Protein AF-A0A503Q8H8-F1 (afdb_monomer_lite)

Sequence (375 aa):
MSSHSFEAFAVFIFFILISICPGPARADYTTPHAEVVCQPGRNVALIRFTLTMDEDPVGYRRLPTSVDQGLSATPATGRSNCTMVNGWTIRLRDGQDQAFGYGQGGADPPAFFSLWIAKRKIFSRKEWKPGYATDQKRWLIGMVIRPDRLSYCHVVGDEAPDKGPIVCLDEPFQLNRYKIDRVEYAPPGRRPPIGTILLAHGTTEPRLCRKFLRLRQEGFENVSTSTNDNANVFPMDTAQQNLNIKVATIEVSPGVRRKLVRWSGTNHYFDGDVMLLAPLAADPSTVLKESMLDDGDTFSDELPSGWSVISGQLPRLYPNVSRRYVHFDTQRIDGRLYLLAQPSNRDQRPTAVLVRPLADGFKAICVFQRVEPHF

Structure (mmCIF, N/CA/C/O backbone):
data_AF-A0A503Q8H8-F1
#
_entry.id   AF-A0A503Q8H8-F1
#
loop_
_atom_site.group_PDB
_atom_site.id
_atom_site.type_symbol
_atom_site.label_atom_id
_atom_site.label_alt_id
_atom_site.label_comp_id
_atom_site.label_asym_id
_atom_site.label_entity_id
_atom_site.label_seq_id
_atom_site.pdbx_PDB_ins_code
_atom_site.Cartn_x
_atom_site.Cartn_y
_atom_site.Cartn_z
_atom_site.occupancy
_atom_site.B_iso_or_equiv
_atom_site.auth_seq_id
_atom_site.auth_comp_id
_atom_site.auth_asym_id
_atom_site.auth_atom_id
_atom_site.pdbx_PDB_model_num
ATOM 1 N N . MET A 1 1 ? -15.728 61.924 -40.304 1.00 53.19 1 MET A N 1
ATOM 2 C CA . MET A 1 1 ? -14.946 60.703 -40.008 1.00 53.19 1 MET A CA 1
ATOM 3 C C . MET A 1 1 ? -15.837 59.518 -40.325 1.00 53.19 1 MET A C 1
ATOM 5 O O . MET A 1 1 ? -16.942 59.470 -39.804 1.00 53.19 1 MET A O 1
ATOM 9 N N . SER A 1 2 ? -15.443 58.682 -41.286 1.00 51.25 2 SER A N 1
ATOM 10 C CA . SER A 1 2 ? -16.299 57.633 -41.852 1.00 51.25 2 SER A CA 1
ATOM 11 C C . SER A 1 2 ? -16.393 56.420 -40.921 1.00 51.25 2 SER A C 1
ATOM 13 O O . SER A 1 2 ? -15.402 56.016 -40.312 1.00 51.25 2 SER A O 1
ATOM 15 N N . SER A 1 3 ? -17.585 55.826 -40.831 1.00 60.34 3 SER A N 1
ATOM 16 C CA . SER A 1 3 ? -17.877 54.632 -40.019 1.00 60.34 3 SER A CA 1
ATOM 17 C C . SER A 1 3 ? -16.972 53.436 -40.345 1.00 60.34 3 SER A C 1
ATOM 19 O O . SER A 1 3 ? -16.660 52.644 -39.461 1.00 60.34 3 SER A O 1
ATOM 21 N N . HIS A 1 4 ? -16.455 53.358 -41.574 1.00 64.81 4 HIS A N 1
ATOM 22 C CA . HIS A 1 4 ? -15.548 52.297 -42.020 1.00 64.81 4 HIS A CA 1
ATOM 23 C C . HIS A 1 4 ? -14.198 52.255 -41.286 1.00 64.81 4 HIS A C 1
ATOM 25 O O . HIS A 1 4 ? -13.576 51.198 -41.220 1.00 64.81 4 HIS A O 1
ATOM 31 N N . SER A 1 5 ? -13.736 53.365 -40.698 1.00 68.75 5 SER A N 1
ATOM 32 C CA . SER A 1 5 ? -12.457 53.376 -39.973 1.00 68.75 5 SER A CA 1
ATOM 33 C C . SER A 1 5 ? -12.553 52.763 -38.570 1.00 68.75 5 SER A C 1
ATOM 35 O O . SER A 1 5 ? -11.528 52.382 -38.008 1.00 68.75 5 SER A O 1
ATOM 37 N N . PHE A 1 6 ? -13.757 52.678 -37.995 1.00 74.88 6 PHE A N 1
ATOM 38 C CA . PHE A 1 6 ? -13.966 52.177 -36.634 1.00 74.88 6 PHE A CA 1
ATOM 39 C C . PHE A 1 6 ? -14.093 50.646 -36.605 1.00 74.88 6 PHE A C 1
ATOM 41 O O . PHE A 1 6 ? -13.547 49.997 -35.715 1.00 74.88 6 PHE A O 1
ATOM 48 N N . GLU A 1 7 ? -14.732 50.057 -37.622 1.00 77.31 7 GLU A N 1
ATOM 49 C CA . GLU A 1 7 ? -14.859 48.599 -37.761 1.00 77.31 7 GLU A CA 1
ATOM 50 C C . GLU A 1 7 ? -13.500 47.923 -37.978 1.00 77.31 7 GLU A C 1
ATOM 52 O O . GLU A 1 7 ? -13.189 46.935 -37.316 1.00 77.31 7 GLU A O 1
ATOM 57 N N . ALA A 1 8 ? -12.640 48.497 -38.827 1.00 79.50 8 ALA A N 1
ATOM 58 C CA . ALA A 1 8 ? -11.295 47.968 -39.061 1.00 79.50 8 ALA A CA 1
ATOM 59 C C . ALA A 1 8 ? -10.429 47.97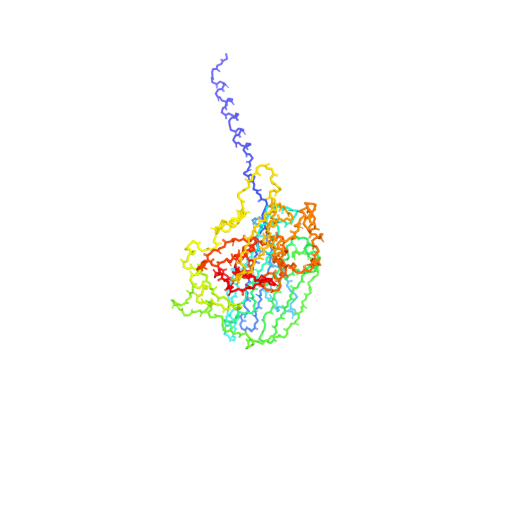8 -37.786 1.00 79.50 8 ALA A C 1
ATOM 61 O O . ALA A 1 8 ? -9.679 47.036 -37.531 1.00 79.50 8 ALA A O 1
ATOM 62 N N . PHE A 1 9 ? -10.569 49.014 -36.953 1.00 80.38 9 PHE A N 1
ATOM 63 C CA . PHE A 1 9 ? -9.843 49.124 -35.688 1.00 80.38 9 PHE A CA 1
ATOM 64 C C . PHE A 1 9 ? -10.350 48.123 -34.639 1.00 80.38 9 PHE A C 1
ATOM 66 O O . PHE A 1 9 ? -9.547 47.486 -33.958 1.00 80.38 9 PHE A O 1
ATOM 73 N N . ALA A 1 10 ? -11.668 47.917 -34.549 1.00 80.69 10 ALA A N 1
ATOM 74 C CA . ALA A 1 10 ? -12.263 46.933 -33.646 1.00 80.69 10 ALA A CA 1
ATOM 75 C C . ALA A 1 10 ? -11.861 45.492 -34.007 1.00 80.69 10 ALA A C 1
ATOM 77 O O . ALA A 1 10 ? -11.500 44.715 -33.122 1.00 80.69 10 ALA A O 1
ATOM 78 N N . VAL A 1 11 ? -11.849 45.148 -35.300 1.00 83.06 11 VAL A N 1
ATOM 79 C CA . VAL A 1 11 ? -11.385 43.835 -35.782 1.00 83.06 11 VAL A CA 1
ATOM 80 C C . VAL A 1 11 ? -9.901 43.630 -35.467 1.00 83.06 11 VAL A C 1
ATOM 82 O O . VAL A 1 11 ? -9.518 42.561 -34.995 1.00 83.06 11 VAL A O 1
ATOM 85 N N . PHE A 1 12 ? -9.068 44.656 -35.651 1.00 84.50 12 PHE A N 1
ATOM 86 C CA . PHE A 1 12 ? -7.642 44.582 -35.331 1.00 84.50 12 PHE A CA 1
ATOM 87 C C . PHE A 1 12 ? -7.383 44.384 -33.828 1.00 84.50 12 PHE A C 1
ATOM 89 O O . PHE A 1 12 ? -6.590 43.522 -33.454 1.00 84.50 12 PHE A O 1
ATOM 96 N N . ILE A 1 13 ? -8.103 45.100 -32.955 1.00 83.94 13 ILE A N 1
ATOM 97 C CA . ILE A 1 13 ? -8.019 44.897 -31.498 1.00 83.94 13 ILE A CA 1
ATOM 98 C C . ILE A 1 13 ? -8.498 43.498 -31.100 1.00 83.94 13 ILE A C 1
ATOM 100 O O . ILE A 1 13 ? -7.871 42.862 -30.256 1.00 83.94 13 ILE A O 1
ATOM 104 N N . PHE A 1 14 ? -9.563 42.982 -31.716 1.00 81.81 14 PHE A N 1
ATOM 105 C CA . PHE A 1 14 ? -10.051 41.631 -31.441 1.00 81.81 14 PHE A CA 1
ATOM 106 C C . PHE A 1 14 ? -9.033 40.553 -31.851 1.00 81.81 14 PHE A C 1
ATOM 108 O O . PHE A 1 14 ? -8.790 39.618 -31.090 1.00 81.81 14 PHE A O 1
ATOM 115 N N . PHE A 1 15 ? -8.358 40.718 -32.994 1.00 81.31 15 PHE A N 1
ATOM 116 C CA . PHE A 1 15 ? -7.263 39.832 -33.406 1.00 81.31 15 PHE A CA 1
ATOM 117 C C . PHE A 1 15 ? -6.052 39.916 -32.472 1.00 81.31 15 PHE A C 1
ATOM 119 O O . PHE A 1 15 ? -5.452 38.884 -32.171 1.00 81.31 15 PHE A O 1
ATOM 126 N N . ILE A 1 16 ? -5.715 41.107 -31.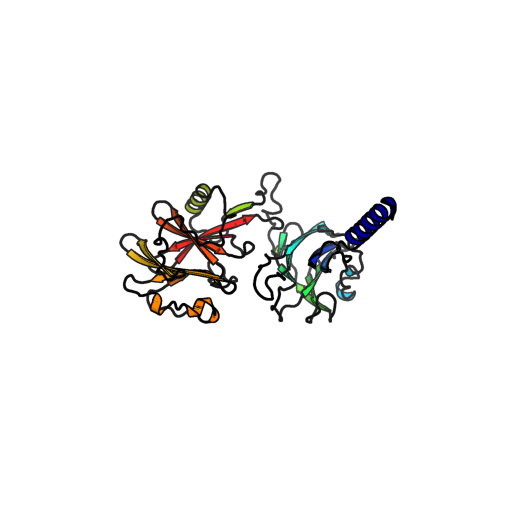967 1.00 81.06 16 ILE A N 1
ATOM 127 C CA . ILE A 1 16 ? -4.668 41.272 -30.950 1.00 81.06 16 ILE A CA 1
ATOM 128 C C . ILE A 1 16 ? -5.073 40.571 -29.646 1.00 81.06 16 ILE A C 1
ATOM 130 O O . ILE A 1 16 ? -4.271 39.831 -29.090 1.00 81.06 16 ILE A O 1
ATOM 134 N N . LEU A 1 17 ? -6.319 40.719 -29.190 1.00 78.06 17 LEU A N 1
ATOM 135 C CA . LEU A 1 17 ? -6.807 40.082 -27.962 1.00 78.06 17 LEU A CA 1
ATOM 136 C C . LEU A 1 17 ? -6.858 38.549 -28.058 1.00 78.06 17 LEU A C 1
ATOM 138 O O . LEU A 1 17 ? -6.496 37.884 -27.093 1.00 78.06 17 LEU A O 1
ATOM 142 N N . ILE A 1 18 ? -7.231 37.980 -29.212 1.00 77.31 18 ILE A N 1
ATOM 143 C CA . ILE A 1 18 ? -7.182 36.522 -29.439 1.00 77.31 18 ILE A CA 1
ATOM 144 C C . ILE A 1 18 ? -5.733 36.023 -29.538 1.00 77.31 18 ILE A C 1
ATOM 146 O O . ILE A 1 18 ? -5.417 34.938 -29.056 1.00 77.31 18 ILE A O 1
ATOM 150 N N . SER A 1 19 ? -4.832 36.817 -30.122 1.00 74.38 19 SER A N 1
ATOM 151 C CA . SER A 1 19 ? -3.408 36.461 -30.232 1.00 74.38 19 SER A CA 1
ATOM 152 C C . SER A 1 19 ? -2.658 36.575 -28.897 1.00 74.38 19 SER A C 1
ATOM 154 O O . SER A 1 19 ? -1.598 35.974 -28.746 1.00 74.38 19 SER A O 1
ATOM 156 N N . ILE A 1 20 ? -3.209 37.318 -27.927 1.00 77.06 20 ILE A N 1
ATOM 157 C CA . ILE A 1 20 ? -2.724 37.405 -26.539 1.00 77.06 20 ILE A CA 1
ATOM 158 C C . ILE A 1 20 ? -3.558 36.499 -25.617 1.00 77.06 20 ILE A C 1
ATOM 160 O O . ILE A 1 20 ? -3.532 36.667 -24.402 1.00 77.06 20 ILE A O 1
ATOM 164 N N . CYS A 1 21 ? -4.288 35.504 -26.133 1.00 68.81 21 CYS A N 1
ATOM 165 C CA . CYS A 1 21 ? -4.727 34.419 -25.262 1.00 68.81 21 CYS A CA 1
ATOM 166 C C . CYS A 1 21 ? -3.458 33.724 -24.747 1.00 68.81 21 CYS A C 1
ATOM 168 O O . CYS A 1 21 ? -2.774 33.084 -25.554 1.00 68.81 21 CYS A O 1
ATOM 170 N N . PRO A 1 22 ? -3.094 33.862 -23.452 1.00 67.06 22 PRO A N 1
ATOM 171 C CA . PRO A 1 22 ? -1.983 33.100 -22.918 1.00 67.06 22 PRO A CA 1
ATOM 172 C C . PRO A 1 22 ? -2.279 31.640 -23.238 1.00 67.06 22 PRO A C 1
ATOM 174 O O . PRO A 1 22 ? -3.413 31.180 -23.055 1.00 67.06 22 PRO A O 1
ATOM 177 N N . GLY A 1 23 ? -1.282 30.937 -23.784 1.00 70.50 23 GLY A N 1
ATOM 178 C CA . GLY A 1 23 ? -1.396 29.497 -23.969 1.00 70.50 23 GLY A CA 1
ATOM 179 C C . GLY A 1 23 ? -1.930 28.885 -22.671 1.00 70.50 23 GLY A C 1
ATOM 180 O O . GLY A 1 23 ? -1.634 29.420 -21.597 1.00 70.50 23 GLY A O 1
ATOM 181 N N . PRO A 1 24 ? -2.767 27.836 -22.747 1.00 70.38 24 PRO A N 1
ATOM 182 C CA . PRO A 1 24 ? -3.347 27.240 -21.554 1.00 70.38 24 PRO A CA 1
ATOM 183 C C . PRO A 1 24 ? -2.226 26.998 -20.549 1.00 70.38 24 PRO A C 1
ATOM 185 O O . PRO A 1 24 ? -1.254 26.320 -20.882 1.00 70.38 24 PRO A O 1
ATOM 188 N N . ALA A 1 25 ? -2.333 27.608 -19.366 1.00 71.56 25 ALA A N 1
ATOM 189 C CA . ALA A 1 25 ? -1.390 27.364 -18.291 1.00 71.56 25 ALA A CA 1
ATOM 190 C C . ALA A 1 25 ? -1.430 25.860 -18.011 1.00 71.56 25 ALA A C 1
ATOM 192 O O . ALA A 1 25 ? -2.458 25.327 -17.586 1.00 71.56 25 ALA A O 1
ATOM 193 N N . ARG A 1 26 ? -0.347 25.168 -18.355 1.00 75.56 26 ARG A N 1
ATOM 194 C CA . ARG A 1 26 ? -0.169 23.759 -18.033 1.00 75.56 26 ARG A CA 1
ATOM 195 C C . ARG A 1 26 ? 0.585 23.714 -16.720 1.00 75.56 26 ARG A C 1
ATOM 197 O O . ARG A 1 26 ? 1.531 24.471 -16.533 1.00 75.56 26 ARG A O 1
ATOM 204 N N . ALA A 1 27 ? 0.103 22.892 -15.801 1.00 78.00 27 ALA A N 1
ATOM 205 C CA . ALA A 1 27 ? 0.887 22.574 -14.627 1.00 78.00 27 ALA A CA 1
ATOM 206 C C . ALA A 1 27 ? 2.032 21.668 -15.079 1.00 78.00 27 ALA A C 1
ATOM 208 O O . ALA A 1 27 ? 1.771 20.716 -15.822 1.00 78.00 27 ALA A O 1
ATOM 209 N N . ASP A 1 28 ? 3.248 21.972 -14.634 1.00 80.50 28 ASP A N 1
ATOM 210 C CA . ASP A 1 28 ? 4.378 21.069 -14.815 1.00 80.50 28 ASP A CA 1
ATOM 211 C C . ASP A 1 28 ? 4.019 19.720 -14.181 1.00 80.50 28 ASP A C 1
ATOM 213 O O . ASP A 1 28 ? 3.434 19.663 -13.090 1.00 80.50 28 ASP A O 1
ATOM 217 N N . TYR A 1 29 ? 4.335 18.625 -14.861 1.00 83.62 29 TYR A N 1
ATOM 218 C CA . TYR A 1 29 ? 4.055 17.289 -14.350 1.00 83.62 29 TYR A CA 1
ATOM 219 C C . TYR A 1 29 ? 5.240 16.354 -14.550 1.00 83.62 29 TYR A C 1
ATOM 221 O O . TYR A 1 29 ? 6.055 16.519 -15.450 1.00 83.62 29 TYR A O 1
ATOM 229 N N . THR A 1 30 ? 5.348 15.343 -13.688 1.00 88.00 30 THR A N 1
ATOM 230 C CA . THR A 1 30 ? 6.360 14.296 -13.834 1.00 88.00 30 THR A CA 1
ATOM 231 C C . THR A 1 30 ? 5.690 12.965 -14.108 1.00 88.00 30 THR A C 1
ATOM 233 O O . THR A 1 30 ? 4.714 12.601 -13.450 1.00 88.00 30 THR A O 1
ATOM 236 N N . THR A 1 31 ? 6.216 12.226 -15.082 1.00 91.31 31 THR A N 1
ATOM 237 C CA . THR A 1 31 ? 5.694 10.905 -15.438 1.00 91.31 31 THR A CA 1
ATOM 238 C C . THR A 1 31 ? 6.720 9.826 -15.097 1.00 91.31 31 THR A C 1
ATOM 240 O O . THR A 1 31 ? 7.842 9.870 -15.610 1.00 91.31 31 THR A O 1
ATOM 243 N N . PRO A 1 32 ? 6.376 8.848 -14.240 1.00 93.00 32 PRO A N 1
ATOM 244 C CA . PRO A 1 32 ? 7.197 7.671 -13.992 1.00 93.00 32 PRO A CA 1
ATOM 245 C C . PRO A 1 32 ? 7.162 6.737 -15.196 1.00 93.00 32 PRO A C 1
ATOM 247 O O . PRO A 1 32 ? 6.101 6.455 -15.746 1.00 93.00 32 PRO A O 1
ATOM 250 N N . HIS A 1 33 ? 8.322 6.201 -15.562 1.00 95.06 33 HIS A N 1
ATOM 251 C CA . HIS A 1 33 ? 8.420 5.185 -16.602 1.00 95.06 33 HIS A CA 1
ATOM 252 C C . HIS A 1 33 ? 9.223 3.999 -16.102 1.00 95.06 33 HIS A C 1
ATOM 254 O O . HIS A 1 33 ? 10.377 4.149 -15.692 1.00 95.06 33 HIS A O 1
ATOM 260 N N . ALA A 1 34 ? 8.656 2.803 -16.232 1.00 96.62 34 ALA A N 1
ATOM 261 C CA . ALA A 1 34 ? 9.375 1.556 -16.039 1.00 96.62 34 ALA A CA 1
ATOM 262 C C . ALA A 1 34 ? 9.276 0.667 -17.285 1.00 96.62 34 ALA A C 1
ATOM 264 O O . ALA A 1 34 ? 8.212 0.480 -17.872 1.00 96.62 34 ALA A O 1
ATOM 265 N N . GLU A 1 35 ? 10.397 0.075 -17.684 1.00 97.00 35 GLU A N 1
ATOM 266 C CA . GLU A 1 35 ? 10.450 -0.803 -18.852 1.00 97.00 35 GLU A CA 1
ATOM 267 C C . GLU A 1 35 ? 11.283 -2.050 -18.577 1.00 97.00 35 GLU A C 1
ATOM 269 O O . GLU A 1 35 ? 12.264 -2.005 -17.834 1.00 97.00 35 GLU A O 1
ATOM 274 N N . VAL A 1 36 ? 10.920 -3.158 -19.231 1.00 98.06 36 VAL A N 1
ATOM 275 C CA . VAL A 1 36 ? 11.726 -4.375 -19.293 1.00 98.06 36 VAL A CA 1
ATOM 276 C C . VAL A 1 36 ? 12.247 -4.661 -20.707 1.00 98.06 36 VAL A C 1
ATOM 278 O O . VAL A 1 36 ? 11.500 -4.678 -21.686 1.00 98.06 36 VAL A O 1
ATOM 281 N N . VAL A 1 37 ? 13.538 -4.980 -20.799 1.00 97.88 37 VAL A N 1
ATOM 282 C CA . VAL A 1 37 ? 14.236 -5.392 -22.022 1.00 97.88 37 VAL A CA 1
ATOM 283 C C . VAL A 1 37 ? 14.890 -6.753 -21.789 1.00 97.88 37 VAL A C 1
ATOM 285 O O . VAL A 1 37 ? 15.649 -6.921 -20.842 1.00 97.88 37 VAL A O 1
ATOM 288 N N . CYS A 1 38 ? 14.628 -7.733 -22.652 1.00 97.69 38 CYS A N 1
ATOM 289 C CA . CYS A 1 38 ? 15.328 -9.023 -22.639 1.00 97.69 38 CYS A CA 1
ATOM 290 C C . CYS A 1 38 ? 16.378 -9.042 -23.751 1.00 97.69 38 CYS A C 1
ATOM 292 O O . CYS A 1 38 ? 16.085 -8.643 -24.879 1.00 97.69 38 CYS A O 1
ATOM 294 N N . GLN A 1 39 ? 17.574 -9.552 -23.463 1.00 96.12 39 GLN A N 1
ATOM 295 C CA . GLN A 1 39 ? 18.619 -9.683 -24.473 1.00 96.12 39 GLN A CA 1
ATOM 296 C C . GLN A 1 39 ? 18.366 -10.894 -25.377 1.00 96.12 39 GLN A C 1
ATOM 298 O O . GLN A 1 39 ? 18.267 -12.018 -24.875 1.00 96.12 39 GLN A O 1
ATOM 303 N N . PRO A 1 40 ? 18.324 -10.715 -26.707 1.00 94.19 40 PRO A N 1
ATOM 304 C CA . PRO A 1 40 ? 18.240 -11.838 -27.630 1.00 94.19 40 PRO A CA 1
ATOM 305 C C . PRO A 1 40 ? 19.415 -12.805 -27.438 1.00 94.19 40 PRO A C 1
ATOM 307 O O . PRO A 1 40 ? 20.561 -12.387 -27.280 1.00 94.19 40 PRO A O 1
ATOM 310 N N . GLY A 1 41 ? 19.138 -14.110 -27.440 1.00 95.50 41 GLY A N 1
ATOM 311 C CA . GLY A 1 41 ? 20.180 -15.136 -27.335 1.00 95.50 41 GLY A CA 1
ATOM 312 C C . GLY A 1 41 ? 20.812 -15.295 -25.943 1.00 95.50 41 GLY A C 1
ATOM 313 O O . GLY A 1 41 ? 21.678 -16.152 -25.785 1.00 95.50 41 GLY A O 1
ATOM 314 N N . ARG A 1 42 ? 20.392 -14.527 -24.923 1.00 96.62 42 ARG A N 1
ATOM 315 C CA . ARG A 1 42 ? 20.955 -14.609 -23.565 1.00 96.62 42 ARG A CA 1
ATOM 316 C C . ARG A 1 42 ? 19.887 -14.687 -22.472 1.00 96.62 42 ARG A C 1
ATOM 318 O O . ARG A 1 42 ? 18.736 -14.301 -22.646 1.00 96.62 42 ARG A O 1
ATOM 325 N N . ASN A 1 43 ? 20.302 -15.178 -21.305 1.00 97.50 43 ASN A N 1
ATOM 326 C CA . ASN A 1 43 ? 19.485 -15.226 -20.088 1.00 97.50 43 ASN A CA 1
ATOM 327 C C . ASN A 1 43 ? 19.704 -13.968 -19.243 1.00 97.50 43 ASN A C 1
ATOM 329 O O . ASN A 1 43 ? 20.099 -14.054 -18.083 1.00 97.50 43 ASN A O 1
ATOM 333 N N . VAL A 1 44 ? 19.530 -12.804 -19.866 1.00 98.06 44 VAL A N 1
ATOM 334 C CA . VAL A 1 44 ? 19.693 -11.503 -19.217 1.00 98.06 44 VAL A CA 1
ATOM 335 C C . VAL A 1 44 ? 18.488 -10.645 -19.568 1.00 98.06 44 VAL A C 1
ATOM 337 O O . VAL A 1 44 ? 18.138 -10.508 -20.744 1.00 98.06 44 VAL A O 1
ATOM 340 N N . ALA A 1 45 ? 17.871 -10.060 -18.550 1.00 98.38 45 ALA A N 1
ATOM 341 C CA . ALA A 1 45 ? 16.884 -9.006 -18.715 1.00 98.38 45 ALA A CA 1
ATOM 342 C C . ALA A 1 45 ? 17.296 -7.777 -17.907 1.00 98.38 45 ALA A C 1
ATOM 344 O O . ALA A 1 45 ? 17.943 -7.896 -16.870 1.00 98.38 45 ALA A O 1
ATOM 345 N N . LEU A 1 46 ? 16.918 -6.601 -18.383 1.00 98.62 46 LEU A N 1
ATOM 346 C CA . LEU A 1 46 ? 17.095 -5.327 -17.711 1.00 98.62 46 LEU A CA 1
ATOM 347 C C . LEU A 1 46 ? 15.718 -4.736 -17.448 1.00 98.62 46 LEU A C 1
ATOM 349 O O . LEU A 1 46 ? 14.926 -4.590 -18.374 1.00 98.62 46 LEU A O 1
ATOM 353 N N . ILE A 1 47 ? 15.463 -4.369 -16.200 1.00 98.50 47 ILE A N 1
ATOM 354 C CA . ILE A 1 47 ? 14.413 -3.422 -15.843 1.00 98.50 47 ILE A CA 1
ATOM 355 C C . ILE A 1 47 ? 15.070 -2.065 -15.665 1.00 98.50 47 ILE A C 1
ATOM 357 O O . ILE A 1 47 ? 16.125 -1.984 -15.043 1.00 98.50 47 ILE A O 1
ATOM 361 N N . ARG A 1 48 ? 14.475 -1.012 -16.206 1.00 97.56 48 ARG A N 1
ATOM 362 C CA . ARG A 1 48 ? 15.003 0.349 -16.119 1.00 97.56 48 ARG A CA 1
ATOM 363 C C . ARG A 1 48 ? 13.897 1.324 -15.771 1.00 97.56 48 ARG A C 1
ATOM 365 O O . ARG A 1 48 ? 12.756 1.129 -16.187 1.00 97.56 48 ARG A O 1
ATOM 372 N N . PHE A 1 49 ? 14.269 2.340 -15.009 1.00 96.88 49 PHE A N 1
ATOM 373 C CA . PHE A 1 49 ? 13.353 3.328 -14.464 1.00 96.88 49 PHE A CA 1
ATOM 374 C C . PHE A 1 49 ? 13.837 4.730 -14.813 1.00 96.88 49 PHE A C 1
ATOM 376 O O . PHE A 1 49 ? 15.045 4.970 -14.877 1.00 96.88 49 PHE A O 1
ATOM 383 N N . THR A 1 50 ? 12.904 5.640 -15.060 1.00 95.00 50 THR A N 1
ATOM 384 C CA . THR A 1 50 ? 13.196 7.059 -15.268 1.00 95.00 50 THR A CA 1
ATOM 385 C C . THR A 1 50 ? 11.972 7.912 -14.939 1.00 95.00 50 THR A C 1
ATOM 387 O O . THR A 1 50 ? 10.866 7.386 -14.792 1.00 95.00 50 THR A O 1
ATOM 390 N N . LEU A 1 51 ? 12.176 9.220 -14.831 1.00 93.12 51 LEU A N 1
ATOM 391 C CA . LEU A 1 51 ? 11.114 10.217 -14.841 1.00 93.12 51 LEU A CA 1
ATOM 392 C 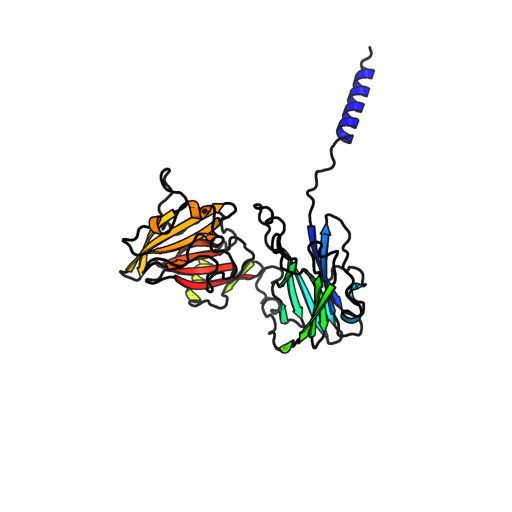C . LEU A 1 51 ? 11.261 11.081 -16.087 1.00 93.12 51 LEU A C 1
ATOM 394 O O . LEU A 1 51 ? 12.377 11.398 -16.484 1.00 93.12 51 LEU A O 1
ATOM 398 N N . THR A 1 52 ? 10.144 11.490 -16.671 1.00 92.38 52 THR A N 1
ATOM 399 C CA . THR A 1 52 ? 10.128 12.595 -17.637 1.00 92.38 52 THR A CA 1
ATOM 400 C C . THR A 1 52 ? 9.407 13.783 -17.028 1.00 92.38 52 THR A C 1
ATOM 402 O O . THR A 1 52 ? 8.456 13.594 -16.265 1.00 92.38 52 THR A O 1
ATOM 405 N N . MET A 1 53 ? 9.868 14.990 -17.349 1.00 90.06 53 MET A N 1
ATOM 406 C CA . MET A 1 53 ? 9.137 16.224 -17.081 1.00 90.06 53 MET A CA 1
ATOM 407 C C . MET A 1 53 ? 8.279 16.541 -18.301 1.00 90.06 53 MET A C 1
ATOM 409 O O . MET A 1 53 ? 8.747 16.448 -19.434 1.00 90.06 53 MET A O 1
ATOM 413 N N . ASP A 1 54 ? 7.014 16.858 -18.065 1.00 88.44 54 ASP A N 1
ATOM 414 C CA . ASP A 1 54 ? 6.046 17.222 -19.091 1.00 88.44 54 ASP A CA 1
ATOM 415 C C . ASP A 1 54 ? 6.027 16.219 -20.262 1.00 88.44 54 ASP A C 1
ATOM 417 O O . ASP A 1 54 ? 5.864 15.011 -20.069 1.00 88.44 54 ASP A O 1
ATOM 421 N N . GLU A 1 55 ? 6.225 16.721 -21.480 1.00 87.81 55 GLU A N 1
ATOM 422 C CA . GLU A 1 55 ? 6.218 15.959 -22.731 1.00 87.81 55 GLU A CA 1
ATOM 423 C C . GLU A 1 55 ? 7.633 15.535 -23.179 1.00 87.81 55 GLU A C 1
ATOM 425 O O . GLU A 1 55 ? 7.834 15.193 -24.351 1.00 87.81 55 GLU A O 1
ATOM 430 N N . ASP A 1 56 ? 8.634 15.584 -22.291 1.00 91.38 56 ASP A N 1
ATOM 431 C CA . ASP A 1 56 ? 10.004 15.208 -22.642 1.00 91.38 56 ASP A CA 1
ATOM 432 C C . ASP A 1 56 ? 10.097 13.735 -23.082 1.00 91.38 56 ASP A C 1
ATOM 434 O O . ASP A 1 56 ? 9.428 12.850 -22.531 1.00 91.38 56 ASP A O 1
ATOM 438 N N . PRO A 1 57 ? 10.960 13.419 -24.067 1.00 92.38 57 PRO A N 1
ATOM 439 C CA . PRO A 1 57 ? 11.131 12.052 -24.526 1.00 92.38 57 PRO A CA 1
ATOM 440 C C . PRO A 1 57 ? 11.718 11.163 -23.424 1.00 92.38 57 PRO A C 1
ATOM 442 O O . PRO A 1 57 ? 12.660 11.533 -22.724 1.00 92.38 57 PRO A O 1
ATOM 445 N N . VAL A 1 58 ? 11.217 9.929 -23.333 1.00 94.19 58 VAL A N 1
ATOM 446 C CA . VAL A 1 58 ? 11.680 8.948 -22.343 1.00 94.19 58 VAL A CA 1
ATOM 447 C C . VAL A 1 58 ? 13.150 8.587 -22.578 1.00 94.19 58 VAL A C 1
ATOM 449 O O . VAL A 1 58 ? 13.496 7.884 -23.533 1.00 94.19 58 VAL A O 1
ATOM 452 N N . GLY A 1 59 ? 14.014 9.037 -21.669 1.00 93.75 59 GLY A N 1
ATOM 453 C CA . GLY A 1 59 ? 15.441 8.734 -21.642 1.00 93.75 59 GLY A CA 1
ATOM 454 C C . GLY A 1 59 ? 15.812 7.891 -20.425 1.00 93.75 59 GLY A C 1
ATOM 455 O O . GLY A 1 59 ? 15.559 8.280 -19.289 1.00 93.75 59 GLY A O 1
ATOM 456 N N . TYR A 1 60 ? 16.448 6.739 -20.649 1.00 95.19 60 TYR A N 1
ATOM 457 C CA . TYR A 1 60 ? 16.983 5.908 -19.568 1.00 95.19 60 TYR A CA 1
ATOM 458 C C . TYR A 1 60 ? 18.492 6.077 -19.441 1.00 95.19 60 TYR A C 1
ATOM 460 O O . TYR A 1 60 ? 19.215 6.154 -20.439 1.00 95.19 60 TYR A O 1
ATOM 468 N N . ARG A 1 61 ? 18.994 6.041 -18.205 1.00 94.69 61 ARG A N 1
ATOM 469 C CA . ARG A 1 61 ? 20.435 6.069 -17.962 1.00 94.69 61 ARG A CA 1
ATOM 470 C C . ARG A 1 61 ? 21.120 4.795 -18.432 1.00 94.69 61 ARG A C 1
ATOM 472 O O . ARG A 1 61 ? 20.633 3.682 -18.231 1.00 94.69 61 ARG A O 1
ATOM 479 N N . ARG A 1 62 ? 22.308 4.975 -19.010 1.00 96.38 62 ARG A N 1
ATOM 480 C CA . ARG A 1 62 ? 23.202 3.865 -19.338 1.00 96.38 62 ARG A CA 1
ATOM 481 C C . ARG A 1 62 ? 23.812 3.310 -18.059 1.00 96.38 62 ARG A C 1
ATOM 483 O O . ARG A 1 62 ? 24.449 4.042 -17.304 1.00 96.38 62 ARG A O 1
ATOM 490 N N . LEU A 1 63 ? 23.616 2.018 -17.836 1.00 96.69 63 LEU A N 1
ATOM 491 C CA . LEU A 1 63 ? 24.265 1.290 -16.755 1.00 96.69 63 LEU A CA 1
ATOM 492 C C . LEU A 1 63 ? 25.688 0.891 -17.181 1.00 96.69 63 LEU A C 1
ATOM 494 O O . LEU A 1 63 ? 25.987 0.870 -18.378 1.00 96.69 63 LEU A O 1
ATOM 498 N N . PRO A 1 64 ? 26.585 0.563 -16.235 1.00 96.94 64 PRO A N 1
ATOM 499 C CA . PRO A 1 64 ? 27.898 0.038 -16.587 1.00 96.94 64 PRO A CA 1
ATOM 500 C C . PRO A 1 64 ? 27.775 -1.229 -17.444 1.00 96.94 64 PRO A C 1
ATOM 502 O O . PRO A 1 64 ? 27.136 -2.196 -17.028 1.00 96.94 64 PRO A O 1
ATOM 505 N N . THR A 1 65 ? 28.449 -1.264 -18.600 1.00 96.12 65 THR A N 1
ATOM 506 C CA . THR A 1 65 ? 28.418 -2.409 -19.535 1.00 96.12 65 THR A CA 1
ATOM 507 C C . THR A 1 65 ? 28.834 -3.726 -18.873 1.00 96.12 65 THR A C 1
ATOM 509 O O . THR A 1 65 ? 28.367 -4.798 -19.256 1.00 96.12 65 THR A O 1
ATOM 512 N N . SER A 1 66 ? 29.693 -3.669 -17.851 1.00 96.12 66 SER A N 1
ATOM 513 C CA . SER A 1 66 ? 30.078 -4.831 -17.040 1.00 96.12 66 SER A CA 1
ATOM 514 C C . SER A 1 66 ? 28.896 -5.460 -16.290 1.00 96.12 66 SER A C 1
ATOM 516 O O . SER A 1 66 ? 28.906 -6.663 -16.030 1.00 96.12 66 SER A O 1
ATOM 518 N N . VAL A 1 67 ? 27.867 -4.673 -15.973 1.00 96.75 67 VAL A N 1
ATOM 519 C CA . VAL A 1 67 ? 26.684 -5.094 -15.216 1.00 96.75 67 VAL A CA 1
ATOM 520 C C . VAL A 1 67 ? 25.546 -5.496 -16.139 1.00 96.75 67 VAL A C 1
ATOM 522 O O . VAL A 1 67 ? 24.903 -6.514 -15.889 1.00 96.75 67 VAL A O 1
ATOM 525 N N . ASP A 1 68 ? 25.292 -4.746 -17.209 1.00 96.75 68 ASP A N 1
ATOM 526 C CA . ASP A 1 68 ? 24.108 -4.924 -18.055 1.00 96.75 68 ASP A CA 1
ATOM 527 C C . ASP A 1 68 ? 24.419 -5.397 -19.479 1.00 96.75 68 ASP A C 1
ATOM 529 O O . ASP A 1 68 ? 23.501 -5.530 -20.269 1.00 96.75 68 ASP A O 1
ATOM 533 N N . GLN A 1 69 ? 25.683 -5.631 -19.843 1.00 95.00 69 GLN A N 1
ATOM 534 C CA . GLN A 1 69 ? 26.087 -6.065 -21.188 1.00 95.00 69 GLN A CA 1
ATOM 535 C C . GLN A 1 69 ? 25.587 -5.144 -22.321 1.00 95.00 69 GLN A C 1
ATOM 537 O O . GLN A 1 69 ? 25.402 -5.603 -23.450 1.00 95.00 69 GLN A O 1
ATOM 542 N N . GLY A 1 70 ? 25.365 -3.859 -22.027 1.00 95.56 70 GLY A N 1
ATOM 543 C CA . GLY A 1 70 ? 24.902 -2.854 -22.981 1.00 95.56 70 GLY A CA 1
ATOM 544 C C . GLY A 1 70 ? 23.390 -2.836 -23.223 1.00 95.56 70 GLY A C 1
ATOM 545 O O . GLY A 1 70 ? 22.944 -2.087 -24.092 1.00 95.56 70 GLY A O 1
ATOM 546 N N . LEU A 1 71 ? 22.581 -3.610 -22.480 1.00 95.69 71 LEU A N 1
ATOM 547 C CA . LEU A 1 71 ? 21.118 -3.601 -22.645 1.00 95.69 71 LEU A CA 1
ATOM 548 C C . LEU A 1 71 ? 20.513 -2.202 -22.458 1.00 95.69 71 LEU A C 1
ATOM 550 O O . LEU A 1 71 ? 19.558 -1.863 -23.157 1.00 95.69 71 LEU A O 1
ATOM 554 N N . SER A 1 72 ? 21.053 -1.384 -21.553 1.00 96.44 72 SER A N 1
ATOM 555 C CA . SER A 1 72 ? 20.552 -0.033 -21.262 1.00 96.44 72 SER A CA 1
ATOM 556 C C . SER A 1 72 ? 20.657 0.930 -22.444 1.00 96.44 72 SER A C 1
ATOM 558 O O . SER A 1 72 ? 19.910 1.903 -22.486 1.00 96.44 72 SER A O 1
ATOM 560 N N . ALA A 1 73 ? 21.508 0.641 -23.436 1.00 95.56 73 ALA A N 1
ATOM 561 C CA . ALA A 1 73 ? 21.599 1.417 -24.671 1.00 95.56 73 ALA A CA 1
ATOM 562 C C . ALA A 1 73 ? 20.462 1.125 -25.669 1.00 95.56 73 ALA A C 1
ATOM 564 O O . ALA A 1 73 ? 20.339 1.826 -26.672 1.00 95.56 73 ALA A O 1
ATOM 565 N N . THR A 1 74 ? 19.633 0.105 -25.418 1.00 95.50 74 THR A N 1
ATOM 566 C CA . THR A 1 74 ? 18.472 -0.206 -26.265 1.00 95.50 74 THR A CA 1
ATOM 567 C C . THR A 1 74 ? 17.483 0.968 -26.236 1.00 95.50 74 THR A C 1
ATOM 569 O O . THR A 1 74 ? 17.192 1.458 -25.145 1.00 95.50 74 THR A O 1
ATOM 572 N N . PRO A 1 75 ? 16.917 1.417 -27.369 1.00 94.06 75 PRO A N 1
ATOM 573 C CA . PRO A 1 75 ? 15.896 2.468 -27.375 1.00 94.06 75 PRO A CA 1
ATOM 574 C C . PRO A 1 75 ? 14.701 2.145 -26.470 1.00 94.06 75 PRO A C 1
ATOM 576 O O . PRO A 1 75 ? 14.413 0.972 -26.221 1.00 94.06 75 PRO A O 1
ATOM 579 N N . ALA A 1 76 ? 14.021 3.173 -25.958 1.00 91.38 76 ALA A N 1
ATOM 580 C CA . ALA A 1 76 ? 12.790 3.007 -25.188 1.00 91.38 76 ALA A CA 1
ATOM 581 C C . ALA A 1 76 ? 11.701 2.364 -26.060 1.00 91.38 76 ALA A C 1
ATOM 583 O O . ALA A 1 76 ? 11.450 2.816 -27.176 1.00 91.38 76 ALA A O 1
ATOM 584 N N . THR A 1 77 ? 11.062 1.302 -25.570 1.00 92.25 77 THR A N 1
ATOM 585 C CA . THR A 1 77 ? 9.961 0.621 -26.277 1.00 92.25 77 THR A CA 1
ATOM 586 C C . THR A 1 77 ? 8.666 0.570 -25.468 1.00 92.25 77 THR A C 1
ATOM 588 O O . THR A 1 77 ? 7.658 0.079 -25.976 1.00 92.25 77 THR A O 1
ATOM 591 N N . GLY A 1 78 ? 8.678 1.042 -24.215 1.00 90.88 78 GLY A N 1
ATOM 592 C CA . GLY A 1 78 ? 7.519 1.011 -23.314 1.00 90.88 78 GLY A CA 1
ATOM 593 C C . GLY A 1 78 ? 7.057 -0.408 -22.957 1.00 90.88 78 GLY A C 1
ATOM 594 O O . GLY A 1 78 ? 5.904 -0.626 -22.579 1.00 90.88 78 GLY A O 1
ATOM 595 N N . ARG A 1 79 ? 7.919 -1.420 -23.123 1.00 94.62 79 ARG A N 1
ATOM 596 C CA . ARG A 1 79 ? 7.546 -2.816 -22.879 1.00 94.62 79 ARG A CA 1
ATOM 597 C C . ARG A 1 79 ? 7.462 -3.112 -21.387 1.00 94.62 79 ARG A C 1
ATOM 599 O O . ARG A 1 79 ? 8.418 -2.956 -20.641 1.00 94.62 79 ARG A O 1
ATOM 606 N N . SER A 1 80 ? 6.337 -3.690 -20.982 1.00 96.00 80 SER A N 1
ATOM 607 C CA . SER A 1 80 ? 6.111 -4.216 -19.628 1.00 96.00 80 SER A CA 1
ATOM 608 C C . SER A 1 80 ? 6.295 -5.734 -19.529 1.00 96.00 80 SER A C 1
ATOM 610 O O . SER A 1 80 ? 6.169 -6.317 -18.453 1.00 96.00 80 SER A O 1
ATOM 612 N N . ASN A 1 81 ? 6.569 -6.415 -20.647 1.00 97.12 81 ASN A N 1
ATOM 613 C CA . ASN A 1 81 ? 6.782 -7.860 -20.674 1.00 97.12 81 ASN A CA 1
ATOM 614 C C . ASN A 1 81 ? 7.892 -8.239 -21.661 1.00 97.12 81 ASN A C 1
ATOM 616 O O . ASN A 1 81 ? 7.972 -7.683 -22.756 1.00 97.12 81 ASN A O 1
ATOM 620 N N . CYS A 1 82 ? 8.697 -9.242 -21.312 1.00 97.38 82 CYS A N 1
ATOM 621 C CA . CYS A 1 82 ? 9.619 -9.897 -22.242 1.00 97.38 82 CYS A CA 1
ATOM 622 C C . CYS A 1 82 ? 9.872 -11.357 -21.835 1.00 97.38 82 CYS A C 1
ATOM 624 O O . CYS A 1 82 ? 9.477 -11.783 -20.752 1.00 97.38 82 CYS A O 1
ATOM 626 N N . THR A 1 83 ? 10.497 -12.146 -22.710 1.00 98.25 83 THR A N 1
ATOM 627 C CA . THR A 1 83 ? 10.848 -13.547 -22.422 1.00 98.25 83 THR A CA 1
ATOM 628 C C . THR A 1 83 ? 12.337 -13.760 -22.663 1.00 98.25 83 THR A C 1
ATOM 630 O O . THR A 1 83 ? 12.841 -13.419 -23.731 1.00 98.25 83 THR A O 1
ATOM 633 N N . MET A 1 84 ? 13.036 -14.296 -21.662 1.00 97.94 84 MET A N 1
ATOM 634 C CA . MET A 1 84 ? 14.447 -14.678 -21.772 1.00 97.94 84 MET A CA 1
ATOM 635 C C . MET A 1 84 ? 14.604 -16.018 -22.503 1.00 97.94 84 MET A C 1
ATOM 637 O O . MET A 1 84 ? 13.650 -16.786 -22.623 1.00 97.94 84 MET A O 1
ATOM 641 N N . VAL A 1 85 ? 15.822 -16.340 -22.949 1.00 97.81 85 VAL A N 1
ATOM 642 C CA . VAL A 1 85 ? 16.101 -17.572 -23.715 1.00 97.81 85 VAL A CA 1
ATOM 643 C C . VAL A 1 85 ? 15.775 -18.859 -22.952 1.00 97.81 85 VAL A C 1
ATOM 645 O O . VAL A 1 85 ? 15.287 -19.815 -23.544 1.00 97.81 85 VAL A O 1
ATOM 648 N N . ASN A 1 86 ? 15.956 -18.883 -21.635 1.00 97.50 86 ASN A N 1
ATOM 649 C CA . ASN A 1 86 ? 15.573 -20.002 -20.770 1.00 97.50 86 ASN A CA 1
ATOM 650 C C . ASN A 1 86 ? 14.048 -20.143 -20.562 1.00 97.50 86 ASN A C 1
ATOM 652 O O . ASN A 1 86 ? 13.617 -20.912 -19.702 1.00 97.50 86 ASN A O 1
ATOM 656 N N . GLY A 1 87 ? 13.230 -19.380 -21.292 1.00 97.81 87 GLY A N 1
ATOM 657 C CA . GLY A 1 87 ? 11.770 -19.416 -21.223 1.00 97.81 87 GLY A CA 1
ATOM 658 C C . GLY A 1 87 ? 11.172 -18.636 -20.051 1.00 97.81 87 GLY A C 1
ATOM 659 O O . GLY A 1 87 ? 9.956 -18.664 -19.853 1.00 97.81 87 GLY A O 1
ATOM 660 N N . TRP A 1 88 ? 11.981 -17.930 -19.255 1.00 98.19 88 TRP A N 1
ATOM 661 C CA . TRP A 1 88 ? 11.448 -17.097 -18.180 1.00 98.19 88 TRP A CA 1
ATOM 662 C C . TRP A 1 88 ? 10.748 -15.873 -18.757 1.00 98.19 88 TRP A C 1
ATOM 664 O O . TRP A 1 88 ? 11.375 -14.982 -19.328 1.00 98.19 88 TRP A O 1
ATOM 674 N N . THR A 1 89 ? 9.435 -15.814 -18.555 1.00 98.00 89 THR A N 1
ATOM 675 C CA . THR A 1 89 ? 8.642 -14.615 -18.817 1.00 98.00 89 THR A CA 1
ATOM 676 C C . THR A 1 89 ? 8.868 -13.610 -17.694 1.00 98.00 89 THR A C 1
ATOM 678 O O . THR A 1 89 ? 8.619 -13.933 -16.527 1.00 98.00 89 THR A O 1
ATOM 681 N N . ILE A 1 90 ? 9.293 -12.403 -18.042 1.00 98.12 90 ILE A N 1
ATOM 682 C CA . ILE A 1 90 ? 9.409 -11.266 -17.136 1.00 98.12 90 ILE A CA 1
ATOM 683 C C . ILE A 1 90 ? 8.197 -10.371 -17.361 1.00 98.12 90 ILE A C 1
ATOM 685 O O . ILE A 1 90 ? 7.932 -9.971 -18.495 1.00 98.12 90 ILE A O 1
ATOM 689 N N . ARG A 1 91 ? 7.461 -10.072 -16.292 1.00 97.31 91 ARG A N 1
ATOM 690 C CA . ARG A 1 91 ? 6.362 -9.104 -16.294 1.00 97.31 91 ARG A CA 1
ATOM 691 C C . ARG A 1 91 ? 6.653 -8.035 -15.263 1.00 97.31 91 ARG A C 1
ATOM 693 O O . ARG A 1 91 ? 6.882 -8.350 -14.098 1.00 97.31 91 ARG A O 1
ATOM 700 N N . LEU A 1 92 ? 6.589 -6.797 -15.708 1.00 96.75 92 LEU A N 1
ATOM 701 C CA . LEU A 1 92 ? 6.745 -5.597 -14.916 1.00 96.75 92 LEU A CA 1
ATOM 702 C C . LEU A 1 92 ? 5.412 -4.867 -14.885 1.00 96.75 92 LEU A C 1
ATOM 704 O O . LEU A 1 92 ? 4.717 -4.787 -15.897 1.00 96.75 92 LEU A O 1
ATOM 708 N N . ARG A 1 93 ? 5.054 -4.344 -13.723 1.00 94.31 93 ARG A N 1
ATOM 709 C CA . ARG A 1 93 ? 4.021 -3.328 -13.590 1.00 94.31 93 ARG A CA 1
ATOM 710 C C . ARG A 1 93 ? 4.544 -2.256 -12.656 1.00 94.31 93 ARG A C 1
ATOM 712 O O . ARG A 1 93 ? 5.157 -2.603 -11.654 1.00 94.31 93 ARG A O 1
ATOM 719 N N . ASP A 1 94 ? 4.286 -1.006 -12.958 1.00 93.94 94 ASP A N 1
ATOM 720 C CA . ASP A 1 94 ? 4.739 0.137 -12.184 1.00 93.94 94 ASP A CA 1
ATOM 721 C C . ASP A 1 94 ? 3.584 1.085 -11.877 1.00 93.94 94 ASP A C 1
ATOM 723 O O . ASP A 1 94 ? 2.482 0.952 -12.412 1.00 93.94 94 ASP A O 1
ATOM 727 N N . GLY A 1 95 ? 3.831 1.980 -10.931 1.00 91.06 95 GLY A N 1
ATOM 728 C CA . GLY A 1 95 ? 2.883 2.992 -10.504 1.00 91.06 95 GLY A CA 1
ATOM 729 C C . GLY A 1 95 ? 3.520 3.969 -9.525 1.00 91.06 95 GLY A C 1
ATOM 730 O O . GLY A 1 95 ? 4.687 3.834 -9.148 1.00 91.06 95 GLY A O 1
ATOM 731 N N . GLN A 1 96 ? 2.725 4.945 -9.115 1.00 89.06 96 GLN A N 1
ATOM 732 C CA . GLN A 1 96 ? 3.043 5.894 -8.057 1.00 89.06 96 GLN A CA 1
ATOM 733 C C . GLN A 1 96 ? 2.099 5.683 -6.887 1.00 89.06 96 GLN A C 1
ATOM 735 O O . GLN A 1 96 ? 0.948 5.282 -7.077 1.00 89.06 96 GLN A O 1
ATOM 740 N N . ASP A 1 97 ? 2.614 5.904 -5.683 1.00 84.25 97 ASP A N 1
ATOM 741 C CA . ASP A 1 97 ? 1.772 5.999 -4.500 1.00 84.25 97 ASP A CA 1
ATOM 742 C C . ASP A 1 97 ? 0.839 7.215 -4.635 1.00 84.25 97 ASP A C 1
ATOM 744 O O . ASP A 1 97 ? 1.078 8.137 -5.419 1.00 84.25 97 ASP A O 1
ATOM 748 N N . GLN A 1 98 ? -0.239 7.226 -3.858 1.00 81.50 98 GLN A N 1
ATOM 749 C CA . GLN A 1 98 ? -1.142 8.365 -3.770 1.00 81.50 98 GLN A CA 1
ATOM 750 C C . GLN A 1 98 ? -0.384 9.668 -3.453 1.00 81.50 98 GLN A C 1
ATOM 752 O O . GLN A 1 98 ? 0.301 9.768 -2.434 1.00 81.50 98 GLN A O 1
ATOM 757 N N . ALA A 1 99 ? -0.569 10.682 -4.301 1.00 78.12 99 ALA A N 1
ATOM 758 C CA . ALA A 1 99 ? -0.172 12.053 -4.002 1.00 78.12 99 ALA A CA 1
ATOM 759 C C . ALA A 1 99 ? -1.146 12.687 -2.992 1.00 78.12 99 ALA A C 1
ATOM 761 O O . ALA A 1 99 ? -2.362 12.474 -3.056 1.00 78.12 99 ALA A O 1
ATOM 762 N N . PHE A 1 100 ? -0.616 13.495 -2.079 1.00 70.62 100 PHE A N 1
ATOM 763 C CA . PHE A 1 100 ? -1.380 14.252 -1.090 1.00 70.62 100 PHE A CA 1
ATOM 764 C C . PHE A 1 100 ? -1.339 15.741 -1.431 1.00 70.62 100 PHE A C 1
ATOM 766 O O . PHE A 1 100 ? -0.285 16.293 -1.730 1.00 70.62 100 PHE A O 1
ATOM 773 N N . GLY A 1 101 ? -2.492 16.410 -1.373 1.00 61.34 101 GLY A N 1
ATOM 774 C CA . GLY A 1 101 ? -2.616 17.824 -1.749 1.00 61.34 101 GLY A CA 1
ATOM 775 C C . GLY A 1 101 ? -2.032 18.826 -0.743 1.00 61.34 101 GLY A C 1
ATOM 776 O O . GLY A 1 101 ? -2.184 20.025 -0.944 1.00 61.34 101 GLY A O 1
ATOM 777 N N . TYR A 1 102 ? -1.414 18.369 0.349 1.00 61.06 102 TYR A N 1
ATOM 778 C CA . TYR A 1 102 ? -0.916 19.214 1.436 1.00 61.06 102 TYR A CA 1
ATOM 779 C C . TYR A 1 102 ? 0.526 18.864 1.841 1.00 61.06 102 TYR A C 1
ATOM 781 O O . TYR A 1 102 ? 0.953 17.714 1.753 1.00 61.06 102 TYR A O 1
ATOM 789 N N . GLY A 1 103 ? 1.263 19.877 2.317 1.00 57.97 103 GLY A N 1
ATOM 790 C CA . GLY A 1 103 ? 2.676 19.785 2.707 1.00 57.97 103 GLY A CA 1
ATOM 791 C C . GLY A 1 103 ? 3.653 19.918 1.530 1.00 57.97 103 GLY A C 1
ATOM 792 O O . GLY A 1 103 ? 3.332 19.562 0.401 1.00 57.97 103 GLY A O 1
ATOM 793 N N . GLN A 1 104 ? 4.873 20.402 1.800 1.00 52.88 104 GLN A N 1
ATOM 794 C CA . GLN A 1 104 ? 5.922 20.693 0.800 1.00 52.88 104 GLN A CA 1
ATOM 795 C C . GLN A 1 104 ? 6.376 19.461 -0.023 1.00 52.88 104 GLN A C 1
ATOM 797 O O . GLN A 1 104 ? 7.121 19.611 -0.983 1.00 52.88 104 GLN A O 1
ATOM 802 N N . GLY A 1 105 ? 5.901 18.257 0.321 1.00 62.91 105 GLY A N 1
ATOM 803 C CA . GLY A 1 105 ? 6.256 16.995 -0.329 1.00 62.91 105 GLY A CA 1
ATOM 804 C C . GLY A 1 105 ? 5.112 16.086 -0.762 1.00 62.91 105 GLY A C 1
ATOM 805 O O . GLY A 1 105 ? 5.372 15.044 -1.355 1.00 62.91 105 GLY A O 1
ATOM 806 N N . GLY A 1 106 ? 3.856 16.441 -0.475 1.00 66.19 106 GLY A N 1
ATOM 807 C CA . GLY A 1 106 ? 2.716 15.570 -0.784 1.00 66.19 106 GLY A CA 1
ATOM 808 C C . GLY A 1 106 ? 2.515 15.343 -2.288 1.00 66.19 106 GLY A C 1
ATOM 809 O O . GLY A 1 106 ? 2.016 14.294 -2.693 1.00 66.19 106 GLY A O 1
ATOM 810 N N . ALA A 1 107 ? 2.960 16.294 -3.112 1.00 76.69 107 ALA A N 1
ATOM 811 C CA . ALA A 1 107 ? 2.857 16.247 -4.568 1.00 76.69 107 ALA A CA 1
ATOM 812 C C . ALA A 1 107 ? 3.921 15.366 -5.253 1.00 76.69 107 ALA A C 1
ATOM 814 O O . ALA A 1 107 ? 3.818 15.140 -6.455 1.00 76.69 107 ALA A O 1
ATOM 815 N N . ASP A 1 108 ? 4.913 14.854 -4.516 1.00 82.75 108 ASP A N 1
ATOM 816 C CA . ASP A 1 108 ? 5.967 13.991 -5.058 1.00 82.75 108 ASP A CA 1
ATOM 817 C C . ASP A 1 108 ? 5.939 12.602 -4.391 1.00 82.75 108 ASP A C 1
ATOM 819 O O . ASP A 1 108 ? 6.769 12.293 -3.525 1.00 82.75 108 ASP A O 1
ATOM 823 N N . PRO A 1 109 ? 4.958 11.747 -4.740 1.00 86.12 109 PRO A N 1
ATOM 824 C CA . PRO A 1 109 ? 4.838 10.434 -4.132 1.00 86.12 109 PRO A CA 1
ATOM 825 C C . PRO A 1 109 ? 5.994 9.510 -4.550 1.00 86.12 109 PRO A C 1
ATOM 827 O O . PRO A 1 109 ? 6.566 9.651 -5.643 1.00 86.12 109 PRO A O 1
ATOM 830 N N . PRO A 1 110 ? 6.331 8.510 -3.717 1.00 89.06 110 PRO A N 1
ATOM 831 C CA . PRO A 1 110 ? 7.183 7.409 -4.141 1.00 89.06 110 PRO A CA 1
ATOM 832 C C . PRO A 1 110 ? 6.626 6.721 -5.392 1.00 89.06 110 PRO A C 1
ATOM 834 O O . PRO A 1 110 ? 5.412 6.573 -5.547 1.00 89.06 110 PRO A O 1
ATOM 837 N N . ALA A 1 111 ? 7.511 6.247 -6.267 1.00 92.38 111 ALA A N 1
ATOM 838 C CA . ALA A 1 111 ? 7.126 5.354 -7.355 1.00 92.38 111 ALA A CA 1
ATOM 839 C C . ALA A 1 111 ? 7.676 3.951 -7.115 1.00 92.38 111 ALA A C 1
ATOM 841 O O . ALA A 1 111 ? 8.771 3.755 -6.576 1.00 92.38 111 ALA A O 1
ATOM 842 N N . PHE A 1 112 ? 6.897 2.955 -7.516 1.00 93.38 112 PHE A N 1
ATOM 843 C CA . PHE A 1 112 ? 7.149 1.556 -7.214 1.00 93.38 112 PHE A CA 1
ATOM 844 C C . PHE A 1 112 ? 6.914 0.665 -8.427 1.00 93.38 112 PHE A C 1
ATOM 846 O O . PHE A 1 112 ? 6.329 1.061 -9.434 1.00 93.38 112 PHE A O 1
ATOM 853 N N . PHE A 1 113 ? 7.351 -0.586 -8.305 1.00 95.12 113 PHE A N 1
ATOM 854 C CA . PHE A 1 113 ? 7.066 -1.626 -9.277 1.00 95.12 113 PHE A CA 1
ATOM 855 C C . PHE A 1 113 ? 6.769 -2.981 -8.627 1.00 95.12 113 PHE A C 1
ATOM 857 O O . PHE A 1 113 ? 7.281 -3.335 -7.565 1.00 95.12 113 PHE A O 1
ATOM 864 N N . SER A 1 114 ? 5.955 -3.779 -9.304 1.00 95.12 114 SER A N 1
ATOM 865 C CA . SER A 1 114 ? 5.745 -5.196 -9.038 1.00 95.12 114 SER A CA 1
ATOM 866 C C . SER A 1 114 ? 6.375 -6.012 -10.164 1.00 95.12 114 SER A C 1
ATOM 868 O O . SER A 1 114 ? 6.249 -5.684 -11.348 1.00 95.12 114 SER A O 1
ATOM 870 N N . LEU A 1 115 ? 7.068 -7.088 -9.795 1.00 97.00 115 LEU A N 1
ATOM 871 C CA . LEU A 1 115 ? 7.822 -7.921 -10.727 1.00 97.00 115 LEU A CA 1
ATOM 872 C C . LEU A 1 115 ? 7.419 -9.381 -10.601 1.00 97.00 115 LEU A C 1
ATOM 874 O O . LEU A 1 115 ? 7.472 -9.960 -9.512 1.00 97.00 115 LEU A O 1
ATOM 878 N N . TRP A 1 116 ? 7.152 -10.005 -11.746 1.00 97.94 116 TRP A N 1
ATOM 879 C CA . TRP A 1 116 ? 7.015 -11.446 -11.867 1.00 97.94 116 TRP A CA 1
ATOM 880 C C . TRP A 1 116 ? 8.066 -12.025 -12.798 1.00 97.94 116 TRP A C 1
ATOM 882 O O . TRP A 1 116 ? 8.269 -11.539 -13.909 1.00 97.94 116 TRP A O 1
ATOM 892 N N . ILE A 1 117 ? 8.664 -13.131 -12.367 1.00 98.19 117 ILE A N 1
ATOM 893 C CA . ILE A 1 117 ? 9.577 -13.946 -13.166 1.00 98.19 117 ILE A CA 1
ATOM 894 C C . ILE A 1 117 ? 8.979 -15.346 -13.237 1.00 98.19 117 ILE A C 1
ATOM 896 O O . ILE A 1 117 ? 8.658 -15.939 -12.209 1.00 98.19 117 ILE A O 1
ATOM 900 N N . ALA A 1 118 ? 8.766 -15.861 -14.449 1.00 97.38 118 ALA A N 1
ATOM 901 C CA . ALA A 1 118 ? 8.152 -17.170 -14.687 1.00 97.38 118 ALA A CA 1
ATOM 902 C C . ALA A 1 118 ? 6.872 -17.397 -13.847 1.00 97.38 118 ALA A C 1
ATOM 904 O O . ALA A 1 118 ? 6.711 -18.418 -13.175 1.00 97.38 118 ALA A O 1
ATOM 905 N N . LYS A 1 119 ? 5.962 -16.410 -13.870 1.00 96.19 119 LYS A N 1
ATOM 906 C CA . LYS A 1 119 ? 4.680 -16.387 -13.133 1.00 96.19 119 LYS A CA 1
ATOM 907 C C . LYS A 1 119 ? 4.784 -16.336 -11.598 1.00 96.19 119 LYS A C 1
ATOM 909 O O . LYS A 1 119 ? 3.777 -16.494 -10.908 1.00 96.19 119 LYS A O 1
ATOM 914 N N . ARG A 1 120 ? 5.975 -16.128 -11.035 1.00 96.56 120 ARG A N 1
ATOM 915 C CA . ARG A 1 120 ? 6.207 -16.015 -9.586 1.00 96.56 120 ARG A CA 1
ATOM 916 C C . ARG A 1 120 ? 6.444 -14.557 -9.230 1.00 96.56 120 ARG A C 1
ATOM 918 O O . ARG A 1 120 ? 7.267 -13.914 -9.874 1.00 96.56 120 ARG A O 1
ATOM 925 N N . LYS A 1 121 ? 5.721 -14.043 -8.234 1.00 94.69 121 LYS A N 1
ATOM 926 C CA . LYS A 1 121 ? 5.874 -12.665 -7.750 1.00 94.69 121 LYS A CA 1
ATOM 927 C C . LYS A 1 121 ? 7.171 -12.559 -6.955 1.00 94.69 121 LYS A C 1
ATOM 929 O O . LYS A 1 121 ? 7.301 -13.208 -5.920 1.00 94.69 121 LYS A O 1
ATOM 934 N N . ILE A 1 122 ? 8.115 -11.780 -7.471 1.00 96.50 122 ILE A N 1
ATOM 935 C CA . ILE A 1 122 ? 9.429 -11.549 -6.862 1.00 96.50 122 ILE A CA 1
ATOM 936 C C . ILE A 1 122 ? 9.376 -10.311 -5.975 1.00 96.50 122 ILE A C 1
ATOM 938 O O . ILE A 1 122 ? 9.778 -10.365 -4.816 1.00 96.50 122 ILE A O 1
ATOM 942 N N . PHE A 1 123 ? 8.803 -9.229 -6.507 1.00 95.00 123 PHE A N 1
ATOM 943 C CA . PHE A 1 123 ? 8.561 -7.989 -5.782 1.00 95.00 123 PHE A CA 1
ATOM 944 C C . PHE A 1 123 ? 7.099 -7.586 -5.892 1.00 95.00 123 PHE A C 1
ATOM 946 O O . PHE A 1 123 ? 6.470 -7.770 -6.934 1.00 95.00 123 PHE A O 1
ATOM 953 N N . SER A 1 124 ? 6.588 -7.020 -4.805 1.00 89.19 124 SER A N 1
ATOM 954 C CA . SER A 1 124 ? 5.269 -6.407 -4.721 1.00 89.19 124 SER A CA 1
ATOM 955 C C . SER A 1 124 ? 5.482 -4.961 -4.312 1.00 89.19 124 SER A C 1
ATOM 957 O O . SER A 1 124 ? 5.943 -4.739 -3.194 1.00 89.19 124 SER A O 1
ATOM 959 N N . ARG A 1 125 ? 5.183 -4.009 -5.202 1.00 88.81 125 ARG A N 1
ATOM 960 C CA . ARG A 1 125 ? 5.354 -2.567 -4.954 1.00 88.81 125 ARG A CA 1
ATOM 961 C C . ARG A 1 125 ? 6.722 -2.200 -4.353 1.00 88.81 125 ARG A C 1
ATOM 963 O O . ARG A 1 125 ? 6.804 -1.459 -3.380 1.00 88.81 125 ARG A O 1
ATOM 970 N N . LYS A 1 126 ? 7.811 -2.743 -4.903 1.00 92.69 126 LYS A N 1
ATOM 971 C CA . LYS A 1 126 ? 9.161 -2.327 -4.511 1.00 92.69 126 LYS A CA 1
ATOM 972 C C . LYS A 1 126 ? 9.401 -0.909 -5.018 1.00 92.69 126 LYS A C 1
ATOM 974 O O . LYS A 1 126 ? 9.282 -0.657 -6.212 1.00 92.69 126 LYS A O 1
ATOM 979 N N . GLU A 1 127 ? 9.706 -0.006 -4.098 1.00 92.94 127 GLU A N 1
ATOM 980 C CA . GLU A 1 127 ? 10.034 1.388 -4.389 1.00 92.94 127 GLU A CA 1
ATOM 981 C C . GLU A 1 127 ? 11.280 1.457 -5.286 1.00 92.94 127 GLU A C 1
ATOM 983 O O . GLU A 1 127 ? 12.270 0.759 -5.039 1.00 92.94 127 GLU A O 1
ATOM 988 N N . TRP A 1 128 ? 11.211 2.265 -6.342 1.00 93.88 128 TRP A N 1
ATOM 989 C CA . TRP A 1 128 ? 12.358 2.588 -7.194 1.00 93.88 128 TRP A CA 1
ATOM 990 C C . TRP A 1 128 ? 12.683 4.082 -7.177 1.00 93.88 128 TRP A C 1
ATOM 992 O O . TRP A 1 128 ? 13.851 4.449 -7.296 1.00 93.88 128 TRP A O 1
ATOM 1002 N N . LYS A 1 129 ? 11.671 4.926 -6.957 1.00 92.44 129 LYS A N 1
ATOM 1003 C CA . LYS A 1 129 ? 11.814 6.355 -6.702 1.00 92.44 129 LYS A CA 1
ATOM 1004 C C . LYS A 1 129 ? 11.314 6.657 -5.284 1.00 92.44 129 LYS A C 1
ATOM 1006 O O . LYS A 1 129 ? 10.149 6.358 -5.002 1.00 92.44 129 LYS A O 1
ATOM 1011 N N . PRO A 1 130 ? 12.135 7.275 -4.425 1.00 89.00 130 PRO A N 1
ATOM 1012 C CA . PRO A 1 130 ? 11.663 7.847 -3.173 1.00 89.00 130 PRO A CA 1
ATOM 1013 C C . PRO A 1 130 ? 10.680 9.006 -3.387 1.00 89.00 130 PRO A C 1
ATOM 1015 O O . PRO A 1 130 ? 10.672 9.656 -4.433 1.00 89.00 130 PRO A O 1
ATOM 1018 N N . GLY A 1 131 ? 9.848 9.271 -2.382 1.00 84.56 131 GLY A N 1
ATOM 1019 C CA . GLY A 1 131 ? 9.071 10.511 -2.309 1.00 84.56 131 GLY A CA 1
ATOM 1020 C C . GLY A 1 131 ? 9.874 11.653 -1.681 1.00 84.56 131 GLY A C 1
ATOM 1021 O O . GLY A 1 131 ? 10.970 11.437 -1.148 1.00 84.56 131 GLY A O 1
ATOM 1022 N N . TYR A 1 132 ? 9.306 12.857 -1.691 1.00 78.00 132 TYR A N 1
ATOM 1023 C CA . TYR A 1 132 ? 9.908 14.040 -1.069 1.00 78.00 132 TYR A CA 1
ATOM 1024 C C . TYR A 1 132 ? 10.316 13.816 0.399 1.00 78.00 132 TYR A C 1
ATOM 1026 O O . TYR A 1 132 ? 9.654 13.090 1.142 1.00 78.00 132 TYR A O 1
ATOM 1034 N N . ALA A 1 133 ? 11.399 14.482 0.824 1.00 67.00 133 ALA A N 1
ATOM 1035 C CA . ALA A 1 133 ? 11.956 14.437 2.184 1.00 67.00 133 ALA A CA 1
ATOM 1036 C C . ALA A 1 133 ? 12.327 13.030 2.696 1.00 67.00 133 ALA A C 1
ATOM 1038 O O . ALA A 1 133 ? 12.412 12.802 3.900 1.00 67.00 133 ALA A O 1
ATOM 1039 N N . THR A 1 134 ? 12.593 12.086 1.789 1.00 66.62 134 THR A N 1
ATOM 1040 C CA . THR A 1 134 ? 13.246 10.808 2.121 1.00 66.62 134 THR A CA 1
ATOM 1041 C C . THR A 1 134 ? 14.704 10.815 1.654 1.00 66.62 134 THR A C 1
ATOM 1043 O O . THR A 1 134 ? 15.181 9.894 0.992 1.00 66.62 134 THR A O 1
ATOM 1046 N N . ASP A 1 135 ? 15.394 11.891 2.036 1.00 57.09 135 ASP A N 1
ATOM 1047 C CA . ASP A 1 135 ? 16.777 12.315 1.748 1.00 57.09 135 ASP A CA 1
ATOM 1048 C C . ASP A 1 135 ? 17.872 11.235 1.885 1.00 57.09 135 ASP A C 1
ATOM 1050 O O . ASP A 1 135 ? 18.994 11.409 1.415 1.00 57.09 135 ASP A O 1
ATOM 1054 N N . GLN A 1 136 ? 17.559 10.076 2.462 1.00 63.41 136 GLN A N 1
ATOM 1055 C CA . GLN A 1 136 ? 18.494 8.959 2.629 1.00 63.41 136 GLN A CA 1
ATOM 1056 C C . GLN A 1 136 ? 18.296 7.796 1.645 1.00 63.41 136 GLN A C 1
ATOM 1058 O O . GLN A 1 136 ? 19.120 6.875 1.603 1.00 63.41 136 GLN A O 1
ATOM 1063 N N . LYS A 1 137 ? 17.218 7.782 0.853 1.00 73.31 137 LYS A N 1
ATOM 1064 C CA . LYS A 1 137 ? 16.914 6.658 -0.040 1.00 73.31 137 LYS A CA 1
ATOM 1065 C C . LYS A 1 137 ? 17.501 6.865 -1.435 1.00 73.31 137 LYS A C 1
ATOM 1067 O O . LYS A 1 137 ? 17.293 7.878 -2.090 1.00 73.31 137 LYS A O 1
ATOM 1072 N N . ARG A 1 138 ? 18.223 5.852 -1.918 1.00 87.12 138 ARG A N 1
ATOM 1073 C CA . ARG A 1 138 ? 18.811 5.852 -3.264 1.00 87.12 138 ARG A CA 1
ATOM 1074 C C . ARG A 1 138 ? 17.765 5.473 -4.305 1.00 87.12 138 ARG A C 1
ATOM 1076 O O . ARG A 1 138 ? 17.047 4.491 -4.124 1.00 87.12 138 ARG A O 1
ATOM 1083 N N . TRP A 1 139 ? 17.757 6.180 -5.428 1.00 91.88 139 TRP A N 1
ATOM 1084 C CA . TRP A 1 139 ? 16.910 5.846 -6.570 1.00 91.88 139 TRP A CA 1
ATOM 1085 C C . TRP A 1 139 ? 17.421 4.585 -7.251 1.00 91.88 139 TRP A C 1
ATOM 1087 O O . TRP A 1 139 ? 18.593 4.518 -7.624 1.00 91.88 139 TRP A O 1
ATOM 1097 N N . LEU A 1 140 ? 16.552 3.600 -7.446 1.00 95.62 140 LEU A N 1
ATOM 1098 C CA . LEU A 1 140 ? 16.828 2.439 -8.283 1.00 95.62 140 LEU A CA 1
ATOM 1099 C C . LEU A 1 140 ? 16.559 2.829 -9.739 1.00 95.62 140 LEU A C 1
ATOM 1101 O O . LEU A 1 140 ? 15.411 2.973 -10.142 1.00 95.62 140 LEU A O 1
ATOM 1105 N N . ILE A 1 141 ? 17.613 2.968 -10.540 1.00 96.56 141 ILE A N 1
ATOM 1106 C CA . ILE A 1 141 ? 17.498 3.333 -11.964 1.00 96.56 141 ILE A CA 1
ATOM 1107 C C . ILE A 1 141 ? 17.500 2.115 -12.888 1.00 96.56 141 ILE A C 1
ATOM 1109 O O . ILE A 1 141 ? 17.095 2.195 -14.048 1.00 96.56 141 ILE A O 1
ATOM 1113 N N . GLY A 1 142 ? 17.924 0.958 -12.378 1.00 97.81 142 GLY A N 1
ATOM 1114 C CA . GLY A 1 142 ? 17.778 -0.288 -13.105 1.00 97.81 142 GLY A CA 1
ATOM 1115 C C . GLY A 1 142 ? 18.070 -1.529 -12.283 1.00 97.81 142 GLY A C 1
ATOM 1116 O O . GLY A 1 142 ? 18.747 -1.489 -11.258 1.00 97.81 142 GLY A O 1
ATOM 1117 N N . MET A 1 143 ? 17.551 -2.654 -12.758 1.00 98.50 143 MET A N 1
ATOM 1118 C CA . MET A 1 143 ? 17.772 -3.971 -12.188 1.00 98.50 143 MET A CA 1
ATOM 1119 C C . MET A 1 143 ? 18.073 -4.979 -13.294 1.00 98.50 143 MET A C 1
ATOM 1121 O O . MET A 1 143 ? 17.244 -5.207 -14.175 1.00 98.50 143 MET A O 1
ATOM 1125 N N . VAL A 1 144 ? 19.242 -5.613 -13.233 1.00 98.62 144 VAL A N 1
ATOM 1126 C CA . VAL A 1 144 ? 19.621 -6.676 -14.169 1.00 98.62 144 VAL A CA 1
ATOM 1127 C C . VAL A 1 144 ? 19.269 -8.030 -13.569 1.00 98.62 144 VAL A C 1
ATOM 1129 O O . VAL A 1 144 ? 19.691 -8.373 -12.469 1.00 98.62 144 VAL A O 1
ATOM 1132 N N . ILE A 1 145 ? 18.494 -8.810 -14.310 1.00 98.62 145 ILE A N 1
ATOM 1133 C CA . ILE A 1 145 ? 18.002 -10.126 -13.918 1.00 98.62 145 ILE A CA 1
ATOM 1134 C C . ILE A 1 145 ? 18.823 -11.190 -14.636 1.00 98.62 145 ILE A C 1
ATOM 1136 O O . ILE A 1 145 ? 18.896 -11.206 -15.868 1.00 98.62 145 ILE A O 1
ATOM 1140 N N . ARG A 1 146 ? 19.389 -12.112 -13.856 1.00 98.44 146 ARG A N 1
ATOM 1141 C CA . ARG A 1 146 ? 20.053 -13.334 -14.320 1.00 98.44 146 ARG A CA 1
ATOM 1142 C C . ARG A 1 146 ? 19.486 -14.551 -13.584 1.00 98.44 146 ARG A C 1
ATOM 1144 O O . ARG A 1 146 ? 18.841 -14.389 -12.548 1.00 98.44 146 ARG A O 1
ATOM 1151 N N . PRO A 1 147 ? 19.702 -15.782 -14.083 1.00 97.88 147 PRO A N 1
ATOM 1152 C CA . PRO A 1 147 ? 19.180 -16.977 -13.429 1.00 97.88 147 PRO A CA 1
ATOM 1153 C C . PRO A 1 147 ? 19.649 -17.179 -11.983 1.00 97.88 147 PRO A C 1
ATOM 1155 O O . PRO A 1 147 ? 18.924 -17.776 -11.192 1.00 97.88 147 PRO A O 1
ATOM 1158 N N . ASP A 1 148 ? 20.840 -16.682 -11.659 1.00 97.88 148 ASP A N 1
ATOM 1159 C CA . ASP A 1 148 ? 21.561 -16.874 -10.401 1.00 97.88 148 ASP A CA 1
ATOM 1160 C C . ASP A 1 148 ? 21.622 -15.620 -9.515 1.00 97.88 148 ASP A C 1
ATOM 1162 O O . ASP A 1 148 ? 21.936 -15.732 -8.329 1.00 97.88 148 ASP A O 1
ATOM 1166 N N . ARG A 1 149 ? 21.334 -14.427 -10.057 1.00 97.94 149 ARG A N 1
ATOM 1167 C CA . ARG A 1 149 ? 21.423 -13.162 -9.311 1.00 97.94 149 ARG A CA 1
ATOM 1168 C C . ARG A 1 149 ? 20.538 -12.038 -9.843 1.00 97.94 149 ARG A C 1
ATOM 1170 O O . ARG A 1 149 ? 20.172 -12.016 -11.019 1.00 97.94 149 ARG A O 1
ATOM 1177 N N . LEU A 1 150 ? 20.251 -11.083 -8.963 1.00 98.44 150 LEU A N 1
ATOM 1178 C CA . LEU A 1 150 ? 19.674 -9.778 -9.281 1.00 98.44 150 LEU A CA 1
ATOM 1179 C C . LEU A 1 150 ? 20.727 -8.699 -9.011 1.00 98.44 150 LEU A C 1
ATOM 1181 O O . LEU A 1 150 ? 21.286 -8.660 -7.921 1.00 98.44 150 LEU A O 1
ATOM 1185 N N . SER A 1 151 ? 20.987 -7.827 -9.982 1.00 98.50 151 SER A N 1
ATOM 1186 C CA . SER A 1 151 ? 21.888 -6.678 -9.826 1.00 98.50 151 SER A CA 1
ATOM 1187 C C . SER A 1 151 ? 21.064 -5.399 -9.729 1.00 98.50 151 SER A C 1
ATOM 1189 O O . SER A 1 151 ? 20.387 -5.058 -10.694 1.00 98.50 151 SER A O 1
ATOM 1191 N N . TYR A 1 152 ? 21.124 -4.675 -8.614 1.00 98.06 152 TYR A N 1
ATOM 1192 C CA . TYR A 1 152 ? 20.374 -3.435 -8.388 1.00 98.06 152 TYR A CA 1
ATOM 1193 C C . TYR A 1 152 ? 21.285 -2.231 -8.566 1.00 98.06 152 TYR A C 1
ATOM 1195 O O . TYR A 1 152 ? 22.217 -2.042 -7.786 1.00 98.06 152 TYR A O 1
ATOM 1203 N N . CYS A 1 153 ? 21.008 -1.414 -9.573 1.00 97.75 153 CYS A N 1
ATOM 1204 C CA . CYS A 1 153 ? 21.778 -0.225 -9.893 1.00 97.75 153 CYS A CA 1
ATOM 1205 C C . CYS A 1 153 ? 21.073 1.021 -9.378 1.00 97.75 153 CYS A C 1
ATOM 1207 O O . CYS A 1 153 ? 19.974 1.361 -9.821 1.00 97.75 153 CYS A O 1
ATOM 1209 N N . HIS A 1 154 ? 21.743 1.706 -8.462 1.00 95.81 154 HIS A N 1
ATOM 1210 C CA . HIS A 1 154 ? 21.245 2.905 -7.825 1.00 95.81 154 HIS A CA 1
ATOM 1211 C C . HIS A 1 154 ? 22.059 4.126 -8.217 1.00 95.81 154 HIS A C 1
ATOM 1213 O O . HIS A 1 154 ? 23.251 4.017 -8.507 1.00 95.81 154 HIS A O 1
ATOM 1219 N N . VAL A 1 155 ? 21.426 5.286 -8.140 1.00 92.44 155 VAL A N 1
ATOM 1220 C CA . VAL A 1 155 ? 22.097 6.582 -8.206 1.00 92.44 155 VAL A CA 1
ATOM 1221 C C . VAL A 1 155 ? 22.244 7.144 -6.800 1.00 92.44 155 VAL A C 1
ATOM 1223 O O . VAL A 1 155 ? 21.343 7.004 -5.972 1.00 92.44 155 VAL A O 1
ATOM 1226 N N . VAL A 1 156 ? 23.395 7.756 -6.527 1.00 81.56 156 VAL A N 1
ATOM 1227 C CA . VAL A 1 156 ? 23.663 8.471 -5.274 1.00 81.56 156 VAL A CA 1
ATOM 1228 C C . VAL A 1 156 ? 23.620 9.979 -5.538 1.00 81.56 156 VAL A C 1
ATOM 1230 O O . VAL A 1 156 ? 24.300 10.445 -6.451 1.00 81.56 156 VAL A O 1
ATOM 1233 N N . GLY A 1 157 ? 22.865 10.723 -4.726 1.00 76.25 157 GLY A N 1
ATOM 1234 C CA . GLY A 1 157 ? 22.778 12.189 -4.761 1.00 76.25 157 GLY A CA 1
ATOM 1235 C C . GLY A 1 157 ? 21.362 12.724 -5.002 1.00 76.25 157 GLY A C 1
ATOM 1236 O O . GLY A 1 157 ? 20.479 11.978 -5.423 1.00 76.25 157 GLY A O 1
ATOM 1237 N N . ASP A 1 158 ? 21.182 14.023 -4.753 1.00 70.00 158 ASP A N 1
ATOM 1238 C CA . ASP A 1 158 ? 19.879 14.713 -4.773 1.00 70.00 158 ASP A CA 1
ATOM 1239 C C . ASP A 1 158 ? 19.341 14.971 -6.191 1.00 70.00 158 ASP A C 1
ATOM 1241 O O . ASP A 1 158 ? 18.152 15.189 -6.383 1.00 70.00 158 ASP A O 1
ATOM 1245 N N . GLU A 1 159 ? 20.209 14.906 -7.204 1.00 71.19 159 GLU A N 1
ATOM 1246 C CA . GLU A 1 159 ? 19.866 15.118 -8.619 1.00 71.19 159 GLU A CA 1
ATOM 1247 C C . GLU A 1 159 ? 19.543 13.801 -9.367 1.00 71.19 159 GLU A C 1
ATOM 1249 O O . GLU A 1 159 ? 19.736 13.680 -10.583 1.00 71.19 159 GLU A O 1
ATOM 1254 N N . ALA A 1 160 ? 19.124 12.767 -8.636 1.00 71.69 160 ALA A N 1
ATOM 1255 C CA . ALA A 1 160 ? 18.653 11.512 -9.209 1.00 71.69 160 ALA A CA 1
ATOM 1256 C C . ALA A 1 160 ? 17.254 11.686 -9.857 1.00 71.69 160 ALA A C 1
ATOM 1258 O O . ALA A 1 160 ? 16.470 12.508 -9.393 1.00 71.69 160 ALA A O 1
ATOM 1259 N N . PRO A 1 161 ? 16.911 10.915 -10.906 1.00 77.56 161 PRO A N 1
ATOM 1260 C CA . PRO A 1 161 ? 17.688 9.813 -11.457 1.00 77.56 161 PRO A CA 1
ATOM 1261 C C . PRO A 1 161 ? 18.791 10.258 -12.430 1.00 77.56 161 PRO A C 1
ATOM 1263 O O . PRO A 1 161 ? 19.706 9.469 -12.663 1.00 77.56 161 PRO A O 1
ATOM 1266 N N . ASP A 1 162 ? 18.760 11.482 -12.961 1.00 82.00 162 ASP A N 1
ATOM 1267 C CA . ASP A 1 162 ? 19.496 11.865 -14.178 1.00 82.00 162 ASP A CA 1
ATOM 1268 C C . ASP A 1 162 ? 21.006 12.071 -13.999 1.00 82.00 162 ASP A C 1
ATOM 1270 O O . ASP A 1 162 ? 21.785 11.802 -14.920 1.00 82.00 162 ASP A O 1
ATOM 1274 N N . LYS A 1 163 ? 21.454 12.482 -12.809 1.00 84.81 163 LYS A N 1
ATOM 1275 C CA . LYS A 1 163 ? 22.867 12.792 -12.522 1.00 84.81 163 LYS A CA 1
ATOM 1276 C C . LYS A 1 163 ? 23.431 11.929 -11.393 1.00 84.81 163 LYS A C 1
ATOM 1278 O O . LYS A 1 163 ? 22.742 11.087 -10.843 1.00 84.81 163 LYS A O 1
ATOM 1283 N N . GLY A 1 164 ? 24.721 12.056 -11.088 1.00 88.81 164 GLY A N 1
ATOM 1284 C CA . GLY A 1 164 ? 25.374 11.325 -9.991 1.00 88.81 164 GLY A CA 1
ATOM 1285 C C . GLY A 1 164 ? 25.925 9.933 -10.355 1.00 88.81 164 GLY A C 1
ATOM 1286 O O . GLY A 1 164 ? 25.606 9.383 -11.418 1.00 88.81 164 GLY A O 1
ATOM 1287 N N . PRO A 1 165 ? 26.804 9.361 -9.511 1.00 91.75 165 PRO A N 1
ATOM 1288 C CA . PRO A 1 165 ? 27.446 8.073 -9.757 1.00 91.75 165 PRO A CA 1
ATOM 1289 C C . PRO A 1 165 ? 26.462 6.903 -9.626 1.00 91.75 165 PRO A C 1
ATOM 1291 O O . PRO A 1 165 ? 25.604 6.886 -8.741 1.00 91.75 165 PRO A O 1
ATOM 1294 N N . ILE A 1 166 ? 26.625 5.901 -10.496 1.00 95.19 166 ILE A N 1
ATOM 1295 C CA . ILE A 1 166 ? 25.828 4.670 -10.484 1.00 95.19 166 ILE A CA 1
ATOM 1296 C C . ILE A 1 166 ? 26.573 3.597 -9.690 1.00 95.19 166 ILE A C 1
ATOM 1298 O O . ILE A 1 166 ? 27.703 3.244 -10.025 1.00 95.19 166 ILE A O 1
ATOM 1302 N N . VAL A 1 167 ? 25.916 3.039 -8.676 1.00 95.62 167 VAL A N 1
ATOM 1303 C CA . VAL A 1 167 ? 26.421 1.922 -7.872 1.00 95.62 167 VAL A CA 1
ATOM 1304 C C . VAL A 1 167 ? 25.500 0.725 -8.056 1.00 95.62 167 VAL A C 1
ATOM 1306 O O . VAL A 1 167 ? 24.316 0.796 -7.728 1.00 95.62 167 VAL A O 1
ATOM 1309 N N . CYS A 1 168 ? 26.043 -0.383 -8.556 1.00 97.25 168 CYS A N 1
ATOM 1310 C CA . CYS A 1 168 ? 25.300 -1.627 -8.734 1.00 97.25 168 CYS A CA 1
ATOM 1311 C C . CYS A 1 168 ? 25.702 -2.662 -7.680 1.00 97.25 168 CYS A C 1
ATOM 1313 O O . CYS A 1 168 ? 26.890 -2.884 -7.456 1.00 97.25 168 CYS A O 1
ATOM 1315 N N . LEU A 1 169 ? 24.711 -3.290 -7.049 1.00 97.50 169 LEU A N 1
ATOM 1316 C CA . LEU A 1 169 ? 24.896 -4.313 -6.020 1.00 97.50 169 LEU A CA 1
ATOM 1317 C C . LEU A 1 169 ? 24.256 -5.624 -6.470 1.00 97.50 169 LEU A C 1
ATOM 1319 O O . LEU A 1 169 ? 23.091 -5.634 -6.864 1.00 97.50 169 LEU A O 1
ATOM 1323 N N . ASP A 1 170 ? 25.012 -6.714 -6.394 1.00 98.06 170 ASP A N 1
ATOM 1324 C CA . ASP A 1 170 ? 24.531 -8.052 -6.731 1.00 98.06 170 ASP A CA 1
ATOM 1325 C C . ASP A 1 170 ? 23.954 -8.749 -5.492 1.00 98.06 170 ASP A C 1
ATOM 1327 O O . ASP A 1 170 ? 24.589 -8.802 -4.439 1.00 98.06 170 ASP A O 1
ATOM 1331 N N . GLU A 1 171 ? 22.776 -9.350 -5.641 1.00 97.94 171 GLU A N 1
ATOM 1332 C CA . GLU A 1 171 ? 22.167 -10.241 -4.655 1.00 97.94 171 GLU A CA 1
ATOM 1333 C C . GLU A 1 171 ? 21.926 -11.629 -5.270 1.00 97.94 171 GLU A C 1
ATOM 1335 O O . GLU A 1 171 ? 21.413 -11.727 -6.393 1.00 97.94 171 GLU A O 1
ATOM 1340 N N . PRO A 1 172 ? 22.237 -12.726 -4.553 1.00 97.88 172 PRO A N 1
ATOM 1341 C CA . PRO A 1 172 ? 21.911 -14.074 -5.005 1.00 97.88 172 PRO A CA 1
ATOM 1342 C C . PRO A 1 172 ? 20.410 -14.249 -5.253 1.00 97.88 172 PRO A C 1
ATOM 1344 O O . PRO A 1 172 ? 19.578 -13.877 -4.424 1.00 97.88 172 PRO A O 1
ATOM 1347 N N . PHE A 1 173 ? 20.056 -14.894 -6.363 1.00 97.81 173 PHE A N 1
ATOM 1348 C CA . PHE A 1 173 ? 18.673 -15.115 -6.766 1.00 97.81 173 PHE A CA 1
ATOM 1349 C C . PHE A 1 173 ? 18.370 -16.596 -6.949 1.00 97.81 173 PHE A C 1
ATOM 1351 O O . PHE A 1 173 ? 19.104 -17.340 -7.592 1.00 97.81 173 PHE A O 1
ATOM 1358 N N . GLN A 1 174 ? 17.244 -17.026 -6.384 1.00 97.62 174 GLN A N 1
ATOM 1359 C CA . GLN A 1 174 ? 16.752 -18.392 -6.508 1.00 97.62 174 GLN A CA 1
ATOM 1360 C C . GLN A 1 174 ? 15.245 -18.363 -6.750 1.00 97.62 174 GLN A C 1
ATOM 1362 O O . GLN A 1 174 ? 14.444 -18.228 -5.822 1.00 97.62 174 GLN A O 1
ATOM 1367 N N . LEU A 1 175 ? 14.850 -18.506 -8.016 1.00 96.56 175 LEU A N 1
ATOM 1368 C CA . LEU A 1 175 ? 13.453 -18.417 -8.452 1.00 96.56 175 LEU A CA 1
ATOM 1369 C C . LEU A 1 175 ? 12.519 -19.395 -7.711 1.00 96.56 175 LEU A C 1
ATOM 1371 O O . LEU A 1 175 ? 11.351 -19.091 -7.467 1.00 96.56 175 LEU A O 1
ATOM 1375 N N . ASN A 1 176 ? 13.027 -20.572 -7.339 1.00 96.12 176 ASN A N 1
ATOM 1376 C CA . ASN A 1 176 ? 12.264 -21.618 -6.656 1.00 96.12 176 ASN A CA 1
ATOM 1377 C C . ASN A 1 176 ? 11.796 -21.228 -5.238 1.00 96.12 176 ASN A C 1
ATOM 1379 O O . ASN A 1 176 ? 10.841 -21.834 -4.751 1.00 96.12 176 ASN A O 1
ATOM 1383 N N . ARG A 1 177 ? 12.396 -20.206 -4.606 1.00 96.12 177 ARG A N 1
ATOM 1384 C CA . ARG A 1 177 ? 11.964 -19.681 -3.297 1.00 96.12 177 ARG A CA 1
ATOM 1385 C C . ARG A 1 177 ? 10.599 -18.996 -3.352 1.00 96.12 177 ARG A C 1
ATOM 1387 O O . ARG A 1 177 ? 9.890 -18.944 -2.351 1.00 96.12 177 ARG A O 1
ATOM 1394 N N . TYR A 1 178 ? 10.209 -18.497 -4.521 1.00 95.00 178 TYR A N 1
ATOM 1395 C CA . TYR A 1 178 ? 8.962 -17.766 -4.724 1.00 95.00 178 TYR A CA 1
ATOM 1396 C C . TYR A 1 178 ? 7.872 -18.711 -5.204 1.00 95.00 178 TYR A C 1
ATOM 1398 O O . TYR A 1 178 ? 8.132 -19.582 -6.025 1.00 95.00 178 TYR A O 1
ATOM 1406 N N . LYS A 1 179 ? 6.631 -18.560 -4.741 1.00 94.12 179 LYS A N 1
ATOM 1407 C CA . LYS A 1 179 ? 5.499 -19.367 -5.233 1.00 94.12 179 LYS A CA 1
ATOM 1408 C C . LYS A 1 179 ? 4.901 -18.738 -6.493 1.00 94.12 179 LYS A C 1
ATOM 1410 O O . LYS A 1 179 ? 5.037 -17.539 -6.722 1.00 94.12 179 LYS A O 1
ATOM 1415 N N . ILE A 1 180 ? 4.233 -19.554 -7.313 1.00 93.81 180 ILE A N 1
ATOM 1416 C CA . ILE A 1 180 ? 3.437 -19.038 -8.437 1.00 93.81 180 ILE A CA 1
ATOM 1417 C C . ILE A 1 180 ? 2.358 -18.122 -7.869 1.00 93.81 180 ILE A C 1
ATOM 1419 O O . ILE A 1 180 ? 1.636 -18.513 -6.946 1.00 93.81 180 ILE A O 1
ATOM 1423 N N . ASP A 1 181 ? 2.246 -16.927 -8.437 1.00 90.12 181 ASP A N 1
ATOM 1424 C CA . ASP A 1 181 ? 1.203 -15.985 -8.072 1.00 90.12 181 ASP A CA 1
ATOM 1425 C C . ASP A 1 181 ? -0.124 -16.434 -8.687 1.00 90.12 181 ASP A C 1
ATOM 1427 O O . ASP A 1 181 ? -0.413 -16.210 -9.862 1.00 90.12 181 ASP A O 1
ATOM 1431 N N . ARG A 1 182 ? -0.925 -17.124 -7.875 1.00 88.19 182 ARG A N 1
ATOM 1432 C CA . ARG A 1 182 ? -2.226 -17.657 -8.286 1.00 88.19 182 ARG A CA 1
ATOM 1433 C C . ARG A 1 182 ? -3.304 -16.584 -8.412 1.00 88.19 182 ARG A C 1
ATOM 1435 O O . ARG A 1 182 ? -4.388 -16.932 -8.858 1.00 88.19 182 ARG A O 1
ATOM 1442 N N . VAL A 1 183 ? -3.042 -15.341 -8.006 1.00 83.00 183 VAL A N 1
ATOM 1443 C CA . VAL A 1 183 ? -3.974 -14.223 -8.198 1.00 83.00 183 VAL A CA 1
ATOM 1444 C C . VAL A 1 183 ? -3.750 -13.626 -9.584 1.00 83.00 183 VAL A C 1
ATOM 1446 O O . VAL A 1 183 ? -4.679 -13.604 -10.388 1.00 83.00 183 VAL A O 1
ATOM 1449 N N . GLU A 1 184 ? -2.511 -13.244 -9.903 1.00 83.81 184 GLU A N 1
ATOM 1450 C CA . GLU A 1 184 ? -2.158 -12.676 -11.215 1.00 83.81 184 GLU A CA 1
ATOM 1451 C C . GLU A 1 184 ? -2.287 -13.712 -12.348 1.00 83.81 184 GLU A C 1
ATOM 1453 O O . GLU A 1 184 ? -2.762 -13.394 -13.440 1.00 83.81 184 GLU A O 1
ATOM 1458 N N . TYR A 1 185 ? -1.911 -14.970 -12.083 1.00 87.75 185 TYR A N 1
ATOM 1459 C CA . TYR A 1 185 ? -1.911 -16.068 -13.061 1.00 87.75 185 TYR A CA 1
ATOM 1460 C C . TYR A 1 185 ? -2.947 -17.153 -12.749 1.00 87.75 185 TYR A C 1
ATOM 1462 O O . TYR A 1 185 ? -2.726 -18.336 -13.031 1.00 87.75 185 TYR A O 1
ATOM 1470 N N . ALA A 1 186 ? -4.083 -16.775 -12.159 1.00 84.00 186 ALA A N 1
ATOM 1471 C CA . ALA A 1 186 ? -5.224 -17.678 -12.065 1.00 84.00 186 ALA A CA 1
ATOM 1472 C C . ALA A 1 186 ? -5.651 -18.153 -13.472 1.00 84.00 186 ALA A C 1
ATOM 1474 O O . ALA A 1 186 ? -5.558 -17.380 -14.431 1.00 84.00 186 ALA A O 1
ATOM 1475 N N . PRO A 1 187 ? -6.165 -19.389 -13.620 1.00 83.81 187 PRO A N 1
ATOM 1476 C CA . PRO A 1 187 ? -6.819 -19.805 -14.857 1.00 83.81 187 PRO A CA 1
ATOM 1477 C C . PRO A 1 187 ? -7.922 -18.815 -15.275 1.00 83.81 187 PRO A C 1
ATOM 1479 O O . PRO A 1 187 ? -8.545 -18.204 -14.395 1.00 83.81 187 PRO A O 1
ATOM 1482 N N . PRO A 1 188 ? -8.211 -18.676 -16.583 1.00 76.38 188 PRO A N 1
ATOM 1483 C CA . PRO A 1 188 ? -9.342 -17.881 -17.059 1.00 76.38 188 PRO A CA 1
ATOM 1484 C C . PRO A 1 188 ? -10.630 -18.224 -16.292 1.00 76.38 188 PRO A C 1
ATOM 1486 O O . PRO A 1 188 ? -10.900 -19.391 -16.014 1.00 76.38 188 PRO A O 1
ATOM 1489 N N . GLY A 1 189 ? -11.385 -17.203 -15.876 1.00 78.00 189 GLY A N 1
ATOM 1490 C CA . GLY A 1 189 ? -12.596 -17.357 -15.054 1.00 78.00 189 GLY A CA 1
ATOM 1491 C C . GLY A 1 189 ? -12.365 -17.569 -13.550 1.00 78.00 189 GLY A C 1
ATOM 1492 O O . GLY A 1 189 ? -13.321 -17.543 -12.783 1.00 78.00 189 GLY A O 1
ATOM 1493 N N . ARG A 1 190 ? -11.115 -17.748 -13.094 1.00 81.88 190 ARG A N 1
ATOM 1494 C CA . ARG A 1 190 ? -10.760 -17.817 -11.659 1.00 81.88 190 ARG A CA 1
ATOM 1495 C C . ARG A 1 190 ? -9.981 -16.606 -11.156 1.00 81.88 190 ARG A C 1
ATOM 1497 O O . ARG A 1 190 ? -9.723 -16.517 -9.957 1.00 81.88 190 ARG A O 1
ATOM 1504 N N . ARG A 1 191 ? -9.585 -15.695 -12.050 1.00 80.56 191 ARG A N 1
ATOM 1505 C CA . ARG A 1 191 ? -8.940 -14.441 -11.662 1.00 80.56 191 ARG A CA 1
ATOM 1506 C C . ARG A 1 191 ? -9.992 -13.538 -11.017 1.00 80.56 191 ARG A C 1
ATOM 1508 O O . ARG A 1 191 ? -10.971 -13.219 -11.692 1.00 80.56 191 ARG A O 1
ATOM 1515 N N . PRO A 1 192 ? -9.824 -13.138 -9.747 1.00 82.12 192 PRO A N 1
ATOM 1516 C CA . PRO A 1 192 ? -10.739 -12.181 -9.151 1.00 82.12 192 PRO A CA 1
ATOM 1517 C C . PRO A 1 192 ? -10.662 -10.861 -9.940 1.00 82.12 192 PRO A C 1
ATOM 1519 O O . PRO A 1 192 ? -9.550 -10.425 -10.261 1.00 82.12 192 PRO A O 1
ATOM 1522 N N . PRO A 1 193 ? -11.802 -10.236 -10.282 1.00 84.44 193 PRO A N 1
ATOM 1523 C CA . PRO A 1 193 ? -11.816 -8.914 -10.900 1.00 84.44 193 PRO A CA 1
ATOM 1524 C C . PRO A 1 193 ? -11.023 -7.889 -10.081 1.00 84.44 193 PRO A C 1
ATOM 1526 O O . PRO A 1 193 ? -10.961 -7.983 -8.851 1.00 84.44 193 PRO A O 1
ATOM 1529 N N . ILE A 1 194 ? -10.452 -6.885 -10.750 1.00 82.56 194 ILE A N 1
ATOM 1530 C CA . ILE A 1 194 ? -9.912 -5.699 -10.069 1.00 82.56 194 ILE A CA 1
ATOM 1531 C C . ILE A 1 194 ? -11.025 -5.084 -9.204 1.00 82.56 194 ILE A C 1
ATOM 1533 O O . ILE A 1 194 ? -12.190 -5.099 -9.589 1.00 82.56 194 ILE A O 1
ATOM 1537 N N . GLY A 1 195 ? -10.674 -4.624 -8.005 1.00 81.56 195 GLY A N 1
ATOM 1538 C CA . GLY A 1 195 ? -11.605 -4.146 -6.982 1.00 81.56 195 GLY A CA 1
ATOM 1539 C C . GLY A 1 195 ? -12.099 -5.237 -6.025 1.00 81.56 195 GLY A C 1
ATOM 1540 O O . GLY A 1 195 ? -12.548 -4.924 -4.925 1.00 81.56 195 GLY A O 1
ATOM 1541 N N . THR A 1 196 ? -11.956 -6.525 -6.368 1.00 86.69 196 THR A N 1
ATOM 1542 C CA . THR A 1 196 ? -12.433 -7.619 -5.502 1.00 86.69 196 THR A CA 1
ATOM 1543 C C . THR A 1 196 ? -11.756 -7.582 -4.136 1.00 86.69 196 THR A C 1
ATOM 1545 O O . THR A 1 196 ? -10.530 -7.542 -4.041 1.00 86.69 196 THR A O 1
ATOM 1548 N N . ILE A 1 197 ? -12.546 -7.679 -3.068 1.00 89.12 197 ILE A N 1
ATOM 1549 C CA . ILE A 1 197 ? -12.033 -7.795 -1.705 1.00 89.12 197 ILE A CA 1
ATOM 1550 C C . ILE A 1 197 ? -11.793 -9.257 -1.340 1.00 89.12 197 ILE A C 1
ATOM 1552 O O . ILE A 1 197 ? -12.706 -10.082 -1.316 1.00 89.12 197 ILE A O 1
ATOM 1556 N N . LEU A 1 198 ? -10.550 -9.562 -0.988 1.00 89.81 198 LEU A N 1
ATOM 1557 C CA . LEU A 1 198 ? -10.103 -10.863 -0.518 1.00 89.81 198 LEU A CA 1
ATOM 1558 C C . LEU A 1 198 ? -9.897 -10.847 0.998 1.00 89.81 198 LEU A C 1
ATOM 1560 O O . LEU A 1 198 ? -9.511 -9.834 1.580 1.00 89.81 198 LEU A O 1
ATOM 1564 N N . LEU A 1 199 ? -10.102 -12.001 1.634 1.00 92.56 199 LEU A N 1
ATOM 1565 C CA . LEU A 1 199 ? -9.660 -12.223 3.010 1.00 92.56 199 LEU A CA 1
ATOM 1566 C C . LEU A 1 199 ? -8.181 -12.608 2.992 1.00 92.56 199 LEU A C 1
ATOM 1568 O O . LEU A 1 199 ? -7.809 -13.617 2.390 1.00 92.56 199 LEU A O 1
ATOM 1572 N N . ALA A 1 200 ? -7.350 -11.806 3.644 1.00 88.88 200 ALA A N 1
ATOM 1573 C CA . ALA A 1 200 ? -5.911 -11.997 3.701 1.00 88.88 200 ALA A CA 1
ATOM 1574 C C . ALA A 1 200 ? -5.476 -12.808 4.932 1.00 88.88 200 ALA A C 1
ATOM 1576 O O . ALA A 1 200 ? -6.266 -13.124 5.834 1.00 88.88 200 ALA A O 1
ATOM 1577 N N . HIS A 1 201 ? -4.182 -13.140 4.956 1.00 84.81 201 HIS A N 1
ATOM 1578 C CA . HIS A 1 201 ? -3.523 -13.750 6.106 1.00 84.81 201 HIS A CA 1
ATOM 1579 C C . HIS A 1 201 ? -3.714 -12.888 7.367 1.00 84.81 201 HIS A C 1
ATOM 1581 O O . HIS A 1 201 ? -3.692 -11.663 7.294 1.00 84.81 201 HIS A O 1
ATOM 1587 N N . GLY A 1 202 ? -3.913 -13.531 8.521 1.00 86.94 202 GLY A N 1
ATOM 1588 C CA . GLY A 1 202 ? -4.237 -12.859 9.787 1.00 86.94 202 GLY A CA 1
ATOM 1589 C C . GLY A 1 202 ? -5.737 -12.763 10.090 1.00 86.94 202 GLY A C 1
ATOM 1590 O O . GLY A 1 202 ? -6.109 -12.440 11.215 1.00 86.94 202 GLY A O 1
ATOM 1591 N N . THR A 1 203 ? -6.611 -13.108 9.140 1.00 93.44 203 THR A N 1
ATOM 1592 C CA . THR A 1 203 ? -8.051 -13.252 9.407 1.00 93.44 203 THR A CA 1
ATOM 1593 C C . THR A 1 203 ? -8.308 -14.416 10.372 1.00 93.44 203 THR A C 1
ATOM 1595 O O . THR A 1 203 ? -7.981 -15.560 10.059 1.00 93.44 203 THR A O 1
ATOM 1598 N N . THR A 1 204 ? -8.935 -14.140 11.520 1.00 95.81 204 THR A N 1
ATOM 1599 C CA . THR A 1 204 ? -9.200 -15.143 12.571 1.00 95.81 204 THR A CA 1
ATOM 1600 C C . THR A 1 204 ? -10.641 -15.651 12.592 1.00 95.81 204 THR A C 1
ATOM 1602 O O . THR A 1 204 ? -10.875 -16.771 13.037 1.00 95.81 204 THR A O 1
ATOM 1605 N N . GLU A 1 205 ? -11.607 -14.897 12.050 1.00 96.56 205 GLU A N 1
ATOM 1606 C CA . GLU A 1 205 ? -13.023 -15.310 12.004 1.00 96.56 205 GLU A CA 1
ATOM 1607 C C . GLU A 1 205 ? -13.617 -15.227 10.574 1.00 96.56 205 GLU A C 1
ATOM 1609 O O . GLU A 1 205 ? -14.489 -14.399 10.301 1.00 96.56 205 GLU A O 1
ATOM 1614 N N . PRO A 1 206 ? -13.217 -16.098 9.619 1.00 94.81 206 PRO A N 1
ATOM 1615 C CA . PRO A 1 206 ? -13.586 -15.957 8.203 1.00 94.81 206 PRO A CA 1
ATOM 1616 C C . PRO A 1 206 ? -15.095 -15.907 7.918 1.00 94.81 206 PRO A C 1
ATOM 1618 O O . PRO A 1 206 ? -15.523 -15.245 6.973 1.00 94.81 206 PRO A O 1
ATOM 1621 N N . ARG A 1 207 ? -15.918 -16.606 8.716 1.00 95.56 207 ARG A N 1
ATOM 1622 C CA . ARG A 1 207 ? -17.386 -16.588 8.568 1.00 95.56 207 ARG A CA 1
ATOM 1623 C C . ARG A 1 207 ? -17.963 -15.205 8.878 1.00 95.56 207 ARG A C 1
ATOM 1625 O O . ARG A 1 207 ? -18.762 -14.706 8.087 1.00 95.56 207 ARG A O 1
ATOM 1632 N N . LEU A 1 208 ? -17.515 -14.582 9.969 1.00 96.06 208 LEU A N 1
ATOM 1633 C CA . LEU A 1 208 ? -17.884 -13.214 10.330 1.00 96.06 208 LEU A CA 1
ATOM 1634 C C . LEU A 1 208 ? -17.424 -12.233 9.246 1.00 96.06 208 LEU A C 1
ATOM 1636 O O . LEU A 1 208 ? -18.210 -11.408 8.799 1.00 96.06 208 LEU A O 1
ATOM 1640 N N . CYS A 1 209 ? -16.189 -12.368 8.757 1.00 95.00 209 CYS A N 1
ATOM 1641 C CA . CYS A 1 209 ? -15.645 -11.463 7.743 1.00 95.00 209 CYS A CA 1
ATOM 1642 C C . CYS A 1 209 ? -16.421 -11.523 6.422 1.00 95.00 209 CYS A C 1
ATOM 1644 O O . CYS A 1 209 ? -16.711 -10.492 5.825 1.00 95.00 209 CYS A O 1
ATOM 1646 N N . ARG A 1 210 ? -16.830 -12.721 5.981 1.00 93.19 210 ARG A N 1
ATOM 1647 C CA . ARG A 1 210 ? -17.709 -12.865 4.806 1.00 93.19 210 ARG A CA 1
ATOM 1648 C C . ARG A 1 210 ? -19.089 -12.264 5.045 1.00 93.19 210 ARG A C 1
ATOM 1650 O O . ARG A 1 210 ? -19.655 -11.688 4.124 1.00 93.19 210 ARG A O 1
ATOM 1657 N N . LYS A 1 211 ? -19.637 -12.402 6.257 1.00 93.31 211 LYS A N 1
ATOM 1658 C CA . LYS A 1 211 ? -20.901 -11.759 6.630 1.00 93.31 211 LYS A CA 1
ATOM 1659 C C . LYS A 1 211 ? -20.774 -10.238 6.570 1.00 93.31 211 LYS A C 1
ATOM 1661 O O . LYS A 1 211 ? -21.614 -9.607 5.947 1.00 93.31 211 LYS A O 1
ATOM 1666 N N . PHE A 1 212 ? -19.704 -9.678 7.128 1.00 92.56 212 PHE A N 1
ATOM 1667 C CA . PHE A 1 212 ? -19.423 -8.246 7.068 1.00 92.56 212 PHE A CA 1
ATOM 1668 C C . PHE A 1 212 ? -19.352 -7.727 5.626 1.00 92.56 212 PHE A C 1
ATOM 1670 O O . PHE A 1 212 ? -20.022 -6.756 5.298 1.00 92.56 212 PHE A O 1
ATOM 1677 N N . LEU A 1 213 ? -18.634 -8.421 4.737 1.00 90.31 213 LEU A N 1
ATOM 1678 C CA . LEU A 1 213 ? -18.558 -8.028 3.324 1.00 90.31 213 LEU A CA 1
ATOM 1679 C C . LEU A 1 213 ? -19.920 -8.045 2.615 1.00 90.31 213 LEU A C 1
ATOM 1681 O O . LEU A 1 213 ? -20.144 -7.241 1.723 1.00 90.31 213 LEU A O 1
ATOM 1685 N N . ARG A 1 214 ? -20.854 -8.916 3.018 1.00 88.88 214 ARG A N 1
ATOM 1686 C CA . ARG A 1 214 ? -22.229 -8.899 2.481 1.00 88.88 214 ARG A CA 1
ATOM 1687 C C . ARG A 1 214 ? -23.046 -7.707 2.977 1.00 88.88 214 ARG A C 1
ATOM 1689 O O . ARG A 1 214 ? -23.966 -7.292 2.283 1.00 88.88 214 ARG A O 1
ATOM 1696 N N . LEU A 1 215 ? -22.733 -7.194 4.169 1.00 84.94 215 LEU A N 1
ATOM 1697 C CA . LEU A 1 215 ? -23.374 -6.006 4.738 1.00 84.94 215 LEU A CA 1
ATOM 1698 C C . LEU A 1 215 ? -22.832 -4.707 4.115 1.00 84.94 215 LEU A C 1
ATOM 1700 O O . LEU A 1 215 ? -23.545 -3.712 4.098 1.00 84.94 215 LEU A O 1
ATOM 1704 N N . ARG A 1 216 ? -21.611 -4.717 3.558 1.00 80.69 216 ARG A N 1
ATOM 1705 C CA . ARG A 1 216 ? -21.000 -3.590 2.830 1.00 80.69 216 ARG A CA 1
ATOM 1706 C C . ARG A 1 216 ? -20.990 -3.822 1.315 1.00 80.69 216 ARG A C 1
ATOM 1708 O O . ARG A 1 216 ? -19.955 -4.142 0.735 1.00 80.69 216 ARG A O 1
ATOM 1715 N N . GLN A 1 217 ? -22.139 -3.640 0.667 1.00 64.88 217 GLN A N 1
ATOM 1716 C CA . GLN A 1 217 ? -22.256 -3.839 -0.786 1.00 64.88 217 GLN A CA 1
ATOM 1717 C C . GLN A 1 217 ? -21.428 -2.837 -1.610 1.00 64.88 217 GLN A C 1
ATOM 1719 O O . GLN A 1 217 ? -20.913 -3.208 -2.658 1.00 64.88 217 GLN A O 1
ATOM 1724 N N . GLU A 1 218 ? -21.221 -1.617 -1.105 1.00 67.62 218 GLU A N 1
ATOM 1725 C CA . GLU A 1 218 ? -20.395 -0.578 -1.752 1.00 67.62 218 GLU A CA 1
ATOM 1726 C C . GLU A 1 218 ? -18.874 -0.796 -1.587 1.00 67.62 218 GLU A C 1
ATOM 1728 O O . GLU A 1 218 ? -18.059 -0.005 -2.059 1.00 67.62 218 GLU A O 1
ATOM 1733 N N . GLY A 1 219 ? -18.450 -1.862 -0.898 1.00 71.69 219 GLY A N 1
ATOM 1734 C CA . GLY A 1 219 ? -17.035 -2.158 -0.681 1.00 71.69 219 GLY A CA 1
ATOM 1735 C C . GLY A 1 219 ? -16.333 -1.179 0.274 1.00 71.69 219 GLY A C 1
ATOM 1736 O O . GLY A 1 219 ? -16.834 -0.857 1.354 1.00 71.69 219 GLY A O 1
ATOM 1737 N N . PHE A 1 220 ? -15.111 -0.774 -0.085 1.00 72.88 220 PHE A N 1
ATOM 1738 C CA . PHE A 1 220 ? -14.251 0.123 0.709 1.00 72.88 220 PHE A CA 1
ATOM 1739 C C . PHE A 1 220 ? -13.928 1.435 -0.018 1.00 72.88 220 PHE A C 1
ATOM 1741 O O . PHE A 1 220 ? -12.994 2.128 0.368 1.00 72.88 220 PHE A O 1
ATOM 1748 N N . GLU A 1 221 ? -14.640 1.759 -1.095 1.00 61.28 221 GLU A N 1
ATOM 1749 C CA . GLU A 1 221 ? -14.273 2.861 -1.999 1.00 61.28 221 GLU A CA 1
ATOM 1750 C C . GLU A 1 221 ? -14.651 4.246 -1.441 1.00 61.28 221 GLU A C 1
ATOM 1752 O O . GLU A 1 221 ? -14.023 5.249 -1.789 1.00 61.28 221 GLU A O 1
ATOM 1757 N N . ASN A 1 222 ? -15.571 4.269 -0.471 1.00 53.94 222 ASN A N 1
ATOM 1758 C CA . ASN A 1 222 ? -16.096 5.458 0.203 1.00 53.94 222 ASN A CA 1
ATOM 1759 C C . ASN A 1 222 ? -15.555 5.617 1.633 1.00 53.94 222 ASN A C 1
ATOM 1761 O O . ASN A 1 222 ? -16.304 5.984 2.539 1.00 53.94 222 ASN A O 1
ATOM 1765 N N . VAL A 1 223 ? -14.268 5.329 1.877 1.00 52.16 223 VAL A N 1
ATOM 1766 C CA . VAL A 1 223 ? -13.640 5.835 3.113 1.00 52.16 223 VAL A CA 1
ATOM 1767 C C . VAL A 1 223 ? -13.602 7.339 2.960 1.00 52.16 223 VAL A C 1
ATOM 1769 O O . VAL A 1 223 ? -12.773 7.877 2.220 1.00 52.16 223 VAL A O 1
ATOM 1772 N N . SER A 1 224 ? -14.602 7.983 3.537 1.00 48.25 224 SER A N 1
ATOM 1773 C CA . SER A 1 224 ? -14.639 9.421 3.624 1.00 48.25 224 SER A CA 1
ATOM 1774 C C . SER A 1 224 ? -13.405 9.876 4.398 1.00 48.25 224 SER A C 1
ATOM 1776 O O . SER A 1 224 ? -13.028 9.246 5.385 1.00 48.25 224 SER A O 1
ATOM 1778 N N . THR A 1 225 ? -12.800 10.978 3.966 1.00 50.41 225 THR A N 1
ATOM 1779 C CA . THR A 1 225 ? -11.902 11.772 4.818 1.00 50.41 225 THR A CA 1
ATOM 1780 C C . THR A 1 225 ? -12.646 12.306 6.050 1.00 50.41 225 THR A C 1
ATOM 1782 O O . THR A 1 225 ? -12.033 12.787 6.995 1.00 50.41 225 THR A O 1
ATOM 1785 N N . SER A 1 226 ? -13.983 12.206 6.081 1.00 54.56 226 SER A N 1
ATOM 1786 C CA . SER A 1 226 ? -14.785 12.464 7.269 1.00 54.56 226 SER A CA 1
ATOM 1787 C C . SER A 1 226 ? -14.900 11.238 8.171 1.00 54.56 226 SER A C 1
ATOM 1789 O O . SER A 1 226 ? -15.202 10.130 7.728 1.00 54.56 226 SER A O 1
ATOM 1791 N N . THR A 1 227 ? -14.779 11.474 9.474 1.00 61.88 227 THR A N 1
ATOM 1792 C CA . THR A 1 227 ? -15.032 10.464 10.504 1.00 61.88 227 THR A CA 1
ATOM 1793 C C . THR A 1 227 ? -16.424 9.834 10.347 1.00 61.88 227 THR A C 1
ATOM 1795 O O . THR A 1 227 ? -17.434 10.530 10.429 1.00 61.88 227 THR A O 1
ATOM 1798 N N . ASN A 1 228 ? -16.487 8.516 10.142 1.00 71.56 228 ASN A N 1
ATOM 1799 C CA . ASN A 1 228 ? -17.749 7.778 10.058 1.00 71.56 228 ASN A CA 1
ATOM 1800 C C . ASN A 1 228 ? -18.022 7.044 11.379 1.00 71.56 228 ASN A C 1
ATOM 1802 O O . ASN A 1 228 ? -17.122 6.481 12.001 1.00 71.56 228 ASN A O 1
ATOM 1806 N N . ASP A 1 229 ? -19.269 7.082 11.837 1.00 75.94 229 ASP A N 1
ATOM 1807 C CA . ASP A 1 229 ? -19.745 6.371 13.027 1.00 75.94 229 ASP A CA 1
ATOM 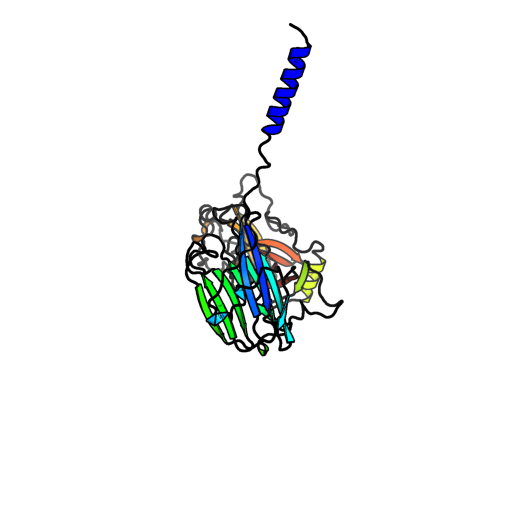1808 C C . ASP A 1 229 ? -21.025 5.612 12.666 1.00 75.94 229 ASP A C 1
ATOM 1810 O O . ASP A 1 229 ? -22.107 5.917 13.163 1.00 75.94 229 ASP A O 1
ATOM 1814 N N . ASN A 1 230 ? -20.931 4.636 11.755 1.00 80.50 230 ASN A N 1
ATOM 1815 C CA . ASN A 1 230 ? -22.121 3.954 11.224 1.00 80.50 230 ASN A CA 1
ATOM 1816 C C . ASN A 1 230 ? -22.925 3.217 12.306 1.00 80.50 230 ASN A C 1
ATOM 1818 O O . ASN A 1 230 ? -24.108 2.928 12.120 1.00 80.50 230 ASN A O 1
ATOM 1822 N N . ALA A 1 231 ? -22.294 2.884 13.433 1.00 84.94 231 ALA A N 1
ATOM 1823 C CA . ALA A 1 231 ? -22.965 2.287 14.579 1.00 84.94 231 ALA A CA 1
ATOM 1824 C C . ALA A 1 231 ? -23.548 3.306 15.577 1.00 84.94 231 ALA A C 1
ATOM 1826 O O . ALA A 1 231 ? -24.103 2.857 16.587 1.00 84.94 231 ALA A O 1
ATOM 1827 N N . ASN A 1 232 ? -23.438 4.615 15.312 1.00 88.94 232 ASN A N 1
ATOM 1828 C CA . ASN A 1 232 ? -23.883 5.716 16.176 1.00 88.94 232 ASN A CA 1
ATOM 1829 C C . ASN A 1 232 ? -23.430 5.519 17.634 1.00 88.94 232 ASN A C 1
ATOM 1831 O O . ASN A 1 232 ? -24.236 5.519 18.567 1.00 88.94 232 ASN A O 1
ATOM 1835 N N . VAL A 1 233 ? -22.146 5.210 17.821 1.00 91.38 233 VAL A N 1
ATOM 1836 C CA . VAL A 1 233 ? -21.551 4.950 19.136 1.00 91.38 233 VAL A CA 1
ATOM 1837 C C . VAL A 1 233 ? -21.260 6.252 19.866 1.00 91.38 233 VAL A C 1
ATOM 1839 O O . VAL A 1 233 ? -21.436 6.320 21.083 1.00 91.38 233 VAL A O 1
ATOM 1842 N N . PHE A 1 234 ? -20.789 7.260 19.142 1.00 89.62 234 PHE A N 1
ATOM 1843 C CA . PHE A 1 234 ? -20.404 8.546 19.689 1.00 89.62 234 PHE A CA 1
ATOM 1844 C C . PHE A 1 234 ? -21.576 9.531 19.631 1.00 89.62 234 PHE A C 1
ATOM 1846 O O . PHE A 1 234 ? -22.394 9.479 18.711 1.00 89.62 234 PHE A O 1
ATOM 1853 N N . PRO A 1 235 ? -21.686 10.442 20.613 1.00 83.00 235 PRO A N 1
ATOM 1854 C CA . PRO A 1 235 ? -22.673 11.510 20.543 1.00 83.00 235 PRO A CA 1
ATOM 1855 C C . PRO A 1 235 ? -22.416 12.399 19.317 1.00 83.00 235 PRO A C 1
ATOM 1857 O O . PRO A 1 235 ? -21.270 12.585 18.900 1.00 83.00 235 PRO A O 1
ATOM 1860 N N . MET A 1 236 ? -23.493 12.948 18.749 1.00 76.81 236 MET A N 1
ATOM 1861 C CA . MET A 1 236 ? -23.391 13.970 17.707 1.00 76.81 236 MET A CA 1
ATOM 1862 C C . MET A 1 236 ? -22.709 15.220 18.261 1.00 76.81 236 MET A C 1
ATOM 1864 O O . MET A 1 236 ? -22.936 15.590 19.416 1.00 76.81 236 MET A O 1
ATOM 1868 N N . ASP A 1 237 ? -21.903 15.866 17.421 1.00 71.69 237 ASP A N 1
ATOM 1869 C CA . ASP A 1 237 ? -21.166 17.062 17.812 1.00 71.69 237 ASP A CA 1
ATOM 1870 C C . ASP A 1 237 ? -22.146 18.185 18.156 1.00 71.69 237 ASP A C 1
ATOM 1872 O O . ASP A 1 237 ? -23.031 18.533 17.371 1.00 71.69 237 ASP A O 1
ATOM 1876 N N . THR A 1 238 ? -21.986 18.762 19.343 1.00 59.16 238 THR A N 1
ATOM 1877 C CA . THR A 1 238 ? -22.640 20.017 19.717 1.00 59.16 238 THR A CA 1
ATOM 1878 C C . THR A 1 238 ? -21.629 21.154 19.606 1.00 59.16 238 THR A C 1
ATOM 1880 O O . THR A 1 238 ? -20.428 20.941 19.761 1.00 59.16 238 THR A O 1
ATOM 1883 N N . ALA A 1 239 ? -22.098 22.385 19.377 1.00 54.69 239 ALA A N 1
ATOM 1884 C CA . ALA A 1 239 ? -21.258 23.570 19.139 1.00 54.69 239 ALA A CA 1
ATOM 1885 C C . ALA A 1 239 ? -20.267 23.935 20.276 1.00 54.69 239 ALA A C 1
ATOM 1887 O O . ALA A 1 239 ? -19.525 24.902 20.150 1.00 54.69 239 ALA A O 1
ATOM 1888 N N . GLN A 1 240 ? -20.266 23.195 21.390 1.00 48.62 240 GLN A N 1
ATOM 1889 C CA . GLN A 1 240 ? -19.434 23.416 22.579 1.00 48.62 240 GLN A CA 1
ATOM 1890 C C . GLN A 1 240 ? -18.433 22.282 22.857 1.00 48.62 240 GLN A C 1
ATOM 1892 O O . GLN A 1 240 ? -17.672 22.375 23.818 1.00 48.62 240 GLN A O 1
ATOM 1897 N N . GLN A 1 241 ? -18.423 21.204 22.067 1.00 56.72 241 GLN A N 1
ATOM 1898 C CA . GLN A 1 241 ? -17.473 20.107 22.255 1.00 56.72 241 GLN A CA 1
ATOM 1899 C C . GLN A 1 241 ? -16.174 20.372 21.497 1.00 56.72 241 GLN A C 1
ATOM 1901 O O . GLN A 1 241 ? -16.186 20.899 20.386 1.00 56.72 241 GLN A O 1
ATOM 1906 N N . ASN A 1 242 ? -15.048 19.975 22.097 1.00 61.47 242 ASN A N 1
ATOM 1907 C CA . ASN A 1 242 ? -13.786 19.875 21.376 1.00 61.47 242 ASN A CA 1
ATOM 1908 C C . ASN A 1 242 ? -13.996 18.855 20.244 1.00 61.47 242 ASN A C 1
ATOM 1910 O O . ASN A 1 242 ? -14.087 17.656 20.511 1.00 61.47 242 ASN A O 1
ATOM 1914 N N . LEU A 1 243 ? -14.147 19.348 19.008 1.00 65.50 243 LEU A N 1
ATOM 1915 C CA . LEU A 1 243 ? -14.600 18.585 17.831 1.00 65.50 243 LEU A CA 1
ATOM 1916 C C . LEU A 1 243 ? -13.749 17.334 17.557 1.00 65.50 243 LEU A C 1
ATOM 1918 O O . LEU A 1 243 ? -14.188 16.399 16.888 1.00 65.50 243 LEU A O 1
ATOM 1922 N N . ASN A 1 244 ? -12.542 17.309 18.115 1.00 83.25 244 ASN A N 1
ATOM 1923 C CA . ASN A 1 244 ? -11.543 16.292 17.868 1.00 83.25 244 ASN A CA 1
ATOM 1924 C C . ASN A 1 244 ? -11.597 15.130 18.869 1.00 83.25 244 ASN A C 1
ATOM 1926 O O . ASN A 1 244 ? -11.056 14.076 18.559 1.00 83.25 244 ASN A O 1
ATOM 1930 N N . ILE A 1 245 ? -12.231 15.258 20.046 1.00 89.31 245 ILE A N 1
ATOM 1931 C CA . ILE A 1 245 ? -12.300 14.173 21.047 1.00 89.31 245 ILE A CA 1
ATOM 1932 C C . ILE A 1 245 ? -13.749 13.748 21.275 1.00 89.31 245 ILE A C 1
ATOM 1934 O O . ILE A 1 245 ? -14.548 14.483 21.849 1.00 89.31 245 ILE A O 1
ATOM 1938 N N . LYS A 1 246 ? -14.066 12.500 20.923 1.00 91.31 246 LYS A N 1
ATOM 1939 C CA . LYS A 1 246 ? -15.366 11.876 21.195 1.00 91.31 246 LYS A CA 1
ATOM 1940 C C . LYS A 1 246 ? -15.225 10.743 22.194 1.00 91.31 246 LYS A C 1
ATOM 1942 O O . LYS A 1 246 ? -14.288 9.952 22.128 1.00 91.31 246 LYS A O 1
ATOM 1947 N N . VAL A 1 247 ? -16.179 10.634 23.115 1.00 93.94 247 VAL A N 1
ATOM 1948 C CA . VAL A 1 247 ? -16.168 9.617 24.174 1.00 93.94 247 VAL A CA 1
ATOM 1949 C C . VAL A 1 247 ? -17.513 8.908 24.216 1.00 93.94 247 VAL A C 1
ATOM 1951 O O . VAL A 1 247 ? -18.561 9.547 24.218 1.00 93.94 247 VAL A O 1
ATOM 1954 N N . ALA A 1 248 ? -17.480 7.583 24.296 1.00 95.81 248 ALA A N 1
ATOM 1955 C CA . ALA A 1 248 ? -18.654 6.742 24.456 1.00 95.81 248 ALA A CA 1
ATOM 1956 C C . ALA A 1 248 ? -18.404 5.667 25.514 1.00 95.81 248 ALA A C 1
ATOM 1958 O O . ALA A 1 248 ? -17.288 5.174 25.670 1.00 95.81 248 ALA A O 1
ATOM 1959 N N . THR A 1 249 ? -19.449 5.259 26.231 1.00 97.12 249 THR A N 1
ATOM 1960 C CA . THR A 1 249 ? -19.386 4.049 27.060 1.00 97.12 249 THR A CA 1
ATOM 1961 C C . THR A 1 249 ? -19.853 2.863 26.235 1.00 97.12 249 THR A C 1
ATOM 1963 O O . THR A 1 249 ? -20.973 2.859 25.731 1.00 97.12 249 THR A O 1
ATOM 1966 N N . ILE A 1 250 ? -19.005 1.848 26.114 1.00 97.00 250 ILE A N 1
ATOM 1967 C CA . ILE A 1 250 ? -19.293 0.636 25.349 1.00 97.00 250 ILE A CA 1
ATOM 1968 C C . ILE A 1 250 ? -19.187 -0.599 26.237 1.00 97.00 250 ILE A C 1
ATOM 1970 O O . ILE A 1 250 ? -18.473 -0.607 27.239 1.00 97.00 250 ILE A O 1
ATOM 1974 N N . GLU A 1 251 ? -19.870 -1.665 25.842 1.00 96.62 251 GLU A N 1
ATOM 1975 C CA . GLU A 1 251 ? -19.721 -2.991 26.433 1.00 96.62 251 GLU A CA 1
ATOM 1976 C C . GLU A 1 251 ? -18.855 -3.852 25.507 1.00 96.62 251 GLU A C 1
ATOM 1978 O O . GLU A 1 251 ? -19.208 -4.079 24.349 1.00 96.62 251 GLU A O 1
ATOM 1983 N N . VAL A 1 252 ? -17.690 -4.285 25.995 1.00 95.94 252 VAL A N 1
ATOM 1984 C CA . VAL A 1 252 ? -16.697 -5.045 25.203 1.00 95.94 252 VAL A CA 1
ATOM 1985 C C . VAL A 1 252 ? -16.864 -6.560 25.353 1.00 95.94 252 VAL A C 1
ATOM 1987 O O . VAL A 1 252 ? -16.453 -7.338 24.493 1.00 95.94 252 VAL A O 1
ATOM 1990 N N . SER A 1 253 ? -17.515 -6.982 26.433 1.00 93.75 253 SER A N 1
ATOM 1991 C CA . SER A 1 253 ? -17.969 -8.346 26.709 1.00 93.75 253 SER A CA 1
ATOM 1992 C C . SER A 1 253 ? -19.106 -8.286 27.736 1.00 93.75 253 SER A C 1
ATOM 1994 O O . SER A 1 253 ? -19.195 -7.269 28.424 1.00 93.75 253 SER A O 1
ATOM 1996 N N . PRO A 1 254 ? -19.936 -9.338 27.890 1.00 94.50 254 PRO A N 1
ATOM 1997 C CA . PRO A 1 254 ? -21.060 -9.329 28.827 1.00 94.50 254 PRO A CA 1
ATOM 1998 C C . PRO A 1 254 ? -20.664 -8.826 30.223 1.00 94.50 254 PRO A C 1
ATOM 2000 O O . PRO A 1 254 ? -19.798 -9.412 30.871 1.00 94.50 254 PRO A O 1
ATOM 2003 N N . GLY A 1 255 ? -21.260 -7.714 30.653 1.00 94.94 255 GLY A N 1
ATOM 2004 C CA . GLY A 1 255 ? -21.018 -7.082 31.954 1.00 94.94 255 GLY A CA 1
ATOM 2005 C C . GLY A 1 255 ? -19.739 -6.241 32.070 1.00 94.94 255 GLY A C 1
ATOM 2006 O O . GLY A 1 255 ? -19.535 -5.591 33.093 1.00 94.94 255 GLY A O 1
ATOM 2007 N N . VAL A 1 256 ? -18.887 -6.190 31.042 1.00 96.69 256 VAL A N 1
ATOM 2008 C CA . VAL A 1 256 ? -17.628 -5.428 31.059 1.00 96.69 256 VAL A CA 1
ATOM 2009 C C . VAL A 1 256 ? -17.773 -4.176 30.208 1.00 96.69 256 VAL A C 1
ATOM 2011 O O . VAL A 1 256 ? -17.779 -4.226 28.975 1.00 96.69 256 VAL A O 1
ATOM 2014 N N . ARG A 1 257 ? -17.861 -3.029 30.883 1.00 97.75 257 ARG A N 1
ATOM 2015 C CA . ARG A 1 257 ? -17.996 -1.715 30.250 1.00 97.75 257 ARG A CA 1
ATOM 2016 C C . ARG A 1 257 ? -16.686 -0.937 30.278 1.00 97.75 257 ARG A C 1
ATOM 2018 O O . ARG A 1 257 ? -15.949 -0.970 31.260 1.00 97.75 257 ARG A O 1
ATOM 2025 N N . ARG A 1 258 ? -16.409 -0.220 29.192 1.00 97.94 258 ARG A N 1
ATOM 2026 C CA . ARG A 1 258 ? -15.199 0.583 28.979 1.00 97.94 258 ARG A CA 1
ATOM 2027 C C . ARG A 1 258 ? -15.572 1.922 28.349 1.00 97.94 258 ARG A C 1
ATOM 2029 O O . ARG A 1 258 ? -16.599 2.024 27.678 1.00 97.94 258 ARG A O 1
ATOM 2036 N N . LYS A 1 259 ? -14.726 2.936 28.533 1.00 97.38 259 LYS A N 1
ATOM 2037 C CA . LYS A 1 259 ? -14.787 4.168 27.739 1.00 97.38 259 LYS A CA 1
ATOM 2038 C C . LYS A 1 259 ? -14.057 3.929 26.422 1.00 97.38 259 LYS A C 1
ATOM 2040 O O . LYS A 1 259 ? -12.874 3.601 26.448 1.00 97.38 259 LYS A O 1
ATOM 2045 N N . LEU A 1 260 ? -14.758 4.068 25.303 1.00 97.50 260 LEU A N 1
ATOM 2046 C CA . LEU A 1 260 ? -14.159 4.195 23.982 1.00 97.50 260 LEU A CA 1
ATOM 2047 C C . LEU A 1 260 ? -13.954 5.679 23.705 1.00 97.50 260 LEU A C 1
ATOM 2049 O O . LEU A 1 260 ? -14.906 6.455 23.767 1.00 97.50 260 LEU A O 1
ATOM 2053 N N . VAL A 1 261 ? -12.721 6.061 23.418 1.00 95.50 261 VAL A N 1
ATOM 2054 C CA . VAL A 1 261 ? -12.347 7.427 23.064 1.00 95.50 261 VAL A CA 1
ATOM 2055 C C . VAL A 1 261 ? -11.893 7.416 21.616 1.00 95.50 261 VAL A C 1
ATOM 2057 O O . VAL A 1 261 ? -11.083 6.569 21.243 1.00 95.50 261 VAL A O 1
ATOM 2060 N N . ARG A 1 262 ? -12.405 8.339 20.813 1.00 93.50 262 ARG A N 1
ATOM 2061 C CA . ARG A 1 262 ? -11.895 8.634 19.479 1.00 93.50 262 ARG A CA 1
ATOM 2062 C C . ARG A 1 262 ? -11.272 10.014 19.509 1.00 93.50 262 ARG A C 1
ATOM 2064 O O . ARG A 1 262 ? -11.936 10.968 19.903 1.00 93.50 262 ARG A O 1
ATOM 2071 N N . TRP A 1 263 ? -10.022 10.096 19.091 1.00 92.06 263 TRP A N 1
ATOM 2072 C CA . TRP A 1 263 ? -9.334 11.352 18.867 1.00 92.06 263 TRP A CA 1
ATOM 2073 C C . TRP A 1 263 ? -9.042 11.490 17.379 1.00 92.06 263 TRP A C 1
ATOM 2075 O O . TRP A 1 263 ? -8.340 10.647 16.829 1.00 92.06 263 TRP A O 1
ATOM 2085 N N . SER A 1 264 ? -9.625 12.490 16.731 1.00 89.12 264 SER A N 1
ATOM 2086 C CA . SER A 1 264 ? -9.609 12.660 15.279 1.00 89.12 264 SER A CA 1
ATOM 2087 C C . SER A 1 264 ? -8.883 13.940 14.891 1.00 89.12 264 SER A C 1
ATOM 2089 O O . SER A 1 264 ? -8.969 14.942 15.600 1.00 89.12 264 SER A O 1
ATOM 2091 N N . GLY A 1 265 ? -8.218 13.916 13.741 1.00 85.44 265 GLY A N 1
ATOM 2092 C CA . GLY A 1 265 ? -7.660 15.097 13.094 1.00 85.44 265 GLY A CA 1
ATOM 2093 C C . GLY A 1 265 ? -7.984 15.089 11.605 1.00 85.44 265 GLY A C 1
ATOM 2094 O O . GLY A 1 265 ? -8.057 14.023 10.993 1.00 85.44 265 GLY A O 1
ATOM 2095 N N . THR A 1 266 ? -8.185 16.277 11.036 1.00 81.12 266 THR A N 1
ATOM 2096 C CA . THR A 1 266 ? -8.364 16.492 9.589 1.00 81.12 266 THR A CA 1
ATOM 2097 C C . THR A 1 266 ? -7.514 17.681 9.128 1.00 81.12 266 THR A C 1
ATOM 2099 O O . THR A 1 266 ? -8.027 18.674 8.609 1.00 81.12 266 THR A O 1
ATOM 2102 N N . ASN A 1 267 ? -6.214 17.627 9.408 1.00 77.50 267 ASN A N 1
ATOM 2103 C CA . ASN A 1 267 ? -5.225 18.625 9.008 1.00 77.50 267 ASN A CA 1
ATOM 2104 C C . ASN A 1 267 ? -4.018 17.947 8.326 1.00 77.50 267 ASN A C 1
ATOM 2106 O O . ASN A 1 267 ? -3.960 16.726 8.188 1.00 77.50 267 ASN A O 1
ATOM 2110 N N . HIS A 1 268 ? -3.035 18.733 7.882 1.00 70.81 268 HIS A N 1
ATOM 2111 C CA . HIS A 1 268 ? -1.883 18.215 7.133 1.00 70.81 268 HIS A CA 1
ATOM 2112 C C . HIS A 1 268 ? -0.878 17.411 7.970 1.00 70.81 268 HIS A C 1
ATOM 2114 O O . HIS A 1 268 ? 0.007 16.773 7.402 1.00 70.81 268 HIS A O 1
ATOM 2120 N N . TYR A 1 269 ? -0.994 17.439 9.297 1.00 75.31 269 TYR A N 1
ATOM 2121 C CA . TYR A 1 269 ? -0.190 16.645 10.226 1.00 75.31 269 TYR A CA 1
ATOM 2122 C C . TYR A 1 269 ? -0.943 15.418 10.749 1.00 75.31 269 TYR A C 1
ATOM 2124 O O . TYR A 1 269 ? -0.309 14.437 11.144 1.00 75.31 269 TYR A O 1
ATOM 2132 N N . PHE A 1 270 ? -2.271 15.464 10.761 1.00 82.75 270 PHE A N 1
ATOM 2133 C CA . PHE A 1 270 ? -3.152 14.444 11.297 1.00 82.75 270 PHE A CA 1
ATOM 2134 C C . PHE A 1 270 ? -4.413 14.356 10.442 1.00 82.75 270 PHE A C 1
ATOM 2136 O O . PHE A 1 270 ? -5.287 15.210 10.536 1.00 82.75 270 PHE A O 1
ATOM 2143 N N . ASP A 1 271 ? -4.504 13.290 9.650 1.00 85.62 271 ASP A N 1
ATOM 2144 C CA . ASP A 1 271 ? -5.668 12.950 8.833 1.00 85.62 271 ASP A CA 1
ATOM 2145 C C . ASP A 1 271 ? -6.093 11.512 9.144 1.00 85.62 271 ASP A C 1
ATOM 2147 O O . ASP A 1 271 ? -5.681 10.566 8.476 1.00 85.62 271 ASP A O 1
ATOM 2151 N N . GLY A 1 272 ? -6.822 11.323 10.242 1.00 89.94 272 GLY A N 1
ATOM 2152 C CA . GLY A 1 272 ? -7.100 9.994 10.780 1.00 89.94 272 GLY A CA 1
ATOM 2153 C C . GLY A 1 272 ? -7.736 10.021 12.162 1.00 89.94 272 GLY A C 1
ATOM 2154 O O . GLY A 1 272 ? -8.152 11.068 12.657 1.00 89.94 272 GLY A O 1
ATOM 2155 N N . ASP A 1 273 ? -7.738 8.863 12.821 1.00 91.81 273 ASP A N 1
ATOM 2156 C CA . ASP A 1 273 ? -8.155 8.709 14.207 1.00 91.81 273 ASP A CA 1
ATOM 2157 C C . ASP A 1 273 ? -7.150 7.897 15.039 1.00 91.81 273 ASP A C 1
ATOM 2159 O O . ASP A 1 273 ? -6.493 6.960 14.577 1.00 91.81 273 ASP A O 1
ATOM 2163 N N . VAL A 1 274 ? -7.116 8.206 16.331 1.00 92.50 274 VAL A N 1
ATOM 2164 C CA . VAL A 1 274 ? -6.543 7.376 17.388 1.00 92.50 274 VAL A CA 1
ATOM 2165 C C . VAL A 1 274 ? -7.688 6.915 18.281 1.00 92.50 274 VAL A C 1
ATOM 2167 O O . VAL A 1 274 ? -8.430 7.723 18.842 1.00 92.50 274 VAL A O 1
ATOM 2170 N N . MET A 1 275 ? -7.835 5.602 18.430 1.00 95.31 275 MET A N 1
ATOM 2171 C CA . MET A 1 275 ? -8.887 5.011 19.252 1.00 95.31 275 MET A CA 1
ATOM 2172 C C . MET A 1 275 ? -8.289 4.506 20.561 1.00 95.31 275 MET A C 1
ATOM 2174 O O . MET A 1 275 ? -7.328 3.739 20.548 1.00 95.31 275 MET A O 1
ATOM 2178 N N . LEU A 1 276 ? -8.875 4.876 21.698 1.00 95.81 276 LEU A N 1
ATOM 2179 C CA . LEU A 1 276 ? -8.449 4.401 23.012 1.00 95.81 276 LEU A CA 1
ATOM 2180 C C . LEU A 1 276 ? -9.574 3.663 23.733 1.00 95.81 276 LEU A C 1
ATOM 2182 O O . LEU A 1 276 ? -10.746 4.024 23.641 1.00 95.81 276 LEU A O 1
ATOM 2186 N N . LEU A 1 277 ? -9.200 2.644 24.499 1.00 97.31 277 LEU A N 1
ATOM 2187 C CA . LEU A 1 277 ? -10.045 2.030 25.513 1.00 97.31 277 LEU A CA 1
ATOM 2188 C C . LEU A 1 277 ? -9.521 2.404 26.885 1.00 97.31 277 LEU A C 1
ATOM 2190 O O . LEU A 1 277 ? -8.387 2.088 27.228 1.00 97.31 277 LEU A O 1
ATOM 2194 N N . ALA A 1 278 ? -10.385 2.968 27.715 1.00 97.19 278 ALA A N 1
ATOM 2195 C CA . ALA A 1 278 ? -10.041 3.426 29.052 1.00 97.19 278 ALA A CA 1
ATOM 2196 C C . ALA A 1 278 ? -10.963 2.811 30.118 1.00 97.19 278 ALA A C 1
ATOM 2198 O O . ALA A 1 278 ? -12.076 2.364 29.792 1.00 97.19 278 ALA A O 1
ATOM 2199 N N . PRO A 1 279 ? -10.529 2.765 31.390 1.00 97.38 279 PRO A N 1
ATOM 2200 C CA . PRO A 1 279 ? -11.425 2.518 32.516 1.00 97.38 279 PRO A CA 1
ATOM 2201 C C . PRO A 1 279 ? -12.579 3.534 32.548 1.00 97.38 279 PRO A C 1
ATOM 2203 O O . PRO A 1 279 ? -12.417 4.681 32.137 1.00 97.38 279 PRO A O 1
ATOM 2206 N N . LEU A 1 280 ? -13.748 3.148 33.072 1.00 96.62 280 LEU A N 1
ATOM 2207 C CA . LEU A 1 280 ? -14.935 4.021 33.086 1.00 96.62 280 LEU A CA 1
ATOM 2208 C C . LEU A 1 280 ? -14.729 5.337 33.845 1.00 96.62 280 LEU A C 1
ATOM 2210 O O . LEU A 1 280 ? -15.273 6.364 33.449 1.00 96.62 280 LEU A O 1
ATOM 2214 N N . ALA A 1 281 ? -13.940 5.324 34.917 1.00 96.31 281 ALA A N 1
ATOM 2215 C CA . ALA A 1 281 ? -13.662 6.515 35.716 1.00 96.31 281 ALA A CA 1
ATOM 2216 C C . ALA A 1 281 ? -12.591 7.428 35.096 1.00 96.31 281 ALA A C 1
ATOM 2218 O O . ALA A 1 281 ? -12.402 8.543 35.563 1.00 96.31 281 ALA A O 1
ATOM 2219 N N . ALA A 1 282 ? -11.891 6.977 34.052 1.00 95.75 282 ALA A N 1
ATOM 2220 C CA . ALA A 1 282 ? -10.746 7.698 33.519 1.00 95.75 282 ALA A CA 1
ATOM 2221 C C . ALA A 1 282 ? -11.168 8.948 32.727 1.00 95.75 282 ALA A C 1
ATOM 2223 O O . ALA A 1 282 ? -12.196 8.937 32.039 1.00 95.75 282 ALA A O 1
ATOM 2224 N N . ASP A 1 283 ? -10.365 10.007 32.812 1.00 92.81 283 ASP A N 1
ATOM 2225 C CA . ASP A 1 283 ? -10.559 11.257 32.076 1.00 92.81 283 ASP A CA 1
ATOM 2226 C C . ASP A 1 283 ? -9.587 11.338 30.881 1.00 92.81 283 ASP A C 1
ATOM 2228 O O . ASP A 1 283 ? -8.373 11.418 31.093 1.00 92.81 283 ASP A O 1
ATOM 2232 N N . PRO A 1 284 ? -10.084 11.320 29.627 1.00 91.31 284 PRO A N 1
ATOM 2233 C CA . PRO A 1 284 ? -9.243 11.416 28.436 1.00 91.31 284 PRO A CA 1
ATOM 2234 C C . PRO A 1 284 ? -8.409 12.686 28.324 1.00 91.31 284 PRO A C 1
ATOM 2236 O O . PRO A 1 284 ? -7.348 12.623 27.709 1.00 91.31 284 PRO A O 1
ATOM 2239 N N . SER A 1 285 ? -8.823 13.795 28.944 1.00 88.19 285 SER A N 1
ATOM 2240 C CA . SER A 1 285 ? -8.083 15.066 28.885 1.00 88.19 285 SER A CA 1
ATOM 2241 C C . SER A 1 285 ? -6.688 14.988 29.527 1.00 88.19 285 SER A C 1
ATOM 2243 O O . SER A 1 285 ? -5.800 15.783 29.226 1.00 88.19 285 SER A O 1
ATOM 2245 N N . THR A 1 286 ? -6.469 13.990 30.389 1.00 87.38 286 THR A N 1
ATOM 2246 C CA . THR A 1 286 ? -5.177 13.749 31.048 1.00 87.38 286 THR A CA 1
ATOM 2247 C C . THR A 1 286 ? -4.135 13.121 30.120 1.00 87.38 286 THR A C 1
ATOM 2249 O O . THR A 1 286 ? -2.937 13.268 30.358 1.00 87.38 286 THR A O 1
ATOM 2252 N N . VAL A 1 287 ? -4.588 12.443 29.061 1.00 87.25 287 VAL A N 1
ATOM 2253 C CA . VAL A 1 287 ? -3.743 11.762 28.067 1.00 87.25 287 VAL A CA 1
ATOM 2254 C C . VAL A 1 287 ? -3.721 12.540 26.753 1.00 87.25 287 VAL A C 1
ATOM 2256 O O . VAL A 1 287 ? -2.669 12.675 26.137 1.00 87.25 287 VAL A O 1
ATOM 2259 N N . LEU A 1 288 ? -4.874 13.060 26.329 1.00 87.12 288 LEU A N 1
ATOM 2260 C CA . LEU A 1 288 ? -5.057 13.746 25.057 1.00 87.12 288 LEU A CA 1
ATOM 2261 C C . LEU A 1 288 ? -5.066 15.257 25.266 1.00 87.12 288 LEU A C 1
ATOM 2263 O O . LEU A 1 288 ? -5.947 15.791 25.940 1.00 87.12 288 LEU A O 1
ATOM 2267 N N . LYS A 1 289 ? -4.108 15.945 24.646 1.00 82.69 289 LYS A N 1
ATOM 2268 C CA . LYS A 1 289 ? -4.020 17.408 24.650 1.00 82.69 289 LYS A CA 1
ATOM 2269 C C . LYS A 1 289 ? -4.207 17.931 23.234 1.00 82.69 289 LYS A C 1
ATOM 2271 O O . LYS A 1 289 ? -3.692 17.348 22.288 1.00 82.69 289 LYS A O 1
ATOM 2276 N N . GLU A 1 290 ? -4.898 19.056 23.095 1.00 76.75 290 GLU A N 1
ATOM 2277 C CA . GLU A 1 290 ? -5.167 19.671 21.788 1.00 76.75 290 GLU A CA 1
ATOM 2278 C C . GLU A 1 290 ? -3.882 20.036 21.036 1.00 76.75 290 GLU A C 1
ATOM 2280 O O . GLU A 1 290 ? -3.790 19.807 19.836 1.00 76.75 290 GLU A O 1
ATOM 2285 N N . SER A 1 291 ? -2.839 20.454 21.762 1.00 76.88 291 SER A N 1
ATOM 2286 C CA . SER A 1 291 ? -1.509 20.732 21.203 1.00 76.88 291 SER A CA 1
ATOM 2287 C C . SER A 1 291 ? -0.875 19.544 20.467 1.00 76.88 291 SER A C 1
ATOM 2289 O O . SER A 1 291 ? 0.033 19.739 19.669 1.00 76.88 291 SER A O 1
ATOM 2291 N N . MET A 1 292 ? -1.324 18.310 20.727 1.00 75.88 292 MET A N 1
ATOM 2292 C CA . MET A 1 292 ? -0.813 17.112 20.053 1.00 75.88 292 MET A CA 1
ATOM 2293 C C . MET A 1 292 ? -1.356 16.959 18.617 1.00 75.88 292 MET A C 1
ATOM 2295 O O . MET A 1 292 ? -0.870 16.107 17.875 1.00 75.88 292 MET A O 1
ATOM 2299 N N . LEU A 1 293 ? -2.368 17.745 18.213 1.00 74.19 293 LEU A N 1
ATOM 2300 C CA . LEU A 1 293 ? -2.902 17.746 16.840 1.00 74.19 293 LEU A CA 1
ATOM 2301 C C . LEU A 1 293 ? -1.951 18.415 15.841 1.00 74.19 293 LEU A C 1
ATOM 2303 O O . LEU A 1 293 ? -1.927 18.030 14.670 1.00 74.19 293 LEU A O 1
ATOM 2307 N N . ASP A 1 294 ? -1.179 19.392 16.313 1.00 72.25 294 ASP A N 1
ATOM 2308 C CA . ASP A 1 294 ? -0.250 20.174 15.495 1.00 72.25 294 ASP A CA 1
ATOM 2309 C C . ASP A 1 294 ? 1.170 19.590 15.512 1.00 72.25 294 ASP A C 1
ATOM 2311 O O . ASP A 1 294 ? 1.945 19.819 14.586 1.00 72.25 294 ASP A O 1
ATOM 2315 N N . ASP A 1 295 ? 1.496 18.781 16.525 1.00 69.62 295 ASP A N 1
ATOM 2316 C CA . ASP A 1 295 ? 2.790 18.115 16.671 1.00 69.62 295 ASP A CA 1
ATOM 2317 C C . ASP A 1 295 ? 2.617 16.652 17.099 1.00 69.62 295 ASP A C 1
ATOM 2319 O O . ASP A 1 295 ? 2.516 16.308 18.281 1.00 69.62 295 ASP A O 1
ATOM 2323 N N . GLY A 1 296 ? 2.560 15.757 16.115 1.00 56.62 296 GLY A N 1
ATOM 2324 C CA . GLY A 1 296 ? 2.279 14.348 16.374 1.00 56.62 296 GLY A CA 1
ATOM 2325 C C . GLY A 1 296 ? 3.437 13.525 16.928 1.00 56.62 296 GLY A C 1
ATOM 2326 O O . GLY A 1 296 ? 3.205 12.354 17.229 1.00 56.62 296 GLY A O 1
ATOM 2327 N N . ASP A 1 297 ? 4.631 14.096 17.101 1.00 63.03 297 ASP A N 1
ATOM 2328 C CA . ASP A 1 297 ? 5.733 13.414 17.795 1.00 63.03 297 ASP A CA 1
ATOM 2329 C C . ASP A 1 297 ? 5.531 13.415 19.324 1.00 63.03 297 ASP A C 1
ATOM 2331 O O . ASP A 1 297 ? 6.230 12.723 20.062 1.00 63.03 297 ASP A O 1
ATOM 2335 N N . THR A 1 298 ? 4.515 14.133 19.814 1.00 68.31 298 THR A N 1
ATOM 2336 C CA . THR A 1 298 ? 4.216 14.272 21.247 1.00 68.31 298 THR A CA 1
ATOM 2337 C C . THR A 1 298 ? 3.272 13.204 21.819 1.00 68.31 298 THR A C 1
ATOM 2339 O O . THR A 1 298 ? 3.057 13.170 23.035 1.00 68.31 298 THR A O 1
ATOM 2342 N N . PHE A 1 299 ? 2.710 12.302 20.998 1.00 73.38 299 PHE A N 1
ATOM 2343 C CA . PHE A 1 299 ? 1.823 11.239 21.492 1.00 73.38 299 PHE A CA 1
ATOM 2344 C C . PHE A 1 299 ? 2.619 10.058 22.076 1.00 73.38 299 PHE A C 1
ATOM 2346 O O . PHE A 1 299 ? 3.120 9.200 21.344 1.00 73.38 299 PHE A O 1
ATOM 2353 N N . SER A 1 300 ? 2.699 10.002 23.409 1.00 77.00 300 SER A N 1
ATOM 2354 C CA . SER A 1 300 ? 3.424 8.959 24.149 1.00 77.00 300 SER A CA 1
ATOM 2355 C C . SER A 1 300 ? 2.800 7.564 24.006 1.00 77.00 300 SER A C 1
ATOM 2357 O O . SER A 1 300 ? 1.581 7.397 24.034 1.00 77.00 300 SER A O 1
ATOM 2359 N N . ASP A 1 301 ? 3.659 6.545 23.916 1.00 72.69 301 ASP A N 1
ATOM 2360 C CA . ASP A 1 301 ? 3.284 5.128 24.035 1.00 72.69 301 ASP A CA 1
ATOM 2361 C C . ASP A 1 301 ? 2.977 4.688 25.466 1.00 72.69 301 ASP A C 1
ATOM 2363 O O . ASP A 1 301 ? 2.327 3.662 25.689 1.00 72.69 301 ASP A O 1
ATOM 2367 N N . GLU A 1 302 ? 3.435 5.462 26.444 1.00 85.50 302 GLU A N 1
ATOM 2368 C CA . GLU A 1 302 ? 3.241 5.172 27.854 1.00 85.50 302 GLU A CA 1
ATOM 2369 C C . GLU A 1 302 ? 1.856 5.646 28.290 1.00 85.50 302 GLU A C 1
ATOM 2371 O O . GLU A 1 302 ? 1.655 6.768 28.758 1.00 85.50 302 GLU A O 1
ATOM 2376 N N . LEU A 1 303 ? 0.869 4.772 28.104 1.00 91.06 303 LEU A N 1
ATOM 2377 C CA . LEU A 1 303 ? -0.486 5.012 28.577 1.00 91.06 303 LEU A CA 1
ATOM 2378 C C . LEU A 1 303 ? -0.638 4.619 30.055 1.00 91.06 303 LEU A C 1
ATOM 2380 O O . LEU A 1 303 ? 0.002 3.665 30.511 1.00 91.06 303 LEU A O 1
ATOM 2384 N N . PRO A 1 304 ? -1.533 5.284 30.811 1.00 94.62 304 PRO A N 1
ATOM 2385 C CA . PRO A 1 304 ? -1.818 4.893 32.185 1.00 94.62 304 PRO A CA 1
ATOM 2386 C C . PRO A 1 304 ? -2.332 3.451 32.284 1.00 94.62 304 PRO A C 1
ATOM 2388 O O . PRO A 1 304 ? -2.911 2.902 31.343 1.00 94.62 304 PRO A O 1
ATOM 2391 N N . SER A 1 305 ? -2.188 2.844 33.463 1.00 95.00 305 SER A N 1
ATOM 2392 C CA . SER A 1 305 ? -2.642 1.470 33.690 1.00 95.00 305 SER A CA 1
ATOM 2393 C C . SER A 1 305 ? -4.108 1.271 33.293 1.00 95.00 305 SER A C 1
ATOM 2395 O O . SER A 1 305 ? -4.988 2.085 33.590 1.00 95.00 305 SER A O 1
ATOM 2397 N N . GLY A 1 306 ? -4.361 0.168 32.594 1.00 94.69 306 GLY A N 1
ATOM 2398 C CA . GLY A 1 306 ? -5.680 -0.191 32.097 1.00 94.69 306 GLY A CA 1
ATOM 2399 C C . GLY A 1 306 ? -6.093 0.532 30.820 1.00 94.69 306 GLY A C 1
ATOM 2400 O O . GLY A 1 306 ? -7.140 0.178 30.294 1.00 94.69 306 GLY A O 1
ATOM 2401 N N . TRP A 1 307 ? -5.326 1.485 30.291 1.00 96.69 307 TRP A N 1
ATOM 2402 C CA . TRP A 1 307 ? -5.584 2.057 28.970 1.00 96.69 307 TRP A CA 1
ATOM 2403 C C . TRP A 1 307 ? -5.048 1.162 27.853 1.00 96.69 307 TRP A C 1
ATOM 2405 O O . TRP A 1 307 ? -4.130 0.364 28.032 1.00 96.69 307 TRP A O 1
ATOM 2415 N N . SER A 1 308 ? -5.635 1.284 26.670 1.00 95.88 308 SER A N 1
ATOM 2416 C CA . SER A 1 308 ? -5.142 0.638 25.456 1.00 95.88 308 SER A CA 1
ATOM 2417 C C . SER A 1 308 ? -5.409 1.537 24.265 1.00 95.88 308 SER A C 1
ATOM 2419 O O . SER A 1 308 ? -6.438 2.207 24.235 1.00 95.88 308 SER A O 1
ATOM 2421 N N . VAL A 1 309 ? -4.528 1.519 23.270 1.00 95.00 309 VAL A N 1
ATOM 2422 C CA . VAL A 1 309 ? -4.661 2.314 22.045 1.00 95.00 309 VAL A CA 1
ATOM 2423 C C . VAL A 1 309 ? -4.672 1.417 20.817 1.00 95.00 309 VAL A C 1
ATOM 2425 O O . VAL A 1 309 ? -4.028 0.366 20.787 1.00 95.00 309 VAL A O 1
ATOM 2428 N N . ILE A 1 310 ? -5.416 1.839 19.802 1.00 95.19 310 ILE A N 1
ATOM 2429 C CA . ILE A 1 310 ? -5.267 1.357 18.442 1.00 95.19 310 ILE A CA 1
ATOM 2430 C C . ILE A 1 310 ? -5.211 2.528 17.459 1.00 95.19 310 ILE A C 1
ATOM 2432 O O . ILE A 1 310 ? -6.060 3.416 17.467 1.00 95.19 310 ILE A O 1
ATOM 2436 N N . SER A 1 311 ? -4.176 2.513 16.627 1.00 93.44 311 SER A N 1
ATOM 2437 C CA . SER A 1 311 ? -3.849 3.522 15.619 1.00 93.44 311 SER A CA 1
ATOM 2438 C C . SER A 1 311 ? -2.905 2.906 14.571 1.00 93.44 311 SER A C 1
ATOM 2440 O O . SER A 1 311 ? -2.630 1.697 14.605 1.00 93.44 311 SER A O 1
ATOM 2442 N N . GLY A 1 312 ? -2.410 3.713 13.627 1.00 90.12 312 GLY A N 1
ATOM 2443 C CA . GLY A 1 312 ? -1.267 3.334 12.782 1.00 90.12 312 GLY A CA 1
ATOM 2444 C C . GLY A 1 312 ? -0.009 2.953 13.588 1.00 90.12 312 GLY A C 1
ATOM 2445 O O . GLY A 1 312 ? 0.014 3.031 14.810 1.00 90.12 312 GLY A O 1
ATOM 2446 N N . GLN A 1 313 ? 1.041 2.497 12.907 1.00 88.00 313 GLN A N 1
ATOM 2447 C CA . GLN A 1 313 ? 2.320 1.978 13.427 1.00 88.00 313 GLN A CA 1
ATOM 2448 C C . GLN A 1 313 ? 2.219 0.695 14.254 1.00 88.00 313 GLN A C 1
ATOM 2450 O O . GLN A 1 313 ? 3.228 0.042 14.522 1.00 88.00 313 GLN A O 1
ATOM 2455 N N . LEU A 1 314 ? 1.012 0.258 14.613 1.00 89.31 314 LEU A N 1
ATOM 2456 C CA . LEU A 1 314 ? 0.842 -0.994 15.331 1.00 89.31 314 LEU A CA 1
ATOM 2457 C C . LEU A 1 314 ? 1.122 -2.199 14.416 1.00 89.31 314 LEU A C 1
ATOM 2459 O O . LEU A 1 314 ? 0.510 -2.308 13.346 1.00 89.31 314 LEU A O 1
ATOM 2463 N N . PRO A 1 315 ? 1.948 -3.176 14.854 1.00 85.19 315 PRO A N 1
ATOM 2464 C CA . PRO A 1 315 ? 2.347 -4.329 14.039 1.00 85.19 315 PRO A CA 1
ATOM 2465 C C . PRO A 1 315 ? 1.196 -5.153 13.456 1.00 85.19 315 PRO A C 1
ATOM 2467 O O . PRO A 1 315 ? 1.349 -5.805 12.427 1.00 85.19 315 PRO A O 1
ATOM 2470 N N . ARG A 1 316 ? 0.038 -5.154 14.127 1.00 83.69 316 ARG A N 1
ATOM 2471 C CA . ARG A 1 316 ? -1.149 -5.931 13.737 1.00 83.69 316 ARG A CA 1
ATOM 2472 C C . ARG A 1 316 ? -2.191 -5.121 12.960 1.00 83.69 316 ARG A C 1
ATOM 2474 O O . ARG A 1 316 ? -3.262 -5.659 12.684 1.00 83.69 316 ARG A O 1
ATOM 2481 N N . LEU A 1 317 ? -1.897 -3.860 12.646 1.00 90.75 317 LEU A N 1
ATOM 2482 C CA . LEU A 1 317 ? -2.783 -2.977 11.896 1.00 90.75 317 LEU A CA 1
ATOM 2483 C C . LEU A 1 317 ? -2.086 -2.460 10.635 1.00 90.75 317 LEU A C 1
ATOM 2485 O O . LEU A 1 317 ? -2.292 -3.019 9.561 1.00 90.75 317 LEU A O 1
ATOM 2489 N N . TYR A 1 318 ? -1.220 -1.459 10.797 1.00 90.88 318 TYR A N 1
ATOM 2490 C CA . TYR A 1 318 ? -0.463 -0.809 9.731 1.00 90.88 318 TYR A CA 1
ATOM 2491 C C . TYR A 1 318 ? 0.921 -0.393 10.257 1.00 90.88 318 TYR A C 1
ATOM 2493 O O . TYR A 1 318 ? 1.113 0.775 10.591 1.00 90.88 318 TYR A O 1
ATOM 2501 N N . PRO A 1 319 ? 1.899 -1.316 10.358 1.00 87.88 319 PRO A N 1
ATOM 2502 C CA . PRO A 1 319 ? 3.201 -1.032 10.978 1.00 87.88 319 PRO A CA 1
ATOM 2503 C C . PRO A 1 319 ? 3.968 0.128 10.330 1.00 87.88 319 PRO A C 1
ATOM 2505 O O . PRO A 1 319 ? 4.743 0.796 11.001 1.00 87.88 319 PRO A O 1
ATOM 2508 N N . ASN A 1 320 ? 3.732 0.376 9.041 1.00 82.94 320 ASN A N 1
ATOM 2509 C CA . ASN A 1 320 ? 4.451 1.384 8.259 1.00 82.94 320 ASN A CA 1
ATOM 2510 C C . ASN A 1 320 ? 3.638 2.668 8.023 1.00 82.94 320 ASN A C 1
ATOM 2512 O O . ASN A 1 320 ? 4.098 3.554 7.312 1.00 82.94 320 ASN A O 1
ATOM 2516 N N . VAL A 1 321 ? 2.426 2.767 8.573 1.00 84.88 321 VAL A N 1
ATOM 2517 C CA . VAL A 1 321 ? 1.576 3.960 8.446 1.00 84.88 321 VAL A CA 1
ATOM 2518 C C . VAL A 1 321 ? 1.632 4.706 9.762 1.00 84.88 321 VAL A C 1
ATOM 2520 O O . VAL A 1 321 ? 1.420 4.089 10.797 1.00 84.88 321 VAL A O 1
ATOM 2523 N N . SER A 1 322 ? 1.905 6.010 9.751 1.00 86.69 322 SER A N 1
ATOM 2524 C CA . SER A 1 322 ? 1.918 6.822 10.976 1.00 86.69 322 SER A CA 1
ATOM 2525 C C . SER A 1 322 ? 0.602 6.690 11.762 1.00 86.69 322 SER A C 1
ATOM 2527 O O . SER A 1 322 ? -0.469 6.487 11.186 1.00 86.69 322 SER A O 1
ATOM 2529 N N . ARG A 1 323 ? 0.674 6.824 13.095 1.00 86.62 323 ARG A N 1
ATOM 2530 C CA . ARG A 1 323 ? -0.475 6.724 14.023 1.00 86.62 323 ARG A CA 1
ATOM 2531 C C . ARG A 1 323 ? -1.661 7.587 13.608 1.00 86.62 323 ARG A C 1
ATOM 2533 O O . ARG A 1 323 ? -2.796 7.230 13.889 1.00 86.62 323 ARG A O 1
ATOM 2540 N N . ARG A 1 324 ? -1.360 8.694 12.936 1.00 86.12 324 ARG A N 1
ATOM 2541 C CA . ARG A 1 324 ? -2.273 9.770 12.569 1.00 86.12 324 ARG A CA 1
ATOM 2542 C C . ARG A 1 324 ? -2.981 9.576 11.225 1.00 86.12 324 ARG A C 1
ATOM 2544 O O . ARG A 1 324 ? -3.758 10.437 10.857 1.00 86.12 324 ARG A O 1
ATOM 2551 N N . TYR A 1 325 ? -2.708 8.493 10.492 1.00 88.88 325 TYR A N 1
ATOM 2552 C CA . TYR A 1 325 ? -3.200 8.299 9.117 1.00 88.88 325 TYR A CA 1
ATOM 2553 C C . TYR A 1 325 ? -3.994 7.001 8.939 1.00 88.88 325 TYR A C 1
ATOM 2555 O O . TYR A 1 325 ? -3.837 6.262 7.961 1.00 88.88 325 TYR A O 1
ATOM 2563 N N . VAL A 1 326 ? -4.815 6.683 9.939 1.00 91.81 326 VAL A N 1
ATOM 2564 C CA . VAL A 1 326 ? -5.743 5.552 9.916 1.00 91.81 326 VAL A CA 1
ATOM 2565 C C . VAL A 1 326 ? -7.092 6.031 10.421 1.00 91.81 326 VAL A C 1
ATOM 2567 O O . VAL A 1 326 ? -7.188 6.459 11.561 1.00 91.81 326 VAL A O 1
ATOM 2570 N N . HIS A 1 327 ? -8.132 5.914 9.608 1.00 92.75 327 HIS A N 1
ATOM 2571 C CA . HIS A 1 327 ? -9.504 6.201 10.008 1.00 92.75 327 HIS A CA 1
ATOM 2572 C C . HIS A 1 327 ? -10.185 4.954 10.567 1.00 92.75 327 HIS A C 1
ATOM 2574 O O . HIS A 1 327 ? -9.952 3.835 10.095 1.00 92.75 327 HIS A O 1
ATOM 2580 N N . PHE A 1 328 ? -11.064 5.148 11.546 1.00 93.38 328 PHE A N 1
ATOM 2581 C CA . PHE A 1 328 ? -11.847 4.093 12.170 1.00 93.38 328 PHE A CA 1
ATOM 2582 C C . PHE A 1 328 ? -13.341 4.367 12.029 1.00 93.38 328 PHE A C 1
ATOM 2584 O O . PHE A 1 328 ? -13.868 5.346 12.550 1.00 93.38 328 PHE A O 1
ATOM 2591 N N . ASP A 1 329 ? -14.038 3.432 11.391 1.00 92.06 329 ASP A N 1
ATOM 2592 C CA . ASP A 1 329 ? -15.495 3.439 11.284 1.00 92.06 329 ASP A CA 1
ATOM 2593 C C . ASP A 1 329 ? -16.098 2.400 12.241 1.00 92.06 329 ASP A C 1
ATOM 2595 O O . ASP A 1 329 ? -15.711 1.226 12.242 1.00 92.06 329 ASP A O 1
ATOM 2599 N N . THR A 1 330 ? -17.042 2.810 13.082 1.00 93.31 330 THR A N 1
ATOM 2600 C CA . THR A 1 330 ? -17.698 1.913 14.039 1.00 93.31 330 THR A CA 1
ATOM 2601 C C . THR A 1 330 ? -18.758 1.064 13.335 1.00 93.31 330 THR A C 1
ATOM 2603 O O . THR A 1 330 ? -19.552 1.533 12.528 1.00 93.31 330 THR A O 1
ATOM 2606 N N . GLN A 1 331 ? -18.797 -0.230 13.637 1.00 92.75 331 GLN A N 1
ATOM 2607 C CA . GLN A 1 331 ? -19.699 -1.184 12.995 1.00 92.75 331 GLN A CA 1
ATOM 2608 C C . GLN A 1 331 ? -20.376 -2.051 14.049 1.00 92.75 331 GLN A C 1
ATOM 2610 O O . GLN A 1 331 ? -19.725 -2.534 14.976 1.00 92.75 331 GLN A O 1
ATOM 2615 N N . ARG A 1 332 ? -21.674 -2.323 13.887 1.00 93.06 332 ARG A N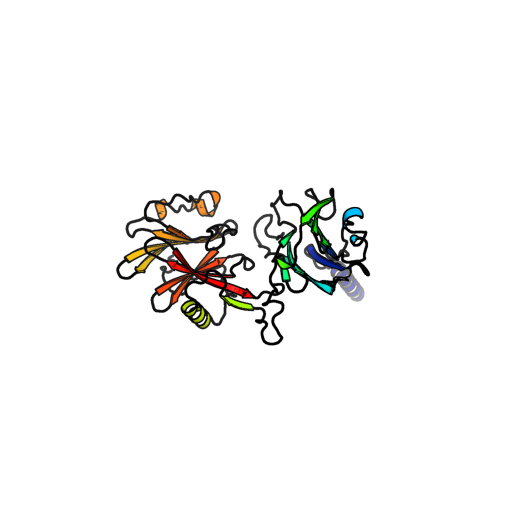 1
ATOM 2616 C CA . ARG A 1 332 ? -22.376 -3.336 14.684 1.00 93.06 332 ARG A CA 1
ATOM 2617 C C . ARG A 1 332 ? -22.681 -4.556 13.836 1.00 93.06 332 ARG A C 1
ATOM 2619 O O . ARG A 1 332 ? -23.373 -4.466 12.830 1.00 93.06 332 ARG A O 1
ATOM 2626 N N . ILE A 1 333 ? -22.184 -5.709 14.273 1.00 93.19 333 ILE A N 1
ATOM 2627 C CA . ILE A 1 333 ? -22.447 -7.001 13.636 1.00 93.19 333 ILE A CA 1
ATOM 2628 C C . ILE A 1 333 ? -22.949 -7.936 14.727 1.00 93.19 333 ILE A C 1
ATOM 2630 O O . ILE A 1 333 ? -22.236 -8.197 15.694 1.00 93.19 333 ILE A O 1
ATOM 2634 N N . ASP A 1 334 ? -24.188 -8.407 14.595 1.00 92.69 334 ASP A N 1
ATOM 2635 C CA . ASP A 1 334 ? -24.842 -9.264 15.597 1.00 92.69 334 ASP A CA 1
ATOM 2636 C C . ASP A 1 334 ? -24.817 -8.656 17.009 1.00 92.69 334 ASP A C 1
ATOM 2638 O O . ASP A 1 334 ? -24.473 -9.309 17.992 1.00 92.69 334 ASP A O 1
ATOM 2642 N N . GLY A 1 335 ? -25.110 -7.354 17.092 1.00 91.56 335 GLY A N 1
ATOM 2643 C CA . GLY A 1 335 ? -25.131 -6.585 18.341 1.00 91.56 335 GLY A CA 1
ATOM 2644 C C . GLY A 1 335 ? -23.752 -6.230 18.909 1.00 91.56 335 GLY A C 1
ATOM 2645 O O . GLY A 1 335 ? -23.660 -5.352 19.766 1.00 91.56 335 GLY A O 1
ATOM 2646 N N . ARG A 1 336 ? -22.669 -6.838 18.410 1.00 95.25 336 ARG A N 1
ATOM 2647 C CA . ARG A 1 336 ? -21.297 -6.577 18.866 1.00 95.25 336 ARG A CA 1
ATOM 2648 C C . ARG A 1 336 ? -20.667 -5.421 18.104 1.00 95.25 336 ARG A C 1
ATOM 2650 O O . ARG A 1 336 ? -20.855 -5.301 16.895 1.00 95.25 336 ARG A O 1
ATOM 2657 N N . LEU A 1 337 ? -19.905 -4.600 18.822 1.00 96.12 337 LEU A N 1
ATOM 2658 C CA . LEU A 1 337 ? -19.156 -3.486 18.253 1.00 96.12 337 LEU A CA 1
ATOM 2659 C C . LEU A 1 337 ? -17.837 -3.966 17.638 1.00 96.12 337 LEU A C 1
ATOM 2661 O O . LEU A 1 337 ? -17.085 -4.731 18.245 1.00 96.12 337 LEU A O 1
ATOM 2665 N N . TYR A 1 338 ? -17.550 -3.451 16.453 1.00 96.75 338 TYR A N 1
ATOM 2666 C CA . TYR A 1 338 ? -16.294 -3.584 15.739 1.00 96.75 338 TYR A CA 1
ATOM 2667 C C . TYR A 1 338 ? -15.850 -2.210 15.242 1.00 96.75 338 TYR A C 1
ATOM 2669 O O . TYR A 1 338 ? -16.666 -1.304 15.091 1.00 96.75 338 TYR A O 1
ATOM 2677 N N . LEU A 1 339 ? -14.559 -2.068 14.979 1.00 96.12 339 LEU A N 1
ATOM 2678 C CA . LEU A 1 339 ? -13.955 -0.881 14.392 1.00 96.12 339 LEU A CA 1
ATOM 2679 C C . LEU A 1 339 ? -13.317 -1.295 13.070 1.00 96.12 339 LEU A C 1
ATOM 2681 O O . LEU A 1 339 ? -12.461 -2.179 13.052 1.00 96.12 339 LEU A O 1
ATOM 2685 N N . LEU A 1 340 ? -13.743 -0.707 11.963 1.00 94.94 340 LEU A N 1
ATOM 2686 C CA . LEU A 1 340 ? -13.105 -0.905 10.675 1.00 94.94 340 LEU A CA 1
ATOM 2687 C C . LEU A 1 340 ? -12.009 0.144 10.500 1.00 94.94 340 LEU A C 1
ATOM 2689 O O . LEU A 1 340 ? -12.305 1.315 10.303 1.00 94.94 340 LEU A O 1
ATOM 2693 N N . ALA A 1 341 ? -10.760 -0.300 10.551 1.00 95.00 341 ALA A N 1
ATOM 2694 C CA . ALA A 1 341 ? -9.586 0.535 10.368 1.00 95.00 341 ALA A CA 1
ATOM 2695 C C . ALA A 1 341 ? -9.161 0.576 8.897 1.00 95.00 341 ALA A C 1
ATOM 2697 O O . ALA A 1 341 ? -8.923 -0.477 8.289 1.00 95.00 341 ALA A O 1
ATOM 2698 N N . GLN A 1 342 ? -9.008 1.772 8.341 1.00 93.19 342 GLN A N 1
ATOM 2699 C CA . GLN A 1 342 ? -8.614 1.996 6.952 1.00 93.19 342 GLN A CA 1
ATOM 2700 C C . GLN A 1 342 ? -7.528 3.076 6.899 1.00 93.19 342 GLN A C 1
ATOM 2702 O O . GLN A 1 342 ? -7.678 4.098 7.561 1.00 93.19 342 GLN A O 1
ATOM 2707 N N . PRO A 1 343 ? -6.430 2.870 6.162 1.00 90.75 343 PRO A N 1
ATOM 2708 C CA . PRO A 1 343 ? -5.396 3.885 6.039 1.00 90.75 343 PRO A CA 1
ATOM 2709 C C . PRO A 1 343 ? -5.917 5.041 5.177 1.00 90.75 343 PRO A C 1
ATOM 2711 O O . PRO A 1 343 ? -6.659 4.808 4.219 1.00 90.75 343 PRO A O 1
ATOM 2714 N N . SER A 1 344 ? -5.516 6.272 5.489 1.00 86.38 344 SER A N 1
ATOM 2715 C CA . SER A 1 344 ? -5.894 7.457 4.696 1.00 86.38 344 SER A CA 1
ATOM 2716 C C . SER A 1 344 ? -5.309 7.366 3.283 1.00 86.38 344 SER A C 1
ATOM 2718 O O . SER A 1 344 ? -5.978 7.664 2.294 1.00 86.38 344 SER A O 1
ATOM 2720 N N . ASN A 1 345 ? -4.087 6.827 3.179 1.00 81.19 345 ASN A N 1
ATOM 2721 C CA . ASN A 1 345 ? -3.499 6.400 1.914 1.00 81.19 345 ASN A CA 1
ATOM 2722 C C . ASN A 1 345 ? -4.108 5.062 1.459 1.00 81.19 345 ASN A C 1
ATOM 2724 O O . ASN A 1 345 ? -3.818 4.010 2.037 1.00 81.19 345 ASN A O 1
ATOM 2728 N N . ARG A 1 346 ? -4.892 5.081 0.378 1.00 79.56 346 ARG A N 1
ATOM 2729 C CA . ARG A 1 346 ? -5.633 3.906 -0.120 1.00 79.56 346 ARG A CA 1
ATOM 2730 C C . ARG A 1 346 ? -4.749 2.815 -0.728 1.00 79.56 346 ARG A C 1
ATOM 2732 O O . ARG A 1 346 ? -5.250 1.714 -0.965 1.00 79.56 346 ARG A O 1
ATOM 2739 N N . ASP A 1 347 ? -3.475 3.104 -0.967 1.00 77.69 347 ASP A N 1
ATOM 2740 C CA . ASP A 1 347 ? -2.493 2.138 -1.454 1.00 77.69 347 ASP A CA 1
ATOM 2741 C C . ASP A 1 347 ? -1.902 1.258 -0.352 1.00 77.69 347 ASP A C 1
ATOM 2743 O O . ASP A 1 347 ? -1.355 0.179 -0.621 1.00 77.69 347 ASP A O 1
ATOM 2747 N N . GLN A 1 348 ? -2.006 1.708 0.900 1.00 83.94 348 GLN A N 1
ATOM 2748 C CA . GLN A 1 348 ? -1.469 0.988 2.045 1.00 83.94 348 GLN A CA 1
ATOM 2749 C C . GLN A 1 348 ? -2.198 -0.335 2.227 1.00 83.94 348 GLN A C 1
ATOM 2751 O O . GLN A 1 348 ? -3.409 -0.451 2.023 1.00 83.94 348 GLN A O 1
ATOM 2756 N N . ARG A 1 349 ? -1.424 -1.363 2.591 1.00 85.12 349 ARG A N 1
ATOM 2757 C CA . ARG A 1 349 ? -1.920 -2.730 2.749 1.00 85.12 349 ARG A CA 1
ATOM 2758 C C . ARG A 1 349 ? -1.825 -3.178 4.205 1.00 85.12 349 ARG A C 1
ATOM 2760 O O . ARG A 1 349 ? -0.805 -2.915 4.843 1.00 85.12 349 ARG A O 1
ATOM 2767 N N . PRO A 1 350 ? -2.827 -3.912 4.721 1.00 91.44 350 PRO A N 1
ATOM 2768 C CA . PRO A 1 350 ? -4.073 -4.354 4.063 1.00 91.44 350 PRO A CA 1
ATOM 2769 C C . PRO A 1 350 ? -5.023 -3.205 3.657 1.00 91.44 350 PRO A C 1
ATOM 2771 O O . PRO A 1 350 ? -4.842 -2.077 4.066 1.00 91.44 350 PRO A O 1
ATOM 2774 N N . THR A 1 351 ? -6.039 -3.451 2.831 1.00 91.12 351 THR A N 1
ATOM 2775 C CA . THR A 1 351 ? -7.005 -2.389 2.458 1.00 91.12 351 THR A CA 1
ATOM 2776 C C . THR A 1 351 ? -7.858 -1.937 3.641 1.00 91.12 351 THR A C 1
ATOM 2778 O O . THR A 1 351 ? -8.236 -0.773 3.737 1.00 91.12 351 THR A O 1
ATOM 2781 N N . ALA A 1 352 ? -8.219 -2.878 4.510 1.00 93.75 352 ALA A N 1
ATOM 2782 C CA . ALA A 1 352 ? -8.948 -2.589 5.731 1.00 93.75 352 ALA A CA 1
ATOM 2783 C C . ALA A 1 352 ? -8.720 -3.700 6.758 1.00 93.75 352 ALA A C 1
ATOM 2785 O O . ALA A 1 352 ? -8.488 -4.861 6.397 1.00 93.75 352 ALA A O 1
ATOM 2786 N N . VAL A 1 353 ? -8.865 -3.371 8.038 1.00 95.94 353 VAL A N 1
ATOM 2787 C CA . VAL A 1 353 ? -8.828 -4.343 9.135 1.00 95.94 353 VAL A CA 1
ATOM 2788 C C . VAL A 1 353 ? -10.059 -4.158 10.008 1.00 95.94 353 VAL A C 1
ATOM 2790 O O . VAL A 1 353 ? -10.298 -3.071 10.519 1.00 95.94 353 VAL A O 1
ATOM 2793 N N . LEU A 1 354 ? -10.841 -5.220 10.207 1.00 96.25 354 LEU A N 1
ATOM 2794 C CA . LEU A 1 354 ? -11.919 -5.204 11.196 1.00 96.25 354 LEU A CA 1
ATOM 2795 C C . LEU A 1 354 ? -11.350 -5.601 12.551 1.00 96.25 354 LEU A C 1
ATOM 2797 O O . LEU A 1 354 ? -10.814 -6.700 12.709 1.00 96.25 354 LEU A O 1
ATOM 2801 N N . VAL A 1 355 ? -11.505 -4.727 13.528 1.00 97.50 355 VAL A N 1
ATOM 2802 C CA . VAL A 1 355 ? -10.956 -4.848 14.872 1.00 97.50 355 VAL A CA 1
ATOM 2803 C C . VAL A 1 355 ? -12.096 -4.994 15.869 1.00 97.50 355 VAL A C 1
ATOM 2805 O O . VAL A 1 355 ? -13.117 -4.322 15.768 1.00 97.50 355 VAL A O 1
ATOM 2808 N N . ARG A 1 356 ? -11.925 -5.863 16.864 1.00 97.69 356 ARG A N 1
ATOM 2809 C CA . ARG A 1 356 ? -12.831 -5.986 18.005 1.00 97.69 356 ARG A CA 1
ATOM 2810 C C . ARG A 1 356 ? -12.198 -5.365 19.258 1.00 97.69 356 ARG A C 1
ATOM 2812 O O . ARG A 1 356 ? -11.111 -5.812 19.637 1.00 97.69 356 ARG A O 1
ATOM 2819 N N . PRO A 1 357 ? -12.864 -4.397 19.911 1.00 97.69 357 PRO A N 1
ATOM 2820 C CA . PRO A 1 357 ? -12.539 -3.975 21.274 1.00 97.69 357 PRO A CA 1
ATOM 2821 C C . PRO A 1 357 ? -12.682 -5.138 22.269 1.00 97.69 357 PRO A C 1
ATOM 2823 O O . PRO A 1 357 ? -13.646 -5.899 22.199 1.00 97.69 357 PRO A O 1
ATOM 2826 N N . LEU A 1 358 ? -11.734 -5.283 23.189 1.00 97.19 358 LEU A N 1
ATOM 2827 C CA . LEU A 1 358 ? -11.701 -6.284 24.259 1.00 97.19 358 LEU A CA 1
ATOM 2828 C C . LEU A 1 358 ? -11.600 -5.594 25.630 1.00 97.19 358 LEU A C 1
ATOM 2830 O O . LEU A 1 358 ? -11.467 -4.375 25.718 1.00 97.19 358 LEU A O 1
ATOM 2834 N N . ALA A 1 359 ? -11.655 -6.377 26.710 1.00 95.06 359 ALA A N 1
ATOM 2835 C CA . ALA A 1 359 ? -11.492 -5.867 28.073 1.00 95.06 359 ALA A CA 1
ATOM 2836 C C . ALA A 1 359 ? -10.118 -5.217 28.311 1.00 95.06 359 ALA A C 1
ATOM 2838 O O . ALA A 1 359 ? -10.028 -4.278 29.097 1.00 95.06 359 ALA A O 1
ATOM 2839 N N . ASP A 1 360 ? -9.086 -5.700 27.625 1.00 93.44 360 ASP A N 1
ATOM 2840 C CA . ASP A 1 360 ? -7.668 -5.382 27.808 1.00 93.44 360 ASP A CA 1
ATOM 2841 C C . ASP A 1 360 ? -6.982 -4.922 26.507 1.00 93.44 360 ASP A C 1
ATOM 2843 O O . ASP A 1 360 ? -5.759 -4.966 26.392 1.00 93.44 360 ASP A O 1
ATOM 2847 N N . GLY A 1 361 ? -7.759 -4.480 25.512 1.00 95.81 361 GLY A N 1
ATOM 2848 C CA . GLY A 1 361 ? -7.209 -3.888 24.296 1.00 95.81 361 GLY A CA 1
ATOM 2849 C C . GLY A 1 361 ? -8.017 -4.189 23.048 1.00 95.81 361 GLY A C 1
ATOM 2850 O O . GLY A 1 361 ? -9.243 -4.130 23.049 1.00 95.81 361 GLY A O 1
ATOM 2851 N N . PHE A 1 362 ? -7.325 -4.487 21.953 1.00 96.94 362 PHE A N 1
ATOM 2852 C CA . PHE A 1 362 ? -7.933 -4.636 20.636 1.00 96.94 362 PHE A CA 1
ATOM 2853 C C . PHE A 1 362 ? -7.430 -5.890 19.929 1.00 96.94 362 PHE A C 1
ATOM 2855 O O . PHE A 1 362 ? -6.267 -6.278 20.047 1.00 96.94 362 PHE A O 1
ATOM 2862 N N . LYS A 1 363 ? -8.303 -6.518 19.138 1.00 96.38 363 LYS A N 1
ATOM 2863 C CA . LYS A 1 363 ? -7.953 -7.696 18.340 1.00 96.38 363 LYS A CA 1
ATOM 2864 C C . LYS A 1 363 ? -8.375 -7.527 16.890 1.00 96.38 363 LYS A C 1
ATOM 2866 O O . LYS A 1 363 ? -9.556 -7.352 16.614 1.00 96.38 363 LYS A O 1
ATOM 2871 N N . ALA A 1 364 ? -7.428 -7.666 15.965 1.00 96.81 364 ALA A N 1
ATOM 2872 C CA . ALA A 1 364 ? -7.730 -7.807 14.545 1.00 96.81 364 ALA A CA 1
ATOM 2873 C C . ALA A 1 364 ? -8.481 -9.128 14.290 1.00 96.81 364 ALA A C 1
ATOM 2875 O O . ALA A 1 364 ? -8.031 -10.210 14.678 1.00 96.81 364 ALA A O 1
ATOM 2876 N N . ILE A 1 365 ? -9.648 -9.032 13.657 1.00 97.38 365 ILE A N 1
ATOM 2877 C CA . ILE A 1 365 ? -10.542 -10.157 13.365 1.00 97.38 365 ILE A CA 1
ATOM 2878 C C . ILE A 1 365 ? -10.530 -10.492 11.876 1.00 97.38 365 ILE A C 1
ATOM 2880 O O . ILE A 1 365 ? -10.393 -11.662 11.507 1.00 97.38 365 ILE A O 1
ATOM 2884 N N . CYS A 1 366 ? -10.639 -9.468 11.031 1.00 96.62 366 CYS A N 1
ATOM 2885 C CA . CYS A 1 366 ? -10.651 -9.597 9.580 1.00 96.62 366 CYS A CA 1
ATOM 2886 C C . CYS A 1 366 ? -9.553 -8.743 8.972 1.00 96.62 366 CYS A C 1
ATOM 2888 O O . CYS A 1 366 ? -9.425 -7.579 9.337 1.00 96.62 366 CYS A O 1
ATOM 2890 N N . VAL A 1 367 ? -8.819 -9.305 8.018 1.00 95.56 367 VAL A N 1
ATOM 2891 C CA . VAL A 1 367 ? -7.836 -8.571 7.222 1.00 95.56 367 VAL A CA 1
ATOM 2892 C C . VAL A 1 367 ? -8.307 -8.609 5.777 1.00 95.56 367 VAL A C 1
ATOM 2894 O O . VAL A 1 367 ? -8.433 -9.689 5.195 1.00 95.56 367 VAL A O 1
ATOM 2897 N N . PHE A 1 368 ? -8.610 -7.447 5.212 1.00 93.25 368 PHE A N 1
ATOM 2898 C CA . PHE A 1 368 ? -9.172 -7.323 3.874 1.00 93.25 368 PHE A CA 1
ATOM 2899 C C . PHE A 1 368 ? -8.142 -6.774 2.898 1.00 93.25 368 PHE A C 1
ATOM 2901 O O . PHE A 1 368 ? -7.467 -5.793 3.186 1.00 93.25 368 PHE A O 1
ATOM 2908 N N . GLN A 1 369 ? -8.057 -7.375 1.718 1.00 90.44 369 GLN A N 1
ATOM 2909 C CA . GLN A 1 369 ? -7.135 -6.973 0.664 1.00 90.44 369 GLN A CA 1
ATOM 2910 C C . GLN A 1 369 ? -7.903 -6.770 -0.638 1.00 90.44 369 GLN A C 1
ATOM 2912 O O . GLN A 1 369 ? -8.479 -7.716 -1.167 1.00 90.44 369 GLN A O 1
ATOM 2917 N N . ARG A 1 370 ? -7.882 -5.556 -1.185 1.00 87.50 370 ARG A N 1
ATOM 2918 C CA . ARG A 1 370 ? -8.419 -5.268 -2.518 1.00 87.50 370 ARG A CA 1
ATOM 2919 C C . ARG A 1 370 ? -7.468 -5.753 -3.608 1.00 87.50 370 ARG A C 1
ATOM 2921 O O . ARG A 1 370 ? -6.279 -5.439 -3.562 1.00 87.50 370 ARG A O 1
ATOM 2928 N N . VAL A 1 371 ? -7.985 -6.462 -4.603 1.00 82.88 371 VAL A N 1
ATOM 2929 C CA . VAL A 1 371 ? -7.265 -6.745 -5.850 1.00 82.88 371 VAL A CA 1
ATOM 2930 C C . VAL A 1 371 ? -7.120 -5.432 -6.611 1.00 82.88 371 VAL A C 1
ATOM 2932 O O . VAL A 1 371 ? -8.118 -4.831 -6.984 1.00 82.88 371 VAL A O 1
ATOM 2935 N N . GLU A 1 372 ? -5.898 -4.965 -6.824 1.00 75.69 372 GLU A N 1
ATOM 2936 C CA . GLU A 1 372 ? -5.636 -3.739 -7.589 1.00 75.69 372 GLU A CA 1
ATOM 2937 C C . GLU A 1 372 ? -5.177 -4.061 -9.016 1.00 75.69 372 GLU A C 1
ATOM 2939 O O . GLU A 1 372 ? -4.748 -5.190 -9.293 1.00 75.69 372 GLU A O 1
ATOM 2944 N N . PRO A 1 373 ? -5.269 -3.098 -9.953 1.00 61.88 373 PRO A N 1
ATOM 2945 C CA . PRO A 1 373 ? -4.454 -3.186 -11.153 1.00 61.88 373 PRO A CA 1
ATOM 2946 C C . PRO A 1 373 ? -2.990 -3.289 -10.708 1.00 61.88 373 PRO A C 1
ATOM 2948 O O . PRO A 1 373 ? -2.596 -2.685 -9.716 1.00 61.88 373 PRO A O 1
ATOM 2951 N N . HIS A 1 374 ? -2.189 -4.092 -11.407 1.00 58.84 374 HIS A N 1
ATOM 2952 C CA . HIS A 1 374 ? -0.753 -4.229 -11.110 1.00 58.84 374 HIS A CA 1
ATOM 2953 C C . HIS A 1 374 ? -0.415 -4.953 -9.797 1.00 58.84 374 HIS A C 1
ATOM 2955 O O . HIS A 1 374 ? 0.724 -4.876 -9.326 1.00 58.84 374 HIS A O 1
ATOM 2961 N N . PHE A 1 375 ? -1.392 -5.689 -9.254 1.00 52.22 375 PHE A N 1
ATOM 2962 C CA . PHE A 1 375 ? -1.235 -6.454 -8.027 1.00 52.22 375 PHE A CA 1
ATOM 2963 C C . PHE A 1 375 ? -0.439 -7.726 -8.190 1.00 52.22 375 PHE A C 1
ATOM 2965 O O . PHE A 1 375 ? -0.875 -8.653 -8.906 1.00 52.22 375 PHE A O 1
#

pLDDT: mean 86.95, std 11.85, range [48.25, 98.62]

Radius of gyration: 26.97 Å; chains: 1; bounding box: 55×82×78 Å

Secondary structure (DSSP, 8-state):
--THHHHHHHHHHHHHHHHT-PPP-PPP-EEEEEEEEEPTTSS-EEEEEEEEETT----PPPPPHHHHTTGGGSPP---SEEE-TTS-EEEEEEEEPPP-SSSTTTTS--EEEEEEETTEEEEEEEEEEPPTT-TTPPEEEEEEE-SSEEEEEEE-STTTTTSS-EEEEEEE--GGGSPB-TTTTPPTTTSPPTTPEEEPTT-S-HHHHHHHHHH-TTTTTT--SSPP-TT--SPPPPTTS-TTEEEEEEEEETTEEEEEEEEEEESSS-EEEEEEEE-TT--GGGT--GGGGT-GGG--S-PPTT-EEE-TT-TTT-TTS-TTSEEEEEEEETTEEEEEEEESSTTSSSSEEEEEEETTEEEEEEEEEEPPTT-

Foldseek 3Di:
DDPVVVVVVVVVVVVVVVVPPPDPDDDKDKDKAWAKDEDPPAQKIKIFIDIDIDPDDDQADFDPCVQRVRRNVDDDDSHQWDAYPVGKIKGKDKDFFQADPDDPFSNFTFIFMWIDINQFTPDDRHTQGHTPPPLPDWHFGMWMDGQFWIKTWTADDDPPDPDHDIDIDIDTDHNVVTDRPCQVPPPPPPRDDFQDKDFDPQAAAVVLVVVVCVVCVVHLPPPDLDAAAPVCQWDDDDPPDPPQKTWGWDDQDVPQIWIWIWGAANDPQASAIKIKTHHPPDDCCVQDDPVCNVPVVPRDPDDPPQMEIDAACDPSFHVPADRRFWYWYWDADPNFIWTKIAGNRCPGPPRIWIWGAHSRYIGTNTGMHGRHVND

=== Feature glossary ===
The record interleaves many kinds of information about one protein. Here is each kind framed as the question it answers.

Q: What does the local fold look like, residue by residue?
A: A 3Di character summarizes, for each residue, the relative orientation of the Cα frame of its nearest spatial neighbor. Because it encodes fold topology rather than chemistry, 3Di alignments detect remote structural similarity that sequence alignment misses.

Q: Which residues are in helices, strands, or loops?
A: Secondary structure is the local, repeating backbone conformation. DSSP classifies it into eight states by reading the hydrogen-bond network: three helix types (H, G, I), two β types (E, B), two non-regular types (T, S), and unstructured coil (-).

Q: How big and how compact is the whole molecule?
A: Three whole-structure scalars: the radius of gyration (RMS distance of Cα from centroid, in Å), the count of Cα–Cα contacts (pairs closer than 8 Å and separated by more than four residues in sequence — i.e. tertiary, not local, contacts), and the bounding-box dimensions. Together they distinguish compact globular folds from extended fibres or disordered chains.

Q: How confident is the AlphaFold model at each residue?
A: For AlphaFold models, the B-factor field carries pLDDT — the mode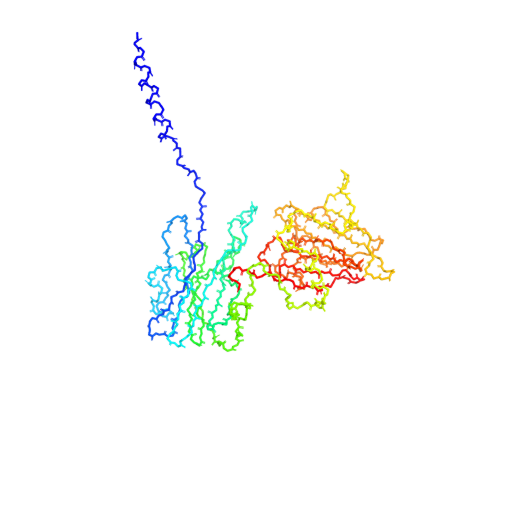l's own estimate of local accuracy on a 0–100 scale. Regions with pLDDT<50 should be treated as essentially unmodeled; they often correspond to intrinsically disordered segments.

Q: What family and function is it annotated with?
A: Functional annotations link the protein to curated databases. InterPro entries identify conserved domains and families by matching the sequence against member-database signatures (Pfam, PROSITE, CDD, …). Gene Ontology (GO) terms describe molecular function, biological process, and cellular component in a controlled vocabulary. CATH places the structure in a hierarchical fold classification (Class/Architecture/Topology/Homologous-superfamily). The organism is the source species.

Q: What known structures does this most resemble?
A: Nearest PDB neighbors are the top structural matches found by Foldseek when searching this structure against the entire Protein Data Bank. Each hit reports a TM-score (0 to 1; >0.5 almost always implies the same fold) and an E-value. These are *structural* homologs — they may share no detectable sequence similarity.

Q: Which residues are buried vs exposed?
A: Solvent-accessible surface area (SASA) is the area in Å² traced out by the centre of a 1.4 Å probe sphere (a water molecule) rolled over the protein's van der Waals surface (Shrake–Rupley / Lee–Richards construction). Buried residues have near-zero SASA; fully exposed residues can exceed 200 Å². The total SASA scales roughly with the number of surface residues.

Q: What are the backbone torsion angles?
A: φ (phi) and ψ (psi) are the two rotatable backbone dihedrals per residue: φ is the C(i-1)–N–Cα–C torsion, ψ is the N–Cα–C–N(i+1) torsion, both in degrees on (−180°, 180°]. α-helical residues cluster near (−60°, −45°); β-strand residues near (−120°, +130°). A Ramachandran plot is simply a scatter of (φ, ψ) for every residue.

Q: Are the domains correctly placed relative to each other?
A: Predicted aligned error is AlphaFold's pairwise confidence. Unlike pLDDT (per-residue), PAE is per-residue-pair and captures whether two parts of the structure are correctly placed relative to each other. Units are ångströms of expected positional error.

Q: What if only a Cα trace is available?
A: P-SEA three-state annotation labels each residue as helix, strand, or coil based purely on the geometry of the Cα trace. It serves as a fallback when the full backbone (and thus DSSP) is unavailable.

Q: What is the amino-acid chain?
A: This is the polypeptide sequence — one letter per residue, N-terminus first. Length ranges from a few dozen residues for small domains to over a thousand for large multi-domain proteins.

Q: What do the rendered images show?
A: The six renders are orthographic views along the three Cartesian axes in both directions. Representation (cartoon, sticks, or surface) and color scheme (sequence-rainbow or by-chain) vary across proteins so the training set covers all the common visualization conventions.

Q: What do the diagnostic plots show?
A: Plot images: a contact map (which residues are close in 3D, as an N×N binary image), a Ramachandran scatter (backbone torsion angles, revealing secondary-structure composition at a glance), and — for AlphaFold structures — a PAE heatmap (pairwise prediction confidence).

Q: How mobile is each atom in the crystal?
A: B-factor (Debye–Waller factor) reflects atomic displacement in the crystal lattice. It is an experimental observable (units Å²), not a prediction; low values mean the atom is pinned down, high values mean it moves or is heterogeneous across the crystal.

Q: Where is each backbone atom in 3D?
A: The mmCIF table is the protein's shape written out atom by atom. For each backbone N, Cα, C, and carbonyl O, it records an (x, y, z) coordinate triple in Å plus the residue type, chain letter, and residue number.